Protein AF-0000000075145107 (afdb_homodimer)

Solvent-accessible surface area (backbone atoms only — not comparable to full-atom values): 29164 Å² total; per-residue (Å²): 134,77,74,66,51,60,57,72,48,36,68,49,48,52,46,49,52,52,50,50,53,50,48,52,53,51,37,50,52,46,50,51,38,60,75,66,62,55,55,64,67,60,39,40,51,52,45,49,50,52,51,50,52,50,53,50,50,53,53,53,45,51,52,45,32,74,74,39,36,49,53,56,55,53,46,63,87,52,35,53,58,56,54,73,44,42,42,77,57,33,72,54,59,68,42,60,54,42,43,51,50,31,51,35,46,50,37,44,50,50,32,48,52,35,54,72,60,56,88,73,70,82,58,75,80,59,73,45,72,67,42,50,50,51,48,50,54,49,47,54,54,50,49,53,52,50,49,52,51,52,49,53,49,52,50,53,45,47,46,67,39,30,45,67,45,39,55,30,23,44,54,52,68,64,53,62,67,83,56,64,66,64,55,37,49,47,50,40,51,49,55,49,47,51,50,50,49,50,49,33,52,49,37,50,51,47,50,50,51,36,53,51,51,52,53,55,50,46,68,60,38,53,42,69,53,32,41,53,48,53,41,48,52,50,33,34,53,50,46,50,48,53,52,18,47,48,51,52,48,50,44,46,47,52,32,52,48,47,50,46,46,48,50,50,47,50,48,51,50,52,54,47,54,55,55,58,68,72,104,134,78,75,62,51,60,57,72,46,36,69,50,48,53,47,48,53,52,49,50,52,49,48,52,51,51,38,50,50,46,49,52,39,59,74,65,62,55,53,63,68,59,38,39,51,52,45,48,50,53,51,50,52,51,51,49,49,54,52,53,46,50,52,44,30,72,74,40,37,49,51,54,54,54,47,60,85,50,34,53,56,55,56,73,44,41,42,76,57,34,73,52,58,70,41,59,54,42,43,50,49,31,51,36,47,50,35,45,50,48,34,49,51,34,54,73,61,57,89,73,69,83,57,74,78,58,72,46,72,69,43,49,50,52,48,52,54,50,46,55,55,50,49,52,52,49,49,51,51,51,50,52,50,51,51,54,44,48,47,67,41,30,44,66,45,39,54,28,23,43,53,52,68,63,53,62,66,83,57,68,66,65,54,36,49,48,49,39,50,49,55,50,48,51,50,50,50,51,48,34,53,49,38,50,52,46,50,50,49,36,53,50,50,52,52,54,51,46,68,62,37,51,43,69,54,33,41,51,48,51,40,48,52,50,36,33,55,50,46,50,47,53,52,19,46,49,52,51,47,50,43,46,47,53,30,52,47,48,50,44,47,49,50,49,49,49,49,51,50,52,54,49,53,55,56,58,68,71,104

Nearest PDB structures (foldseek):
  7tad-assembly1_C  TM=8.977E-01  e=3.933E-10  Arabidopsis thaliana
  7tae-assembly1_A-2  TM=8.938E-01  e=2.797E-10  Arabidopsis thaliana
  7tac-assembly1_D  TM=8.901E-01  e=4.274E-09  Arabidopsis thaliana
  8gyz-assembly1_A  TM=8.857E-01  e=3.517E-09  Arabidopsis thaliana
  3ja6-assembly1_I  TM=1.491E-01  e=7.543E-01  Escherichia coli

InterPro domains:
  IPR025422 Transcription factor TGA like domain [PF14144] (27-101)
  IPR025422 Transcription factor TGA like domain [PS51806] (9-250)
  IPR051886 Seed Development and Stress Response Regulator [PTHR46354] (14-253)

Organism: Marchantia polymorpha (NCBI:txid3197)

Radius of gyration: 28.01 Å; Cα contacts (8 Å, |Δi|>4): 494; chains: 2; bounding box: 74×88×88 Å

pLDDT: mean 76.82, std 18.45, range [18.2, 97.44]

Secondary structure (DSSP, 8-state):
----S-GGGHHHHHHHHHHHHHHHHHHHHHHHHHHTT--HHHHHHHHHHHHHHHHHHHHHHHHHHHH-HHHHHS-TTS-HHHHHT-BTTB--TTHHHHHHHHHHHHHHHHHHHHHHH-S-S-------HHHHHHHHHHHHHHHHHHHHHHHHHHHHHHHTTSHHHHHHHHHHHS---SS-HHHHHHHHHHHHHHHHHHHHHHHHHHHHHHHHHHHHHHHHS-HHHHHHHHHHHHHHHHHHHHHHHHHHHHHHHHHHHHHHHHHHHHHHHHHHHHHHTT-/----S-GGGHHHHHHHHHHHHHHHHHHHHHHHHHHTT--HHHHHHHHHHHHHHHHHHHHHHHHHHHH-HHHHHS-TTS-HHHHHT-BTTB--TTHHHHHHHHHHHHHHHHHHHHHHH-S-S--S----HHHHHHHHHHHHHHHHHHHHHHHHHHHHHHHTTSHHHHHHHHHHHS---SS-HHHHHHHHHHHHHHHHHHHHHHHHHHHHHHHHHHHHHHHHS-HHHHHHHHHHHHHHHHHHHHHHHHHHHHHHHHHHHHHHHHHHHHHHHHHHHHHHTT-

Foldseek 3Di:
DDPVQPPPCVVVVVVVVVLLVVLVVLLVVLVVCLVVVHDLVVLVVSLVVNLVSLVVNLVSLLVVLVVPVPCQLPPPSAFPLLNVCADLSHHQQLVLLVLLVVVLVVQVVVVVVVVVPPVDDPGDDRQDPVLVVLSVVLNVVLVVLSVVLVVLVVVLVVCCPDPLLVVLVVVLVVPPVVPDNVVSVVSNVVSVVVSSVSSSVSSSSRSVSNSVSLVSNLVSDRSSSSSVSSSSVSVVVVVSRVVSVVVVVVVVVVVVVVVVVVVVVVVVVVVVVVVVVVD/DDPVQPPPCVVVVVVVVVLLVVLVVLLVVLVVCLVVVHDLVVLVVSLVVNLVSLVVNLVSLLVVLVRPVPCQLPPPSAFPLLNVCADLSHHQQLVLLVLLVVVLVVQVVVVVVVVVPPVDDPGDDRQDPVLVVLSVVLNVVLVVLSVVLVVLVVVLVVQCPDPLLVVLVVVLVVPPVVPDNVVSVVSNVVSVVVSSVSSSVSSSSRSVSNSVSLVSNLVSDRSSSSSVSSSSVSVVVVVSRVVSVVVVVVVVVVVVVVVVVVVVVVVVVVVVVVVVVVD

Structure (mmCIF, N/CA/C/O backbone):
data_AF-0000000075145107-model_v1
#
loop_
_entity.id
_entity.type
_entity.pdbx_description
1 polymer 'DOG1 domain-containing protein'
#
loop_
_atom_site.group_PDB
_atom_site.id
_atom_site.type_symbol
_atom_site.label_atom_id
_atom_site.label_alt_id
_atom_site.label_comp_id
_atom_site.label_asym_id
_atom_site.label_entity_id
_atom_site.label_seq_id
_atom_site.pdbx_PDB_ins_code
_atom_site.Cartn_x
_atom_site.Cartn_y
_atom_site.Cartn_z
_atom_site.occupancy
_atom_site.B_iso_or_equiv
_atom_site.auth_seq_id
_atom_site.auth_comp_id
_atom_site.auth_asym_id
_atom_site.auth_atom_id
_atom_site.pdbx_PDB_model_num
ATOM 1 N N . MET A 1 1 ? -9.953 14.594 -23.062 1 18.2 1 MET A N 1
ATOM 2 C CA . MET A 1 1 ? -9.055 14.5 -21.906 1 18.2 1 MET A CA 1
ATOM 3 C C . MET A 1 1 ? -9.75 13.844 -20.719 1 18.2 1 MET A C 1
ATOM 5 O O . MET A 1 1 ? -10.547 14.477 -20.031 1 18.2 1 MET A O 1
ATOM 9 N N . GLY A 1 2 ? -10.25 12.672 -20.734 1 23.84 2 GLY A N 1
ATOM 10 C CA . GLY A 1 2 ? -11.367 12.094 -20.016 1 23.84 2 GLY A CA 1
ATOM 11 C C . GLY A 1 2 ? -11.086 11.914 -18.531 1 23.84 2 GLY A C 1
ATOM 12 O O . GLY A 1 2 ? -9.938 11.703 -18.141 1 23.84 2 GLY A O 1
ATOM 13 N N . SER A 1 3 ? -11.867 12.594 -17.703 1 29.69 3 SER A N 1
ATOM 14 C CA . SER A 1 3 ? -11.898 12.68 -16.25 1 29.69 3 SER A CA 1
ATOM 15 C C . SER A 1 3 ? -11.75 11.305 -15.617 1 29.69 3 SER A C 1
ATOM 17 O O . SER A 1 3 ? -12.594 10.43 -15.805 1 29.69 3 SER A O 1
ATOM 19 N N . LEU A 1 4 ? -10.633 10.82 -15.703 1 31.22 4 LEU A N 1
ATOM 20 C CA . LEU A 1 4 ? -10.281 9.5 -15.188 1 31.22 4 LEU A CA 1
ATOM 21 C C . LEU A 1 4 ? -10.898 9.273 -13.812 1 31.22 4 LEU A C 1
ATOM 23 O O . LEU A 1 4 ? -10.445 8.414 -13.062 1 31.22 4 LEU A O 1
ATOM 27 N N . SER A 1 5 ? -11.555 10.367 -13.281 1 36.19 5 SER A N 1
ATOM 28 C CA . SER A 1 5 ? -12.273 10.133 -12.031 1 36.19 5 SER A CA 1
ATOM 29 C C . SER A 1 5 ? -13.273 8.984 -12.172 1 36.19 5 SER A C 1
ATOM 31 O O . SER A 1 5 ? -14.141 9.016 -13.047 1 36.19 5 SER A O 1
ATOM 33 N N . GLY A 1 6 ? -12.859 7.879 -12.086 1 35.5 6 GLY A N 1
ATOM 34 C CA . GLY A 1 6 ? -13.93 6.891 -12.164 1 35.5 6 GLY A CA 1
ATOM 35 C C . GLY A 1 6 ? -15.188 7.316 -11.43 1 35.5 6 GLY A C 1
ATOM 36 O O . GLY A 1 6 ? -15.125 8.125 -10.5 1 35.5 6 GLY A O 1
ATOM 37 N N . PRO A 1 7 ? -16.391 7.176 -12.039 1 41.38 7 PRO A N 1
ATOM 38 C CA . PRO A 1 7 ? -17.703 7.75 -11.742 1 41.38 7 PRO A CA 1
ATOM 39 C C . PRO A 1 7 ? -18.109 7.578 -10.281 1 41.38 7 PRO A C 1
ATOM 41 O O . PRO A 1 7 ? -18.781 8.445 -9.719 1 41.38 7 PRO A O 1
ATOM 44 N N . ASN A 1 8 ? -17.922 6.434 -9.633 1 48.41 8 ASN A N 1
ATOM 45 C CA . ASN A 1 8 ? -18.719 6.137 -8.453 1 48.41 8 ASN A CA 1
ATOM 46 C C . ASN A 1 8 ? -18.312 7.016 -7.27 1 48.41 8 ASN A C 1
ATOM 48 O O . ASN A 1 8 ? -19.094 7.176 -6.32 1 48.41 8 ASN A O 1
ATOM 52 N N . ASN A 1 9 ? -17.156 7.363 -7.289 1 57.78 9 ASN A N 1
ATOM 53 C CA . ASN A 1 9 ? -16.781 8.227 -6.168 1 57.78 9 ASN A CA 1
ATOM 54 C C . ASN A 1 9 ? -16.828 9.703 -6.562 1 57.78 9 ASN A C 1
ATOM 56 O O . ASN A 1 9 ? -16.172 10.531 -5.926 1 57.78 9 ASN A O 1
ATOM 60 N N . GLU A 1 10 ? -17.781 9.875 -7.574 1 61.59 10 GLU A N 1
ATOM 61 C CA . GLU A 1 10 ? -17.844 11.242 -8.078 1 61.59 10 GLU A CA 1
ATOM 62 C C . GLU A 1 10 ? -18.297 12.211 -6.988 1 61.59 10 GLU A C 1
ATOM 64 O O . GLU A 1 10 ? -17.688 13.273 -6.805 1 61.59 10 GLU A O 1
ATOM 69 N N . PRO A 1 11 ? -19.406 11.602 -6.336 1 70.94 11 PRO A N 1
ATOM 70 C CA . PRO A 1 11 ? -19.766 12.555 -5.285 1 70.94 11 PRO A CA 1
ATOM 71 C C . PRO A 1 11 ? -18.641 12.797 -4.281 1 70.94 11 PRO A C 1
ATOM 73 O O . PRO A 1 11 ? -18.453 13.922 -3.824 1 70.94 11 PRO A O 1
ATOM 76 N N . TYR A 1 12 ? -17.969 11.742 -4.27 1 83.38 12 TYR A N 1
ATOM 77 C CA . TYR A 1 12 ? -16.891 11.906 -3.299 1 83.38 12 TYR A CA 1
ATOM 78 C C . TYR A 1 12 ? -15.75 12.734 -3.881 1 83.38 12 TYR A C 1
ATOM 80 O O . TYR A 1 12 ? -15.133 13.539 -3.178 1 83.38 12 TYR A O 1
ATOM 88 N N . VAL A 1 13 ? -15.648 12.539 -5.125 1 80.25 13 VAL A N 1
ATOM 89 C CA . VAL A 1 13 ? -14.586 13.297 -5.781 1 80.25 13 VAL A CA 1
ATOM 90 C C . VAL A 1 13 ? -14.922 14.781 -5.773 1 80.25 13 VAL A C 1
ATOM 92 O O . VAL A 1 13 ? -14.062 15.625 -5.52 1 80.25 13 VAL A O 1
ATOM 95 N N . ASP A 1 14 ? -16.109 15.016 -6.016 1 83.31 14 ASP A N 1
ATOM 96 C CA . ASP A 1 14 ? -16.562 16.391 -5.957 1 83.31 14 ASP A CA 1
ATOM 97 C C . ASP A 1 14 ? -16.453 16.953 -4.535 1 83.31 14 ASP A C 1
ATOM 99 O O . ASP A 1 14 ? -16.016 18.094 -4.34 1 83.31 14 ASP A O 1
ATOM 103 N N . PHE A 1 15 ? -16.859 16.125 -3.658 1 86.5 15 PHE A N 1
ATOM 104 C CA . PHE A 1 15 ? -16.734 16.531 -2.264 1 86.5 15 PHE A CA 1
ATOM 105 C C . PHE A 1 15 ? -15.273 16.812 -1.922 1 86.5 15 PHE A C 1
ATOM 107 O O . PHE A 1 15 ? -14.969 17.844 -1.297 1 86.5 15 PHE A O 1
ATOM 114 N N . HIS A 1 16 ? -14.484 15.93 -2.389 1 86.94 16 HIS A N 1
ATOM 115 C CA . HIS A 1 16 ? -13.07 16.062 -2.064 1 86.94 16 HIS A CA 1
ATOM 116 C C . HIS A 1 16 ? -12.484 17.344 -2.635 1 86.94 16 HIS A C 1
ATOM 118 O O . HIS A 1 16 ? -11.688 18.016 -1.977 1 86.94 16 HIS A O 1
ATOM 124 N N . SER A 1 17 ? -12.891 17.656 -3.783 1 87.38 17 SER A N 1
ATOM 125 C CA . SER A 1 17 ? -12.398 18.891 -4.406 1 87.38 17 SER A CA 1
ATOM 126 C C . SER A 1 17 ? -12.852 20.125 -3.629 1 87.38 17 SER A C 1
ATOM 128 O O . SER A 1 17 ? -12.055 21.031 -3.377 1 87.38 17 SER A O 1
ATOM 130 N N . LYS A 1 18 ? -14.055 20.141 -3.275 1 90 18 LYS A N 1
ATOM 131 C CA . LYS A 1 18 ? -14.594 21.25 -2.492 1 90 18 LYS A CA 1
ATOM 132 C C . LYS A 1 18 ? -13.938 21.312 -1.116 1 90 18 LYS A C 1
ATOM 134 O O . LYS A 1 18 ? -13.656 22.406 -0.611 1 90 18 LYS A O 1
ATOM 139 N N . TRP A 1 19 ? -13.805 20.203 -0.597 1 91.19 19 TRP A N 1
ATOM 140 C CA . TRP A 1 19 ? -13.164 20.125 0.709 1 91.19 19 TRP A CA 1
ATOM 141 C C . TRP A 1 19 ? -11.75 20.703 0.659 1 91.19 19 TRP A C 1
ATOM 143 O O . TRP A 1 19 ? -11.344 21.438 1.56 1 91.19 19 TRP A O 1
ATOM 153 N N . LYS A 1 20 ? -11.07 20.422 -0.377 1 88.62 20 LYS A N 1
ATOM 154 C CA . LYS A 1 20 ? -9.703 20.906 -0.539 1 88.62 20 LYS A CA 1
ATOM 155 C C . LYS A 1 20 ? -9.688 22.422 -0.684 1 88.62 20 LYS A C 1
ATOM 157 O O . LYS A 1 20 ? -8.797 23.094 -0.148 1 88.62 20 LYS A O 1
ATOM 162 N N . GLU A 1 21 ? -10.562 22.891 -1.405 1 89.62 21 GLU A N 1
ATOM 163 C CA . GLU A 1 21 ? -10.656 24.344 -1.562 1 89.62 21 GLU A CA 1
ATOM 164 C C . GLU A 1 21 ? -10.914 25.031 -0.222 1 89.62 21 GLU A C 1
ATOM 166 O O . GLU A 1 21 ? -10.289 26.031 0.094 1 89.62 21 GLU A O 1
ATOM 171 N N . GLU A 1 22 ? -11.82 24.469 0.452 1 92.44 22 GLU A N 1
ATOM 172 C CA . GLU A 1 22 ? -12.125 25.016 1.771 1 92.44 22 GLU A CA 1
ATOM 173 C C . GLU A 1 22 ? -10.93 24.875 2.713 1 92.44 22 GLU A C 1
ATOM 175 O O . GLU A 1 22 ? -10.695 25.75 3.559 1 92.44 22 GLU A O 1
ATOM 180 N N . GLN A 1 23 ? -10.258 23.844 2.588 1 90.44 23 GLN A N 1
ATOM 181 C CA . GLN A 1 23 ? -9.055 23.641 3.396 1 90.44 23 GLN A CA 1
ATOM 182 C C . GLN A 1 23 ? -8.023 24.719 3.123 1 90.44 23 GLN A C 1
ATOM 184 O O . GLN A 1 23 ? -7.359 25.203 4.043 1 90.44 23 GLN A O 1
ATOM 189 N N . GLU A 1 24 ? -7.914 25.031 1.913 1 88.06 24 GLU A N 1
ATOM 190 C CA . GLU A 1 24 ? -6.977 26.094 1.538 1 88.06 24 GLU A CA 1
ATOM 191 C C . GLU A 1 24 ? -7.406 27.438 2.111 1 88.06 24 GLU A C 1
ATOM 193 O O . GLU A 1 24 ? -6.57 28.203 2.588 1 88.06 24 GLU A O 1
ATOM 198 N N . GLN A 1 25 ? -8.648 27.656 2.057 1 93.5 25 GLN A N 1
ATOM 199 C CA . GLN A 1 25 ? -9.172 28.906 2.613 1 93.5 25 GLN A CA 1
ATOM 200 C C . GLN A 1 25 ? -8.938 28.969 4.121 1 93.5 25 GLN A C 1
ATOM 202 O O . GLN A 1 25 ? -8.523 30 4.645 1 93.5 25 GLN A O 1
ATOM 207 N N . LEU A 1 26 ? -9.219 27.875 4.789 1 93.81 26 LEU A N 1
ATOM 208 C CA . LEU A 1 26 ? -9.023 27.812 6.234 1 93.81 26 LEU A CA 1
ATOM 209 C C . LEU A 1 26 ? -7.551 27.984 6.59 1 93.81 26 LEU A C 1
ATOM 211 O O . LEU A 1 26 ? -7.219 28.641 7.582 1 93.81 26 LEU A O 1
ATOM 215 N N . THR A 1 27 ? -6.73 27.422 5.797 1 90.38 27 THR A N 1
ATOM 216 C CA . THR A 1 27 ? -5.293 27.547 6.008 1 90.38 27 THR A CA 1
ATOM 217 C C . THR A 1 27 ? -4.855 29 5.875 1 90.38 27 THR A C 1
ATOM 219 O O . THR A 1 27 ? -4.066 29.484 6.688 1 90.38 27 THR A O 1
ATOM 222 N N . ASP A 1 28 ? -5.391 29.641 4.926 1 90.06 28 ASP A N 1
ATOM 223 C CA . ASP A 1 28 ? -5.07 31.047 4.727 1 90.06 28 ASP A CA 1
ATOM 224 C C . ASP A 1 28 ? -5.574 31.891 5.895 1 90.06 28 ASP A C 1
ATOM 226 O O . ASP A 1 28 ? -4.902 32.844 6.316 1 90.06 28 ASP A O 1
ATOM 230 N N . GLU A 1 29 ? -6.711 31.562 6.316 1 93.25 29 GLU A N 1
ATOM 231 C CA . GLU A 1 29 ? -7.258 32.25 7.477 1 93.25 29 GLU A CA 1
ATOM 232 C C . GLU A 1 29 ? -6.379 32.062 8.711 1 93.25 29 GLU A C 1
ATOM 234 O O . GLU A 1 29 ? -6.145 33 9.469 1 93.25 29 GLU A O 1
ATOM 239 N N . LEU A 1 30 ? -5.906 30.906 8.891 1 92.38 30 LEU A N 1
ATOM 240 C CA . LEU A 1 30 ? -5.027 30.594 10.016 1 92.38 30 LEU A CA 1
ATOM 241 C C . LEU A 1 30 ? -3.711 31.359 9.898 1 92.38 30 LEU A C 1
ATOM 243 O O . LEU A 1 30 ? -3.221 31.906 10.883 1 92.38 30 LEU A O 1
ATOM 247 N N . ARG A 1 31 ? -3.219 31.406 8.758 1 87.56 31 ARG A N 1
ATOM 248 C CA . ARG A 1 31 ? -1.974 32.125 8.508 1 87.56 31 ARG A CA 1
ATOM 249 C C . ARG A 1 31 ? -2.133 33.625 8.797 1 87.56 31 ARG A C 1
ATOM 251 O O . ARG A 1 31 ? -1.27 34.219 9.438 1 87.56 31 ARG A O 1
ATOM 258 N N . SER A 1 32 ? -3.186 34.094 8.266 1 90.75 32 SER A N 1
ATOM 259 C CA . SER A 1 32 ? -3.469 35.5 8.484 1 90.75 32 SER A CA 1
ATOM 260 C C . SER A 1 32 ? -3.631 35.812 9.969 1 90.75 32 SER A C 1
ATOM 262 O O . SER A 1 32 ? -3.191 36.844 10.445 1 90.75 32 SER A O 1
ATOM 264 N N . ALA A 1 33 ? -4.27 34.906 10.656 1 91.62 33 ALA A N 1
ATOM 265 C CA . ALA A 1 33 ? -4.48 35.062 12.094 1 91.62 33 ALA A CA 1
ATOM 266 C C . ALA A 1 33 ? -3.156 35.031 12.844 1 91.62 33 ALA A C 1
ATOM 268 O O . ALA A 1 33 ? -2.959 35.781 13.805 1 91.62 33 ALA A O 1
ATOM 269 N N . LEU A 1 34 ? -2.279 34.219 12.469 1 86.56 34 LEU A N 1
ATOM 270 C CA . LEU A 1 34 ? -0.959 34.094 13.078 1 86.56 34 LEU A CA 1
ATOM 271 C C . LEU A 1 34 ? -0.132 35.344 12.812 1 86.56 34 LEU A C 1
ATOM 273 O O . LEU A 1 34 ? 0.513 35.875 13.719 1 86.56 34 LEU A O 1
ATOM 277 N N . ASP A 1 35 ? -0.232 35.844 11.625 1 85.5 35 ASP A N 1
ATOM 278 C CA . ASP A 1 35 ? 0.512 37.031 11.219 1 85.5 35 ASP A CA 1
ATOM 279 C C . ASP A 1 35 ? 0.002 38.281 11.945 1 85.5 35 ASP A C 1
ATOM 281 O O . ASP A 1 35 ? 0.778 39.188 12.258 1 85.5 35 ASP A O 1
ATOM 285 N N . ALA A 1 36 ? -1.247 38.25 12.172 1 90.38 36 ALA A N 1
ATOM 286 C CA . ALA A 1 36 ? -1.871 39.406 12.836 1 90.38 36 ALA A CA 1
ATOM 287 C C . ALA A 1 36 ? -1.756 39.281 14.352 1 90.38 36 ALA A C 1
ATOM 289 O O . ALA A 1 36 ? -2.219 40.156 15.078 1 90.38 36 ALA A O 1
ATOM 290 N N . ASP A 1 37 ? -1.109 38.188 14.781 1 85.5 37 ASP A N 1
ATOM 291 C CA . ASP A 1 37 ? -0.943 37.938 16.219 1 85.5 37 ASP A CA 1
ATOM 292 C C . ASP A 1 37 ? -2.283 38 16.938 1 85.5 37 ASP A C 1
ATOM 294 O O . ASP A 1 37 ? -2.428 38.719 17.938 1 85.5 37 ASP A O 1
ATOM 298 N N . LEU A 1 38 ? -3.225 37.375 16.344 1 85.06 38 LEU A N 1
ATOM 299 C CA . LEU A 1 38 ? -4.551 37.344 16.953 1 85.06 38 LEU A CA 1
ATOM 300 C C . LEU A 1 38 ? -4.508 36.688 18.312 1 85.06 38 LEU A C 1
ATOM 302 O O . LEU A 1 38 ? -3.611 35.875 18.594 1 85.06 38 LEU A O 1
ATOM 306 N N . GLY A 1 39 ? -5.441 37 19.156 1 86.12 39 GLY A N 1
ATOM 307 C CA . GLY A 1 39 ? -5.516 36.469 20.516 1 86.12 39 GLY A CA 1
ATOM 308 C C . GLY A 1 39 ? -5.738 34.969 20.547 1 86.12 39 GLY A C 1
ATOM 309 O O . GLY A 1 39 ? -6.113 34.375 19.547 1 86.12 39 GLY A O 1
ATOM 310 N N . GLU A 1 40 ? -5.477 34.406 21.641 1 89.31 40 GLU A N 1
ATOM 311 C CA . GLU A 1 40 ? -5.543 32.938 21.859 1 89.31 40 GLU A CA 1
ATOM 312 C C . GLU A 1 40 ? -6.957 32.438 21.609 1 89.31 40 GLU A C 1
ATOM 314 O O . GLU A 1 40 ? -7.129 31.328 21.078 1 89.31 40 GLU A O 1
ATOM 319 N N . MET A 1 41 ? -7.918 33.219 21.969 1 91.81 41 MET A N 1
ATOM 320 C CA . MET A 1 41 ? -9.297 32.75 21.828 1 91.81 41 MET A CA 1
ATOM 321 C C . MET A 1 41 ? -9.688 32.656 20.359 1 91.81 41 MET A C 1
ATOM 323 O O . MET A 1 41 ? -10.359 31.703 19.953 1 91.81 41 MET A O 1
ATOM 327 N N . GLN A 1 42 ? -9.273 33.625 19.656 1 92.69 42 GLN A N 1
ATOM 328 C CA . GLN A 1 42 ? -9.586 33.625 18.234 1 92.69 42 GLN A CA 1
ATOM 329 C C . GLN A 1 42 ? -8.875 32.469 17.516 1 92.69 42 GLN A C 1
ATOM 331 O O . GLN A 1 42 ? -9.453 31.812 16.641 1 92.69 42 GLN A O 1
ATOM 336 N N . LEU A 1 43 ? -7.688 32.25 17.906 1 94.31 43 LEU A N 1
ATOM 337 C CA . LEU A 1 43 ? -6.926 31.141 17.312 1 94.31 43 LEU A CA 1
ATOM 338 C C . LEU A 1 43 ? -7.555 29.797 17.656 1 94.31 43 LEU A C 1
ATOM 340 O O . LEU A 1 43 ? -7.598 28.891 16.828 1 94.31 43 LEU A O 1
ATOM 344 N N . ARG A 1 44 ? -8.023 29.703 18.844 1 94.88 44 ARG A N 1
ATOM 345 C CA . ARG A 1 44 ? -8.68 28.469 19.281 1 94.88 44 ARG A CA 1
ATOM 346 C C . ARG A 1 44 ? -9.914 28.188 18.438 1 94.88 44 ARG A C 1
ATOM 348 O O . ARG A 1 44 ? -10.195 27.031 18.109 1 94.88 44 ARG A O 1
ATOM 355 N N . GLU A 1 45 ? -10.57 29.203 18.156 1 95.19 45 GLU A N 1
ATOM 356 C CA . GLU A 1 45 ? -11.781 29.047 17.359 1 95.19 45 GLU A CA 1
ATOM 357 C C . GLU A 1 45 ? -11.453 28.594 15.938 1 95.19 45 GLU A C 1
ATOM 359 O O . GLU A 1 45 ? -12.141 27.75 15.375 1 95.19 45 GLU A O 1
ATOM 364 N N . LEU A 1 46 ? -10.43 29.188 15.406 1 95.81 46 LEU A N 1
ATOM 365 C CA . LEU A 1 46 ? -10.023 28.828 14.055 1 95.81 46 LEU A CA 1
ATOM 366 C C . LEU A 1 46 ? -9.508 27.391 14.008 1 95.81 46 LEU A C 1
ATOM 368 O O . LEU A 1 46 ? -9.805 26.656 13.07 1 95.81 46 LEU A O 1
ATOM 372 N N . VAL A 1 47 ? -8.789 27.016 15.016 1 96.38 47 VAL A N 1
ATOM 373 C CA . VAL A 1 47 ? -8.273 25.656 15.102 1 96.38 47 VAL A CA 1
ATOM 374 C C . VAL A 1 47 ? -9.438 24.672 15.188 1 96.38 47 VAL A C 1
ATOM 376 O O . VAL A 1 47 ? -9.43 23.641 14.531 1 96.38 47 VAL A O 1
ATOM 379 N N . ARG A 1 48 ? -10.422 25.047 15.953 1 95.88 48 ARG A N 1
ATOM 380 C CA . ARG A 1 48 ? -11.602 24.203 16.078 1 95.88 48 ARG A CA 1
ATOM 381 C C . ARG A 1 48 ? -12.328 24.078 14.75 1 95.88 48 ARG A C 1
ATOM 383 O O . ARG A 1 48 ? -12.859 23.016 14.422 1 95.88 48 ARG A O 1
ATOM 390 N N . LYS A 1 49 ? -12.344 25.125 14.07 1 95.94 49 LYS A N 1
ATOM 391 C CA . LYS A 1 49 ? -12.969 25.094 12.75 1 95.94 49 LYS A CA 1
ATOM 392 C C . LYS A 1 49 ? -12.258 24.125 11.812 1 95.94 49 LYS A C 1
ATOM 394 O O . LYS A 1 49 ? -12.898 23.375 11.078 1 95.94 49 LYS A O 1
ATOM 399 N N . VAL A 1 50 ? -10.969 24.156 11.812 1 95.31 50 VAL A N 1
ATOM 400 C CA . VAL A 1 50 ? -10.18 23.25 10.977 1 95.31 50 VAL A CA 1
ATOM 401 C C . VAL A 1 50 ? -10.375 21.812 11.445 1 95.31 50 VAL A C 1
ATOM 403 O O . VAL A 1 50 ? -10.492 20.906 10.625 1 95.31 50 VAL A O 1
ATOM 406 N N . GLU A 1 51 ? -10.375 21.672 12.75 1 95.94 51 GLU A N 1
ATOM 407 C CA . GLU A 1 51 ? -10.609 20.344 13.312 1 95.94 51 GLU A CA 1
ATOM 408 C C . GLU A 1 51 ? -11.945 19.766 12.844 1 95.94 51 GLU A C 1
ATOM 410 O O . GLU A 1 51 ? -12.023 18.609 12.422 1 95.94 51 GLU A O 1
ATOM 415 N N . THR A 1 52 ? -12.945 20.594 12.906 1 95.88 52 THR A N 1
ATOM 416 C CA .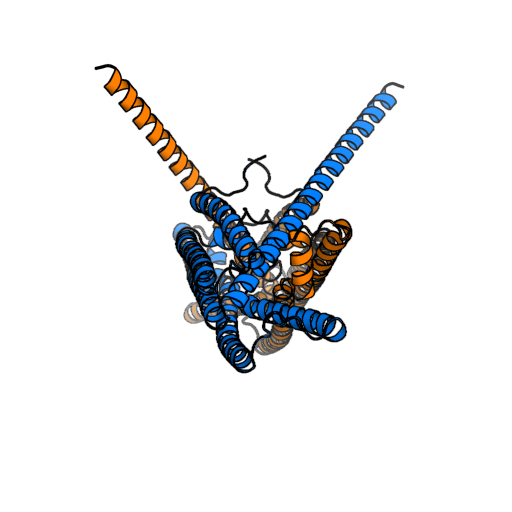 THR A 1 52 ? -14.281 20.188 12.469 1 95.88 52 THR A CA 1
ATOM 417 C C . THR A 1 52 ? -14.281 19.875 10.969 1 95.88 52 THR A C 1
ATOM 419 O O . THR A 1 52 ? -14.961 18.953 10.523 1 95.88 52 THR A O 1
ATOM 422 N N . HIS A 1 53 ? -13.562 20.625 10.227 1 95.06 53 HIS A N 1
ATOM 423 C CA . HIS A 1 53 ? -13.43 20.406 8.789 1 95.06 53 HIS A CA 1
ATOM 424 C C . HIS A 1 53 ? -12.828 19.031 8.5 1 95.06 53 HIS A C 1
ATOM 426 O O . HIS A 1 53 ? -13.258 18.344 7.578 1 95.06 53 HIS A O 1
ATOM 432 N N . TYR A 1 54 ? -11.852 18.625 9.289 1 93.94 54 TYR A N 1
ATOM 433 C CA . TYR A 1 54 ? -11.266 17.297 9.141 1 93.94 54 TYR A CA 1
ATOM 434 C C . TYR A 1 54 ? -12.258 16.203 9.539 1 93.94 54 TYR A C 1
ATOM 436 O O . TYR A 1 54 ? -12.312 15.148 8.906 1 93.94 54 TYR A O 1
ATOM 444 N N . GLU A 1 55 ? -13.016 16.5 10.578 1 94.75 55 GLU A N 1
ATOM 445 C CA . GLU A 1 55 ? -14.039 15.531 10.984 1 94.75 55 GLU A CA 1
ATOM 446 C C . GLU A 1 55 ? -15.047 15.289 9.859 1 94.75 55 GLU A C 1
ATOM 448 O O . GLU A 1 55 ? -15.461 14.156 9.625 1 94.75 55 GLU A O 1
ATOM 453 N N . GLU A 1 56 ? -15.344 16.328 9.219 1 94.31 56 GLU A N 1
ATOM 454 C CA . GLU A 1 56 ? -16.281 16.219 8.102 1 94.31 56 GLU A CA 1
ATOM 455 C C . GLU A 1 56 ? -15.672 15.414 6.953 1 94.31 56 GLU A C 1
ATOM 457 O O . GLU A 1 56 ? -16.375 14.648 6.297 1 94.31 56 GLU A O 1
ATOM 462 N N . TYR A 1 57 ? -14.461 15.648 6.723 1 94.25 57 TYR A N 1
ATOM 463 C CA . TYR A 1 57 ? -13.758 14.898 5.688 1 94.25 57 TYR A CA 1
ATOM 464 C C . TYR A 1 57 ? -13.836 13.398 5.949 1 94.25 57 TYR A C 1
ATOM 466 O O . TYR A 1 57 ? -14.172 12.617 5.051 1 94.25 57 TYR A O 1
ATOM 474 N N . TYR A 1 58 ? -13.539 12.977 7.168 1 95.06 58 TYR A N 1
ATOM 475 C CA . TYR A 1 58 ? -13.477 11.555 7.484 1 95.06 58 TYR A CA 1
ATOM 476 C C . TYR A 1 58 ? -14.875 10.945 7.531 1 95.06 58 TYR A C 1
ATOM 478 O O . TYR A 1 58 ? -15.055 9.766 7.223 1 95.06 58 TYR A O 1
ATOM 486 N N . ALA A 1 59 ? -15.812 11.797 7.871 1 94.25 59 ALA A N 1
ATOM 487 C CA . ALA A 1 59 ? -17.188 11.312 7.809 1 94.25 59 ALA A CA 1
ATOM 488 C C . ALA A 1 59 ? -17.609 11.023 6.367 1 94.25 59 ALA A C 1
ATOM 490 O O . ALA A 1 59 ? -18.203 9.984 6.082 1 94.25 59 ALA A O 1
ATOM 491 N N . ALA A 1 60 ? -17.297 11.961 5.508 1 92.88 60 ALA A N 1
ATOM 492 C CA . ALA A 1 60 ? -17.594 11.781 4.09 1 92.88 60 ALA A CA 1
ATOM 493 C C . ALA A 1 60 ? -16.812 10.602 3.514 1 92.88 60 ALA A C 1
ATOM 495 O O . ALA A 1 60 ? -17.344 9.836 2.703 1 92.88 60 ALA A O 1
ATOM 496 N N . LYS A 1 61 ? -15.609 10.508 3.912 1 93.31 61 LYS A N 1
ATOM 497 C CA . LYS A 1 61 ? -14.773 9.406 3.447 1 93.31 61 LYS A CA 1
ATOM 498 C C . LYS A 1 61 ? -15.328 8.062 3.92 1 93.31 61 LYS A C 1
ATOM 500 O O . LYS A 1 61 ? -15.281 7.074 3.186 1 93.31 61 LYS A O 1
ATOM 505 N N . ASP A 1 62 ? -15.797 8.055 5.148 1 93.69 62 ASP A N 1
ATOM 506 C CA . ASP A 1 62 ? -16.406 6.84 5.695 1 93.69 62 ASP A CA 1
ATOM 507 C C . ASP A 1 62 ? -17.547 6.355 4.812 1 93.69 62 ASP A C 1
ATOM 509 O O . ASP A 1 62 ? -17.672 5.156 4.547 1 93.69 62 ASP A O 1
ATOM 513 N N . ASP A 1 63 ? -18.266 7.254 4.375 1 92.69 63 ASP A N 1
ATOM 514 C CA . ASP A 1 63 ? -19.375 6.926 3.484 1 92.69 63 ASP A CA 1
ATOM 515 C C . ASP A 1 63 ? -18.859 6.426 2.133 1 92.69 63 ASP A C 1
ATOM 517 O O . ASP A 1 63 ? -19.422 5.48 1.567 1 92.69 63 ASP A O 1
ATOM 521 N N . ALA A 1 64 ? -17.938 7.086 1.636 1 90.81 64 ALA A N 1
ATOM 522 C CA . ALA A 1 64 ? -17.359 6.695 0.352 1 90.81 64 ALA A CA 1
ATOM 523 C C . ALA A 1 64 ? -16.766 5.289 0.42 1 90.81 64 ALA A C 1
ATOM 525 O O . ALA A 1 64 ? -16.891 4.512 -0.531 1 90.81 64 ALA A O 1
ATOM 526 N N . VAL A 1 65 ? -16.141 4.98 1.556 1 92.69 65 VAL A N 1
ATOM 527 C CA . VAL A 1 65 ? -15.539 3.668 1.776 1 92.69 65 VAL A CA 1
ATOM 528 C C . VAL A 1 65 ? -16.625 2.596 1.776 1 92.69 65 VAL A C 1
ATOM 530 O O . VAL A 1 65 ? -16.453 1.522 1.196 1 92.69 65 VAL A O 1
ATOM 533 N N . ARG A 1 66 ? -17.703 2.896 2.385 1 90.69 66 ARG A N 1
ATOM 534 C CA . ARG A 1 66 ? -18.812 1.944 2.436 1 90.69 66 ARG A CA 1
ATOM 535 C C . ARG A 1 66 ? -19.359 1.666 1.04 1 90.69 66 ARG A C 1
ATOM 537 O O . ARG A 1 66 ? -19.797 0.55 0.748 1 90.69 66 ARG A O 1
ATOM 544 N N . GLN A 1 67 ? -19.281 2.658 0.233 1 87.19 67 GLN A N 1
ATOM 545 C CA . GLN A 1 67 ? -19.797 2.514 -1.121 1 87.19 67 GLN A CA 1
ATOM 546 C C . GLN A 1 67 ? -18.812 1.756 -2.012 1 87.19 67 GLN A C 1
ATOM 548 O O . GLN A 1 67 ? -19.219 0.856 -2.756 1 87.19 67 GLN A O 1
ATOM 553 N N . ASN A 1 68 ? -17.594 2.15 -1.936 1 88.44 68 ASN A N 1
ATOM 554 C CA . ASN A 1 68 ? -16.547 1.524 -2.75 1 88.44 68 ASN A CA 1
ATOM 555 C C . ASN A 1 68 ? -15.164 1.747 -2.156 1 88.44 68 ASN A C 1
ATOM 557 O O . ASN A 1 68 ? -14.508 2.74 -2.465 1 88.44 68 ASN A O 1
ATOM 561 N N . VAL A 1 69 ? -14.727 0.798 -1.429 1 90.44 69 VAL A N 1
ATOM 562 C CA . VAL A 1 69 ? -13.461 0.933 -0.714 1 90.44 69 VAL A CA 1
ATOM 563 C C . VAL A 1 69 ? -12.297 0.906 -1.706 1 90.44 69 VAL A C 1
ATOM 565 O O . VAL A 1 69 ? -11.266 1.544 -1.482 1 90.44 69 VAL A O 1
ATOM 568 N N . LEU A 1 70 ? -12.477 0.256 -2.816 1 86.94 70 LEU A N 1
ATOM 569 C CA . LEU A 1 70 ? -11.391 0.085 -3.779 1 86.94 70 LEU A CA 1
ATOM 570 C C . LEU A 1 70 ? -11.008 1.419 -4.414 1 86.94 70 LEU A C 1
ATOM 572 O O . LEU A 1 70 ? -9.828 1.726 -4.562 1 86.94 70 LEU A O 1
ATOM 576 N N . THR A 1 71 ? -11.93 2.24 -4.645 1 82.94 71 THR A N 1
ATOM 577 C CA . THR A 1 71 ? -11.68 3.533 -5.277 1 82.94 71 THR A CA 1
ATOM 578 C C . THR A 1 71 ? -11.094 4.52 -4.273 1 82.94 71 THR A C 1
ATOM 580 O O . THR A 1 71 ? -10.32 5.402 -4.645 1 82.94 71 THR A O 1
ATOM 583 N N . VAL A 1 72 ? -11.469 4.332 -3.041 1 87.62 72 VAL A N 1
ATOM 584 C CA . VAL A 1 72 ? -10.984 5.242 -2.008 1 87.62 72 VAL A CA 1
ATOM 585 C C . VAL A 1 72 ? -9.531 4.914 -1.676 1 87.62 72 VAL A C 1
ATOM 587 O O . VAL A 1 72 ? -8.742 5.812 -1.376 1 87.62 72 VAL A O 1
ATOM 590 N N . MET A 1 73 ? -9.227 3.658 -1.802 1 87.88 73 MET A N 1
ATOM 591 C CA . MET A 1 73 ? -7.871 3.225 -1.473 1 87.88 73 MET A CA 1
ATOM 592 C C . MET A 1 73 ? -6.926 3.447 -2.65 1 87.88 73 MET A C 1
ATOM 594 O O . MET A 1 73 ? -5.707 3.473 -2.477 1 87.88 73 MET A O 1
ATOM 598 N N . GLN A 1 74 ? -7.512 3.594 -3.707 1 82.38 74 GLN A N 1
ATOM 599 C CA . GLN A 1 74 ? -6.762 3.898 -4.918 1 82.38 74 GLN A CA 1
ATOM 600 C C . GLN A 1 74 ? -7.402 5.051 -5.688 1 82.38 74 GLN A C 1
ATOM 602 O O . GLN A 1 74 ? -7.945 4.848 -6.777 1 82.38 74 GLN A O 1
ATOM 607 N N . PRO A 1 75 ? -7.215 6.164 -5.156 1 82.44 75 PRO A N 1
ATOM 608 C CA . PRO A 1 75 ? -7.938 7.293 -5.746 1 82.44 75 PRO A CA 1
ATOM 609 C C . PRO A 1 75 ? -7.336 7.746 -7.074 1 82.44 75 PRO A C 1
ATOM 611 O O . PRO A 1 75 ? -6.129 7.973 -7.168 1 82.44 75 PRO A O 1
ATOM 614 N N . ALA A 1 76 ? -8.188 7.957 -8.023 1 76.31 76 ALA A N 1
ATOM 615 C CA . ALA A 1 76 ? -7.762 8.43 -9.344 1 76.31 76 ALA A CA 1
ATOM 616 C C . ALA A 1 76 ? -7.562 9.938 -9.344 1 76.31 76 ALA A C 1
ATOM 618 O O . ALA A 1 76 ? -6.938 10.492 -10.25 1 76.31 76 ALA A O 1
ATOM 619 N N . TRP A 1 77 ? -8.07 10.648 -8.352 1 80.88 77 TRP A N 1
ATOM 620 C CA . TRP A 1 77 ? -8.008 12.109 -8.289 1 80.88 77 TRP A CA 1
ATOM 621 C C . TRP A 1 77 ? -6.707 12.57 -7.641 1 80.88 77 TRP A C 1
ATOM 623 O O . TRP A 1 77 ? -6.445 13.773 -7.559 1 80.88 77 TRP A O 1
ATOM 633 N N . LYS A 1 78 ? -5.957 11.648 -7.16 1 84.38 78 LYS A N 1
ATOM 634 C CA . LYS A 1 78 ? -4.629 11.953 -6.641 1 84.38 78 LYS A CA 1
ATOM 635 C C . LYS A 1 78 ? -3.543 11.547 -7.637 1 84.38 78 LYS A C 1
ATOM 637 O O . LYS A 1 78 ? -3.756 10.672 -8.477 1 84.38 78 LYS A O 1
ATOM 642 N N . SER A 1 79 ? -2.402 12.211 -7.512 1 83.5 79 SER A N 1
ATOM 643 C CA . SER A 1 79 ? -1.277 11.859 -8.375 1 83.5 79 SER A CA 1
ATOM 644 C C . SER A 1 79 ? -0.662 10.523 -7.953 1 83.5 79 SER A C 1
ATOM 646 O O . SER A 1 79 ? -0.806 10.102 -6.801 1 83.5 79 SER A O 1
ATOM 648 N N . PRO A 1 80 ? 0.011 9.938 -8.906 1 84.12 80 PRO A N 1
ATOM 649 C CA . PRO A 1 80 ? 0.691 8.695 -8.531 1 84.12 80 PRO A CA 1
ATOM 650 C C . PRO A 1 80 ? 1.661 8.883 -7.363 1 84.12 80 PRO A C 1
ATOM 652 O O . PRO A 1 80 ? 1.803 7.996 -6.523 1 84.12 80 PRO A O 1
ATOM 655 N N . LEU A 1 81 ? 2.283 10.008 -7.34 1 85.12 81 LEU A N 1
ATOM 656 C CA . LEU A 1 81 ? 3.201 10.297 -6.242 1 85.12 81 LEU A CA 1
ATOM 657 C C . LEU A 1 81 ? 2.465 10.305 -4.906 1 85.12 81 LEU A C 1
ATOM 659 O O . LEU A 1 81 ? 2.941 9.719 -3.932 1 85.12 81 LEU A O 1
ATOM 663 N N . GLU A 1 82 ? 1.382 10.898 -4.883 1 84.25 82 GLU A N 1
ATOM 664 C CA . GLU A 1 82 ? 0.588 10.945 -3.658 1 84.25 82 GLU A CA 1
ATOM 665 C C . GLU A 1 82 ? 0.12 9.555 -3.248 1 84.25 82 GLU A C 1
ATOM 667 O O . GLU A 1 82 ? 0.153 9.203 -2.066 1 84.25 82 GLU A O 1
ATOM 672 N N . ASN A 1 83 ? -0.212 8.828 -4.172 1 84.88 83 ASN A N 1
ATOM 673 C CA . ASN A 1 83 ? -0.79 7.512 -3.932 1 84.88 83 ASN A CA 1
ATOM 674 C C . ASN A 1 83 ? 0.239 6.547 -3.348 1 84.88 83 ASN A C 1
ATOM 676 O O . ASN A 1 83 ? -0.078 5.766 -2.451 1 84.88 83 ASN A O 1
ATOM 680 N N . VAL A 1 84 ? 1.403 6.605 -3.838 1 84.31 84 VAL A N 1
ATOM 681 C CA . VAL A 1 84 ? 2.402 5.617 -3.445 1 84.31 84 VAL A CA 1
ATOM 682 C C . VAL A 1 84 ? 2.846 5.875 -2.008 1 84.31 84 VAL A C 1
ATOM 684 O O . VAL A 1 84 ? 3.375 4.98 -1.345 1 84.31 84 VAL A O 1
ATOM 687 N N . PHE A 1 85 ? 2.553 7.027 -1.521 1 82.44 85 PHE A N 1
ATOM 688 C CA . PHE A 1 85 ? 2.975 7.336 -0.16 1 82.44 85 PHE A CA 1
ATOM 689 C C . PHE A 1 85 ? 1.808 7.207 0.812 1 82.44 85 PHE A C 1
ATOM 691 O O . PHE A 1 85 ? 1.965 7.434 2.014 1 82.44 85 PHE A O 1
ATOM 698 N N . MET A 1 86 ? 0.756 6.789 0.292 1 84.19 86 MET A N 1
ATOM 699 C CA . MET A 1 86 ? -0.389 6.574 1.173 1 84.19 86 MET A CA 1
ATOM 700 C C . MET A 1 86 ? -0.229 5.285 1.971 1 84.19 86 MET A C 1
ATOM 702 O O . MET A 1 86 ? 0.427 4.348 1.517 1 84.19 86 MET A O 1
ATOM 706 N N . TRP A 1 87 ? -0.747 5.309 3.092 1 87.94 87 TRP A N 1
ATOM 707 C CA . TRP A 1 87 ? -0.888 4.156 3.977 1 87.94 87 TRP A CA 1
ATOM 708 C C . TRP A 1 87 ? -2.357 3.852 4.242 1 87.94 87 TRP A C 1
ATOM 710 O O . TRP A 1 87 ? -3.059 4.645 4.875 1 87.94 87 TRP A O 1
ATOM 720 N N . ILE A 1 88 ? -2.891 2.732 3.879 1 90.44 88 ILE A N 1
ATOM 721 C CA . ILE A 1 88 ? -4.266 2.273 4.031 1 90.44 88 ILE A CA 1
ATOM 722 C C . ILE A 1 88 ? -5.23 3.402 3.678 1 90.44 88 ILE A C 1
ATOM 724 O O . ILE A 1 88 ? -6.062 3.799 4.496 1 90.44 88 ILE A O 1
ATOM 728 N N . GLY A 1 89 ? -5.121 3.961 2.52 1 88.06 89 GLY A N 1
ATOM 729 C CA . GLY A 1 89 ? -6.078 4.914 1.98 1 88.06 89 GLY A CA 1
ATOM 730 C C . GLY A 1 89 ? -5.812 6.34 2.422 1 88.06 89 GLY A C 1
ATOM 731 O O . GLY A 1 89 ? -6.562 7.254 2.072 1 88.06 89 GLY A O 1
ATOM 732 N N . GLY A 1 90 ? -4.781 6.629 3.199 1 89.06 90 GLY A N 1
ATOM 733 C CA . GLY A 1 90 ? -4.469 7.973 3.66 1 89.06 90 GLY A CA 1
ATOM 734 C C . GLY A 1 90 ? -3.059 8.102 4.207 1 89.06 90 GLY A C 1
ATOM 735 O O . GLY A 1 90 ? -2.195 7.273 3.91 1 89.06 90 GLY A O 1
ATOM 736 N N . TRP A 1 91 ? -2.822 9.242 4.895 1 86.94 91 TRP A N 1
ATOM 737 C CA . TRP A 1 91 ? -1.504 9.461 5.48 1 86.94 91 TRP A CA 1
ATOM 738 C C . TRP A 1 91 ? -1.293 8.562 6.695 1 86.94 91 TRP A C 1
ATOM 740 O O . TRP A 1 91 ? -2.258 8.117 7.32 1 86.94 91 TRP A O 1
ATOM 750 N N . ARG A 1 92 ? -0.097 8.266 6.969 1 87.31 92 ARG A N 1
ATOM 751 C CA . ARG A 1 92 ? 0.226 7.48 8.156 1 87.31 92 ARG A CA 1
ATOM 752 C C . ARG A 1 92 ? 0.055 8.312 9.422 1 87.31 92 ARG A C 1
ATOM 754 O O . ARG A 1 92 ? 0.573 9.43 9.516 1 87.31 92 ARG A O 1
ATOM 761 N N . PRO A 1 93 ? -0.644 7.793 10.414 1 90.06 93 PRO A N 1
ATOM 762 C CA . PRO A 1 93 ? -0.956 8.562 11.625 1 90.06 93 PRO A CA 1
ATOM 763 C C . PRO A 1 93 ? 0.294 9.062 12.344 1 90.06 93 PRO A C 1
ATOM 765 O O . PRO A 1 93 ? 0.303 10.18 12.875 1 90.06 93 PRO A O 1
ATOM 768 N N . THR A 1 94 ? 1.331 8.375 12.312 1 86.81 94 THR A N 1
ATOM 769 C CA . THR A 1 94 ? 2.545 8.75 13.031 1 86.81 94 THR A CA 1
ATOM 770 C C . THR A 1 94 ? 3.184 9.984 12.398 1 86.81 94 THR A C 1
ATOM 772 O O . THR A 1 94 ? 4.055 10.609 13.008 1 86.81 94 THR A O 1
ATOM 775 N N . MET A 1 95 ? 2.75 10.281 11.219 1 83.12 95 MET A N 1
ATOM 776 C CA . MET A 1 95 ? 3.252 11.484 10.555 1 83.12 95 MET A CA 1
ATOM 777 C C . MET A 1 95 ? 2.914 12.734 11.367 1 83.12 95 MET A C 1
ATOM 779 O O . MET A 1 95 ? 3.604 13.75 11.258 1 83.12 95 MET A O 1
ATOM 783 N N . VAL A 1 96 ? 1.896 12.625 12.125 1 86.12 96 VAL A N 1
ATOM 784 C CA . VAL A 1 96 ? 1.453 13.75 12.953 1 86.12 96 VAL A CA 1
ATOM 785 C C . VAL A 1 96 ? 2.564 14.148 13.914 1 86.12 96 VAL A C 1
ATOM 787 O O . VAL A 1 96 ? 2.783 15.336 14.164 1 86.12 96 VAL A O 1
ATOM 790 N N . PHE A 1 97 ? 3.266 13.242 14.383 1 85.31 97 PHE A N 1
ATOM 791 C CA . PHE A 1 97 ? 4.293 13.508 15.383 1 85.31 97 PHE A CA 1
ATOM 792 C C . PHE A 1 97 ? 5.562 14.031 14.727 1 85.31 97 PHE A C 1
ATOM 794 O O . PHE A 1 97 ? 6.242 14.898 15.289 1 85.31 97 PHE A O 1
ATOM 801 N N . GLN A 1 98 ? 5.82 13.508 13.57 1 79.06 98 GLN A N 1
ATOM 802 C CA . GLN A 1 98 ? 6.996 13.969 12.844 1 79.06 98 GLN A CA 1
ATOM 803 C C . GLN A 1 98 ? 6.879 15.453 12.492 1 79.06 98 GLN A C 1
ATOM 805 O O . GLN A 1 98 ? 7.859 16.188 12.578 1 79.06 98 GLN A O 1
ATOM 810 N N . LEU A 1 99 ? 5.715 15.758 12.156 1 79.88 99 LEU A N 1
ATOM 811 C CA . LEU A 1 99 ? 5.477 17.156 11.828 1 79.88 99 LEU A CA 1
ATOM 812 C C . LEU A 1 99 ? 5.629 18.047 13.062 1 79.88 99 LEU A C 1
ATOM 814 O O . LEU A 1 99 ? 6.195 19.141 12.984 1 79.88 99 LEU A O 1
ATOM 818 N N . ALA A 1 100 ? 5.145 17.578 14.141 1 82.69 100 ALA A N 1
ATOM 819 C CA . ALA A 1 100 ? 5.242 18.328 15.383 1 82.69 100 ALA A CA 1
ATOM 820 C C . ALA A 1 100 ? 6.699 18.5 15.812 1 82.69 100 ALA A C 1
ATOM 822 O O . ALA A 1 100 ? 7.113 19.578 16.234 1 82.69 100 ALA A O 1
ATOM 823 N N . TYR A 1 101 ? 7.445 17.469 15.664 1 76.06 101 TYR A N 1
ATOM 824 C CA . TYR A 1 101 ? 8.859 17.516 16.031 1 76.06 101 TYR A CA 1
ATOM 825 C C . TYR A 1 101 ? 9.633 18.422 15.078 1 76.06 101 TYR A C 1
ATOM 827 O O . TYR A 1 101 ? 10.531 19.156 15.508 1 76.06 101 TYR A O 1
ATOM 835 N N . ALA A 1 102 ? 9.289 18.328 13.883 1 72.38 102 ALA A N 1
ATOM 836 C CA . ALA A 1 102 ? 9.938 19.172 12.891 1 72.38 102 ALA A CA 1
ATOM 837 C C . ALA A 1 102 ? 9.648 20.641 13.148 1 72.38 102 ALA A C 1
ATOM 839 O O . ALA A 1 102 ? 10.547 21.484 13.062 1 72.38 102 ALA A O 1
ATOM 840 N N . GLN A 1 103 ? 8.523 20.875 13.469 1 71.06 103 GLN A N 1
ATOM 841 C CA . GLN A 1 103 ? 8.133 22.25 13.766 1 71.06 103 GLN A CA 1
ATOM 842 C C . GLN A 1 103 ? 8.82 22.766 15.023 1 71.06 103 GLN A C 1
ATOM 844 O O . GLN A 1 103 ? 9.258 23.922 15.086 1 71.06 103 GLN A O 1
ATOM 849 N N . ALA A 1 104 ? 8.883 21.891 15.961 1 71 104 ALA A N 1
ATOM 850 C CA . ALA A 1 104 ? 9.547 22.25 17.203 1 71 104 ALA A CA 1
ATOM 851 C C . ALA A 1 104 ? 11.039 22.484 16.984 1 71 104 ALA A C 1
ATOM 853 O O . ALA A 1 104 ? 11.633 23.391 17.578 1 71 104 ALA A O 1
ATOM 854 N N . GLY A 1 105 ? 11.609 21.609 16.172 1 65.81 105 GLY A N 1
ATOM 855 C CA . GLY A 1 105 ? 13.023 21.766 15.852 1 65.81 105 GLY A CA 1
ATOM 856 C C . GLY A 1 105 ? 13.312 23.047 15.086 1 65.81 105 GLY A C 1
ATOM 857 O O . GLY A 1 105 ? 14.297 23.734 15.367 1 65.81 105 GLY A O 1
ATOM 858 N N . GLN A 1 106 ? 12.531 23.297 14.172 1 62.38 106 GLN A N 1
ATOM 859 C CA . GLN A 1 106 ? 12.68 24.516 13.398 1 62.38 106 GLN A CA 1
ATOM 860 C C . GLN A 1 106 ? 12.57 25.75 14.289 1 62.38 106 GLN A C 1
ATOM 862 O O . GLN A 1 106 ? 13.32 26.703 14.125 1 62.38 106 GLN A O 1
ATOM 867 N N . GLN A 1 107 ? 11.656 25.547 15.117 1 60 107 GLN A N 1
ATOM 868 C CA . GLN A 1 107 ? 11.453 26.656 16.047 1 60 107 GLN A CA 1
ATOM 869 C C . GLN A 1 107 ? 12.656 26.828 16.969 1 60 107 GLN A C 1
ATOM 871 O O . GLN A 1 107 ? 13.062 27.953 17.281 1 60 107 GLN A O 1
ATOM 876 N N . MET A 1 108 ? 13.117 25.656 17.328 1 55.19 108 MET A N 1
ATOM 877 C CA . MET A 1 108 ? 14.305 25.703 18.188 1 55.19 108 MET A CA 1
ATOM 878 C C . MET A 1 108 ? 15.492 26.297 17.438 1 55.19 108 MET A C 1
ATOM 880 O O . MET A 1 108 ? 16.234 27.109 18 1 55.19 108 MET A O 1
ATOM 884 N N . GLU A 1 109 ? 15.641 25.859 16.25 1 55.53 109 GLU A N 1
ATOM 885 C CA . GLU A 1 109 ? 16.719 26.406 15.445 1 55.53 109 GLU A CA 1
ATOM 886 C C . GLU A 1 109 ? 16.547 27.906 15.211 1 55.53 109 GLU A C 1
ATOM 888 O O . GLU A 1 109 ? 17.516 28.672 15.289 1 55.53 109 GLU A O 1
ATOM 893 N N . ALA A 1 110 ? 15.375 28.219 14.898 1 53 110 ALA A N 1
ATOM 894 C CA . ALA A 1 110 ? 15.078 29.641 14.695 1 53 110 ALA A CA 1
ATOM 895 C C . ALA A 1 110 ? 15.328 30.438 15.969 1 53 110 ALA A C 1
ATOM 897 O O . ALA A 1 110 ? 15.867 31.547 15.914 1 53 110 ALA A O 1
ATOM 898 N N . GLU A 1 111 ? 14.922 29.812 17.016 1 51.25 111 GLU A N 1
ATOM 899 C CA . GLU A 1 111 ? 15.133 30.469 18.312 1 51.25 111 GLU A CA 1
ATOM 900 C C . GLU A 1 111 ? 16.609 30.578 18.641 1 51.25 111 GLU A C 1
ATOM 902 O O . GLU A 1 111 ? 17.062 31.609 19.172 1 51.25 111 GLU A O 1
ATOM 907 N N . LEU A 1 112 ? 17.234 29.453 18.422 1 49.59 112 LEU A N 1
ATOM 908 C CA . LEU A 1 112 ? 18.672 29.469 18.641 1 49.59 112 LEU A CA 1
ATOM 909 C C . LEU A 1 112 ? 19.344 30.531 17.766 1 49.59 112 LEU A C 1
ATOM 911 O O . LEU A 1 112 ? 20.234 31.25 18.234 1 49.59 112 LEU A O 1
ATOM 915 N N . ALA A 1 113 ? 18.906 30.5 16.562 1 49.44 113 ALA A N 1
ATOM 916 C CA . ALA A 1 113 ? 19.453 31.516 15.664 1 49.44 113 ALA A CA 1
ATOM 917 C C . ALA A 1 113 ? 19.141 32.938 16.172 1 49.44 113 ALA A C 1
ATOM 919 O O . ALA A 1 113 ? 20 33.812 16.125 1 49.44 113 ALA A O 1
ATOM 920 N N . GLU A 1 114 ? 17.891 33.062 16.484 1 50.72 114 GLU A N 1
ATOM 921 C CA . GLU A 1 114 ? 17.5 34.375 17.062 1 50.72 114 GLU A CA 1
ATOM 922 C C . GLU A 1 114 ? 18.25 34.625 18.359 1 50.72 114 GLU A C 1
ATOM 924 O O . GLU A 1 114 ? 18.641 35.781 18.625 1 50.72 114 GLU A O 1
ATOM 929 N N . PHE A 1 115 ? 18.172 33.594 19.266 1 47.53 115 PHE A N 1
ATOM 930 C CA . PHE A 1 115 ? 18.938 33.75 20.484 1 47.53 115 PHE A CA 1
ATOM 931 C C . PHE A 1 115 ? 20.375 34.156 20.188 1 47.53 115 PHE A C 1
ATOM 933 O O . PHE A 1 115 ? 20.938 35.031 20.859 1 47.53 115 PHE A O 1
ATOM 940 N N . LEU A 1 116 ? 20.938 33.469 19.312 1 46.16 116 LEU A N 1
ATOM 941 C CA . LEU A 1 116 ? 22.297 33.875 18.953 1 46.16 116 LEU A CA 1
ATOM 942 C C . LEU A 1 116 ? 22.312 35.25 18.359 1 46.16 116 LEU A C 1
ATOM 944 O O . LEU A 1 116 ? 23.328 35.969 18.422 1 46.16 116 LEU A O 1
ATOM 948 N N . GLN A 1 117 ? 21.203 35.531 17.594 1 46.44 117 GLN A N 1
ATOM 949 C CA . GLN A 1 117 ? 21.188 36.938 17.188 1 46.44 117 GLN A CA 1
ATOM 950 C C . GLN A 1 117 ? 20.641 37.812 18.297 1 46.44 117 GLN A C 1
ATOM 952 O O . GLN A 1 117 ? 21.219 38.844 18.609 1 46.44 117 GLN A O 1
ATOM 957 N N . ASP A 1 118 ? 19.312 38.312 18.359 1 42.91 118 ASP A N 1
ATOM 958 C CA . ASP A 1 118 ? 18.75 39.25 19.328 1 42.91 118 ASP A CA 1
ATOM 959 C C . ASP A 1 118 ? 18.234 38.5 20.562 1 42.91 118 ASP A C 1
ATOM 961 O O . ASP A 1 118 ? 17.641 37.438 20.453 1 42.91 118 ASP A O 1
ATOM 965 N N . LEU A 1 119 ? 18.656 38.906 22 1 36.22 119 LEU A N 1
ATOM 966 C CA . LEU A 1 119 ? 18.266 38.594 23.375 1 36.22 119 LEU A CA 1
ATOM 967 C C . LEU A 1 119 ? 16.75 38.531 23.5 1 36.22 119 LEU A C 1
ATOM 969 O O . LEU A 1 119 ? 16.234 37.938 24.453 1 36.22 119 LEU A O 1
ATOM 973 N N . ASP A 1 120 ? 15.875 39.531 23 1 34.69 120 ASP A N 1
ATOM 974 C CA . ASP A 1 120 ? 14.594 39.938 23.562 1 34.69 120 ASP A CA 1
ATOM 975 C C . ASP A 1 120 ? 13.453 39.125 22.953 1 34.69 120 ASP A C 1
ATOM 977 O O . ASP A 1 120 ? 12.281 39.375 23.234 1 34.69 120 ASP A O 1
ATOM 981 N N . THR A 1 121 ? 13.547 38.812 21.734 1 35.72 121 THR A N 1
ATOM 982 C CA . THR A 1 121 ? 12.242 38.469 21.188 1 35.72 121 THR A CA 1
ATOM 983 C C . THR A 1 121 ? 11.758 37.125 21.75 1 35.72 1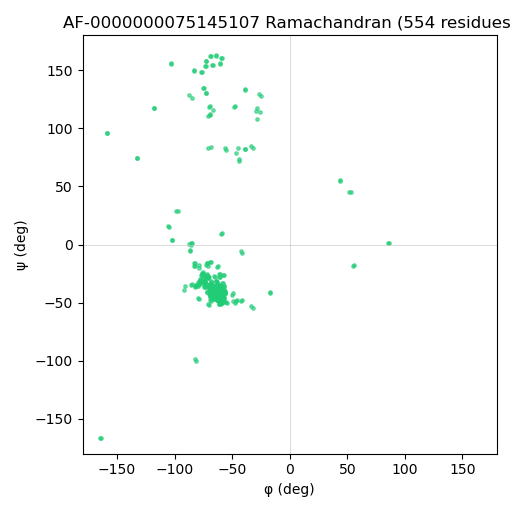21 THR A C 1
ATOM 985 O O . THR A 1 121 ? 12.492 36.125 21.703 1 35.72 121 THR A O 1
ATOM 988 N N . PRO A 1 122 ? 10.75 37.188 22.562 1 35.19 122 PRO A N 1
ATOM 989 C CA . PRO A 1 122 ? 10.109 36 23.172 1 35.19 122 PRO A CA 1
ATOM 990 C C . PRO A 1 122 ? 9.875 34.875 22.172 1 35.19 122 PRO A C 1
ATOM 992 O O . PRO A 1 122 ? 9.336 35.125 21.078 1 35.19 122 PRO A O 1
ATOM 995 N N . SER A 1 123 ? 10.727 34.062 21.859 1 40.59 123 SER A N 1
ATOM 996 C CA . SER A 1 123 ? 10.883 32.875 21.047 1 40.59 123 SER A CA 1
ATOM 997 C C . SER A 1 123 ? 9.578 32.094 20.922 1 40.59 123 SER A C 1
ATOM 999 O O . SER A 1 123 ? 8.82 31.984 21.906 1 40.59 123 SER A O 1
ATOM 1001 N N . MET A 1 124 ? 8.867 32.062 19.766 1 41.69 124 MET A N 1
ATOM 1002 C CA . MET A 1 124 ? 7.836 31.125 19.312 1 41.69 124 MET A CA 1
ATOM 1003 C C . MET A 1 124 ? 8 29.766 19.984 1 41.69 124 MET A C 1
ATOM 1005 O O . MET A 1 124 ? 9.102 29.203 20.016 1 41.69 124 MET A O 1
ATOM 1009 N N . ALA A 1 125 ? 7.031 29.328 20.859 1 48.31 125 ALA A N 1
ATOM 1010 C CA . ALA A 1 125 ? 6.914 28.562 22.109 1 48.31 125 ALA A CA 1
ATOM 1011 C C . ALA A 1 125 ? 7.258 27.094 21.875 1 48.31 125 ALA A C 1
ATOM 1013 O O . ALA A 1 125 ? 6.711 26.453 20.984 1 48.31 125 ALA A O 1
ATOM 1014 N N . SER A 1 126 ? 8.523 26.625 21.875 1 65.38 126 SER A N 1
ATOM 1015 C CA . SER A 1 126 ? 9.07 25.281 22.047 1 65.38 126 SER A CA 1
ATOM 1016 C C . SER A 1 126 ? 8.141 24.406 22.875 1 65.38 126 SER A C 1
ATOM 1018 O O . SER A 1 126 ? 7.297 24.906 23.625 1 65.38 126 SER A O 1
ATOM 1020 N N . LEU A 1 127 ? 7.914 23.297 22.297 1 78.81 127 LEU A N 1
ATOM 1021 C CA . LEU A 1 127 ? 7.145 22.312 23.047 1 78.81 127 LEU A CA 1
ATOM 1022 C C . LEU A 1 127 ? 7.691 22.156 24.469 1 78.81 127 LEU A C 1
ATOM 1024 O O . LEU A 1 127 ? 8.906 22.031 24.656 1 78.81 127 LEU A O 1
ATOM 1028 N N . SER A 1 128 ? 6.852 22.453 25.406 1 84.19 128 SER A N 1
ATOM 1029 C CA . SER A 1 128 ? 7.246 22.234 26.797 1 84.19 128 SER A CA 1
ATOM 1030 C C . SER A 1 128 ? 7.57 20.766 27.062 1 84.19 128 SER A C 1
ATOM 1032 O O . SER A 1 128 ? 7.227 19.906 26.25 1 84.19 128 SER A O 1
ATOM 1034 N N . ALA A 1 129 ? 8.289 20.516 28.125 1 83.19 129 ALA A N 1
ATOM 1035 C CA . ALA A 1 129 ? 8.609 19.141 28.516 1 83.19 129 ALA A CA 1
ATOM 1036 C C . ALA A 1 129 ? 7.34 18.328 28.719 1 83.19 129 ALA A C 1
ATOM 1038 O O . ALA A 1 129 ? 7.301 17.141 28.359 1 83.19 129 ALA A O 1
ATOM 1039 N N . LYS A 1 130 ? 6.328 19 29.297 1 90.5 130 LYS A N 1
ATOM 1040 C CA . LYS A 1 130 ? 5.051 18.312 29.516 1 90.5 130 LYS A CA 1
ATOM 1041 C C . LYS A 1 130 ? 4.391 17.969 28.188 1 90.5 130 LYS A C 1
ATOM 1043 O O . LYS A 1 130 ? 3.84 16.875 28.031 1 90.5 130 LYS A O 1
ATOM 1048 N N . GLN A 1 131 ? 4.406 18.891 27.281 1 91.5 131 GLN A N 1
ATOM 1049 C CA . GLN A 1 131 ? 3.865 18.625 25.953 1 91.5 131 GLN A CA 1
ATOM 1050 C C . GLN A 1 131 ? 4.617 17.5 25.266 1 91.5 131 GLN A C 1
ATOM 1052 O O . GLN A 1 131 ? 4.004 16.609 24.656 1 91.5 131 GLN A O 1
ATOM 1057 N N . LEU A 1 132 ? 5.941 17.453 25.406 1 87.25 132 LEU A N 1
ATOM 1058 C CA . LEU A 1 132 ? 6.766 16.422 24.781 1 87.25 132 LEU A CA 1
ATOM 1059 C C . LEU A 1 132 ? 6.441 15.047 25.359 1 87.25 132 LEU A C 1
ATOM 1061 O O . LEU A 1 132 ? 6.422 14.062 24.625 1 87.25 132 LEU A O 1
ATOM 1065 N N . GLN A 1 133 ? 6.227 15.016 26.625 1 90.5 133 GLN A N 1
ATOM 1066 C CA . GLN A 1 133 ? 5.855 13.758 27.25 1 90.5 133 GLN A CA 1
ATOM 1067 C C . GLN A 1 133 ? 4.5 13.266 26.75 1 90.5 133 GLN A C 1
ATOM 1069 O O . GLN A 1 133 ? 4.328 12.078 26.469 1 90.5 133 GLN A O 1
ATOM 1074 N N . ARG A 1 134 ? 3.553 14.172 26.672 1 94.12 134 ARG A N 1
ATOM 1075 C CA . ARG A 1 134 ? 2.219 13.82 26.188 1 94.12 134 ARG A CA 1
ATOM 1076 C C . ARG A 1 134 ? 2.256 13.367 24.734 1 94.12 134 ARG A C 1
ATOM 1078 O O . ARG A 1 134 ? 1.536 12.445 24.359 1 94.12 134 ARG A O 1
ATOM 1085 N N . ILE A 1 135 ? 3.057 14.016 23.969 1 91.94 135 ILE A N 1
ATOM 1086 C CA . ILE A 1 135 ? 3.215 13.633 22.578 1 91.94 135 ILE A CA 1
ATOM 1087 C C . ILE A 1 135 ? 3.836 12.242 22.484 1 91.94 135 ILE A C 1
ATOM 1089 O O . ILE A 1 135 ? 3.396 11.406 21.688 1 91.94 135 ILE A O 1
ATOM 1093 N N . SER A 1 136 ? 4.828 12.023 23.328 1 89.88 136 SER A N 1
ATOM 1094 C CA . SER A 1 136 ? 5.488 10.719 23.344 1 89.88 136 SER A CA 1
ATOM 1095 C C . SER A 1 136 ? 4.512 9.609 23.734 1 89.88 136 SER A C 1
ATOM 1097 O O . SER A 1 136 ? 4.52 8.531 23.141 1 89.88 136 SER A O 1
ATOM 1099 N N . ASP A 1 137 ? 3.699 9.906 24.703 1 94.44 137 ASP A N 1
ATOM 1100 C CA . ASP A 1 137 ? 2.689 8.938 25.125 1 94.44 137 ASP A CA 1
ATOM 1101 C C . ASP A 1 137 ? 1.704 8.648 23.984 1 94.44 137 ASP A C 1
ATOM 1103 O O . ASP A 1 137 ? 1.354 7.496 23.75 1 94.44 137 ASP A O 1
ATOM 1107 N N . LEU A 1 138 ? 1.242 9.672 23.375 1 95.75 138 LEU A N 1
ATOM 1108 C CA . LEU A 1 138 ? 0.317 9.531 22.266 1 95.75 138 LEU A CA 1
ATOM 1109 C C . LEU A 1 138 ? 0.968 8.766 21.109 1 95.75 138 LEU A C 1
ATOM 1111 O O . LEU A 1 138 ? 0.311 7.973 20.438 1 95.75 138 LEU A O 1
ATOM 1115 N N . GLN A 1 139 ? 2.205 9 20.891 1 92.88 139 GLN A N 1
ATOM 1116 C CA . GLN A 1 139 ? 2.951 8.352 19.812 1 92.88 139 GLN A CA 1
ATOM 1117 C C . GLN A 1 139 ? 3.029 6.84 20.047 1 92.88 139 GLN A C 1
ATOM 1119 O O . GLN A 1 139 ? 2.871 6.059 19.094 1 92.88 139 GLN A O 1
ATOM 1124 N N . VAL A 1 140 ? 3.275 6.469 21.266 1 93.25 140 VAL A N 1
ATOM 1125 C CA . VAL A 1 140 ? 3.385 5.051 21.594 1 93.25 140 VAL A CA 1
ATOM 1126 C C . VAL A 1 140 ? 2.057 4.352 21.312 1 93.25 140 VAL A C 1
ATOM 1128 O O . VAL A 1 140 ? 2.029 3.281 20.703 1 93.25 140 VAL A O 1
ATOM 1131 N N . VAL A 1 141 ? 1.002 4.957 21.719 1 95.56 141 VAL A N 1
ATOM 1132 C CA . VAL A 1 141 ? -0.326 4.383 21.531 1 95.56 141 VAL A CA 1
ATOM 1133 C C . VAL A 1 141 ? -0.657 4.324 20.031 1 95.56 141 VAL A C 1
ATOM 1135 O O . VAL A 1 141 ? -1.173 3.316 19.547 1 95.56 141 VAL A O 1
ATOM 1138 N N . THR A 1 142 ? -0.36 5.352 19.359 1 94.75 142 THR A N 1
ATOM 1139 C CA . THR A 1 142 ? -0.661 5.438 17.938 1 94.75 142 THR A CA 1
ATOM 1140 C C . THR A 1 142 ? 0.174 4.434 17.141 1 94.75 142 THR A C 1
ATOM 1142 O O . THR A 1 142 ? -0.329 3.793 16.219 1 94.75 142 THR A O 1
ATOM 1145 N N . GLN A 1 143 ? 1.42 4.332 17.531 1 91.25 143 GLN A N 1
ATOM 1146 C CA . GLN A 1 143 ? 2.307 3.393 16.844 1 91.25 143 GLN A CA 1
ATOM 1147 C C . GLN A 1 143 ? 1.821 1.956 17.016 1 91.25 143 GLN A C 1
ATOM 1149 O O . GLN A 1 143 ? 1.862 1.164 16.078 1 91.25 143 GLN A O 1
ATOM 1154 N N . LYS A 1 144 ? 1.416 1.643 18.141 1 94.44 144 LYS A N 1
ATOM 1155 C CA . LYS A 1 144 ? 0.889 0.306 18.406 1 94.44 144 LYS A CA 1
ATOM 1156 C C . LYS A 1 144 ? -0.355 0.033 17.562 1 94.44 144 LYS A C 1
ATOM 1158 O O . LYS A 1 144 ? -0.499 -1.049 17 1 94.44 144 LYS A O 1
ATOM 1163 N N . ALA A 1 145 ? -1.227 0.996 17.562 1 96.25 145 ALA A N 1
ATOM 1164 C CA . ALA A 1 145 ? -2.438 0.851 16.75 1 96.25 145 ALA A CA 1
ATOM 1165 C C . ALA A 1 145 ? -2.1 0.726 15.273 1 96.25 145 ALA A C 1
ATOM 1167 O O . ALA A 1 145 ? -2.723 -0.058 14.555 1 96.25 145 ALA A O 1
ATOM 1168 N N . GLU A 1 146 ? -1.165 1.491 14.797 1 92.94 146 GLU A N 1
ATOM 1169 C CA . GLU A 1 146 ? -0.699 1.427 13.414 1 92.94 146 GLU A CA 1
ATOM 1170 C C . GLU A 1 146 ? -0.142 0.045 13.078 1 92.94 146 GLU A C 1
ATOM 1172 O O . GLU A 1 146 ? -0.408 -0.497 12.008 1 92.94 146 GLU A O 1
ATOM 1177 N N . ASP A 1 147 ? 0.614 -0.454 13.984 1 89.56 147 ASP A N 1
ATOM 1178 C CA . ASP A 1 147 ? 1.19 -1.78 13.789 1 89.56 147 ASP A CA 1
ATOM 1179 C C . ASP A 1 147 ? 0.098 -2.844 13.688 1 89.56 147 ASP A C 1
ATOM 1181 O O . ASP A 1 147 ? 0.193 -3.76 12.867 1 89.56 147 ASP A O 1
ATOM 1185 N N . GLU A 1 148 ? -0.804 -2.715 14.5 1 94.25 148 GLU A N 1
ATOM 1186 C CA . GLU A 1 148 ? -1.913 -3.664 14.469 1 94.25 148 GLU A CA 1
ATOM 1187 C C . GLU A 1 148 ? -2.656 -3.6 13.141 1 94.25 148 GLU A C 1
ATOM 1189 O O . GLU A 1 148 ? -2.99 -4.633 12.555 1 94.25 148 GLU A O 1
ATOM 1194 N N . LEU A 1 149 ? -2.912 -2.438 12.703 1 93.75 149 LEU A N 1
ATOM 1195 C CA . LEU A 1 149 ? -3.596 -2.268 11.43 1 93.75 149 LEU A CA 1
ATOM 1196 C C . LEU A 1 149 ? -2.73 -2.764 10.273 1 93.75 149 LEU A C 1
ATOM 1198 O O . LEU A 1 149 ? -3.236 -3.379 9.328 1 93.75 149 LEU A O 1
ATOM 1202 N N . GLY A 1 150 ? -1.44 -2.48 10.367 1 87 150 GLY A N 1
ATOM 1203 C CA . GLY A 1 150 ? -0.517 -3 9.367 1 87 150 GLY A CA 1
ATOM 1204 C C . GLY A 1 150 ? -0.508 -4.516 9.297 1 87 150 GLY A C 1
ATOM 1205 O O . GLY A 1 150 ? -0.462 -5.09 8.203 1 87 150 GLY A O 1
ATOM 1206 N N . HIS A 1 151 ? -0.615 -5.121 10.406 1 85.94 151 HIS A N 1
ATOM 1207 C CA . HIS A 1 151 ? -0.668 -6.574 10.469 1 85.94 151 HIS A CA 1
ATOM 1208 C C . HIS A 1 151 ? -1.953 -7.109 9.844 1 85.94 151 HIS A C 1
ATOM 1210 O O . HIS A 1 151 ? -1.924 -8.086 9.094 1 85.94 151 HIS A O 1
ATOM 1216 N N . ARG A 1 152 ? -2.996 -6.5 10.156 1 88.62 152 ARG A N 1
ATOM 1217 C CA . ARG A 1 152 ? -4.277 -6.906 9.586 1 88.62 152 ARG A CA 1
ATOM 1218 C C . ARG A 1 152 ? -4.27 -6.762 8.062 1 88.62 152 ARG A C 1
ATOM 1220 O O . ARG A 1 152 ? -4.82 -7.605 7.352 1 88.62 152 ARG A O 1
ATOM 1227 N N . GLN A 1 153 ? -3.707 -5.719 7.598 1 86.69 153 GLN A N 1
ATOM 1228 C CA . GLN A 1 153 ? -3.588 -5.523 6.156 1 86.69 153 GLN A CA 1
ATOM 1229 C C . GLN A 1 153 ? -2.787 -6.656 5.516 1 86.69 153 GLN A C 1
ATOM 1231 O O . GLN A 1 153 ? -3.16 -7.164 4.453 1 86.69 153 GLN A O 1
ATOM 1236 N N . ALA A 1 154 ? -1.681 -7.023 6.137 1 80.31 154 ALA A N 1
ATOM 1237 C CA . ALA A 1 154 ? -0.841 -8.109 5.637 1 80.31 154 ALA A CA 1
ATOM 1238 C C . ALA A 1 154 ? -1.627 -9.414 5.547 1 80.31 154 ALA A C 1
ATOM 1240 O O . ALA A 1 154 ? -1.514 -10.148 4.562 1 80.31 154 ALA A O 1
ATOM 1241 N N . ILE A 1 155 ? -2.416 -9.617 6.543 1 82.06 155 ILE A N 1
ATOM 1242 C CA . ILE A 1 155 ? -3.227 -10.828 6.578 1 82.06 155 ILE A CA 1
ATOM 1243 C C . ILE A 1 155 ? -4.219 -10.82 5.418 1 82.06 155 ILE A C 1
ATOM 1245 O O . ILE A 1 155 ? -4.418 -11.836 4.75 1 82.06 155 ILE A O 1
ATOM 1249 N N . LEU A 1 156 ? -4.848 -9.719 5.191 1 80.75 156 LEU A N 1
ATOM 1250 C CA . LEU A 1 156 ? -5.805 -9.594 4.098 1 80.75 156 LEU A CA 1
ATOM 1251 C C . LEU A 1 156 ? -5.121 -9.797 2.75 1 80.75 156 LEU A C 1
ATOM 1253 O O . LEU A 1 156 ? -5.664 -10.469 1.868 1 80.75 156 LEU A O 1
ATOM 1257 N N . GLN A 1 157 ? -3.98 -9.25 2.629 1 74.81 157 GLN A N 1
ATOM 1258 C CA . GLN A 1 157 ? -3.234 -9.367 1.379 1 74.81 157 GLN A CA 1
ATOM 1259 C C . GLN A 1 157 ? -2.803 -10.805 1.126 1 74.81 157 GLN A C 1
ATOM 1261 O O . GLN A 1 157 ? -2.814 -11.273 -0.016 1 74.81 157 GLN A O 1
ATOM 1266 N N . GLN A 1 158 ? -2.488 -11.469 2.168 1 70.69 158 GLN A N 1
ATOM 1267 C CA . GLN A 1 158 ? -2.092 -12.867 2.062 1 70.69 158 GLN A CA 1
ATOM 1268 C C . GLN A 1 158 ? -3.301 -13.766 1.814 1 70.69 158 GLN A C 1
ATOM 1270 O O . GLN A 1 158 ? -3.166 -14.859 1.268 1 70.69 158 GLN A O 1
ATOM 1275 N N . GLY A 1 159 ? -4.391 -13.281 2.203 1 68.31 159 GLY A N 1
ATOM 1276 C CA . GLY A 1 159 ? -5.602 -14.086 2.17 1 68.31 159 GLY A CA 1
ATOM 1277 C C . GLY A 1 159 ? -6.129 -14.312 0.767 1 68.31 159 GLY A C 1
ATOM 1278 O O . GLY A 1 159 ? -6.965 -15.195 0.547 1 68.31 159 GLY A O 1
ATOM 1279 N N . LEU A 1 160 ? -5.738 -13.562 -0.147 1 66.25 160 LEU A N 1
ATOM 1280 C CA . LEU A 1 160 ? -6.207 -13.812 -1.506 1 66.25 160 LEU A CA 1
ATOM 1281 C C . LEU A 1 160 ? -5.734 -15.18 -2.002 1 66.25 160 LEU A C 1
ATOM 1283 O O . LEU A 1 160 ? -6.344 -15.766 -2.898 1 66.25 160 LEU A O 1
ATOM 1287 N N . VAL A 1 161 ? -4.746 -15.688 -1.373 1 60.19 161 VAL A N 1
ATOM 1288 C CA . VAL A 1 161 ? -4.234 -16.984 -1.799 1 60.19 161 VAL A CA 1
ATOM 1289 C C . VAL A 1 161 ? -4.676 -18.062 -0.814 1 60.19 161 VAL A C 1
ATOM 1291 O O . VAL A 1 161 ? -4.262 -19.219 -0.923 1 60.19 161 VAL A O 1
ATOM 1294 N N . ASP A 1 162 ? -5.559 -17.703 -0.095 1 59.97 162 ASP A N 1
ATOM 1295 C CA . ASP A 1 162 ? -5.984 -18.734 0.847 1 59.97 162 ASP A CA 1
ATOM 1296 C C . ASP A 1 162 ? -6.645 -19.906 0.12 1 59.97 162 ASP A C 1
ATOM 1298 O O . ASP A 1 162 ? -7.133 -19.75 -1.001 1 59.97 162 ASP A O 1
ATOM 1302 N N . GLN A 1 163 ? -6.562 -20.891 0.737 1 58 163 GLN A N 1
ATOM 1303 C CA . GLN A 1 163 ? -6.965 -22.203 0.219 1 58 163 GLN A CA 1
ATOM 1304 C C . GLN A 1 163 ? -8.328 -22.125 -0.455 1 58 163 GLN A C 1
ATOM 1306 O O . GLN A 1 163 ? -8.5 -22.609 -1.58 1 58 163 GLN A O 1
ATOM 1311 N N . PRO A 1 164 ? -9.141 -21.578 0.191 1 58.03 164 PRO A N 1
ATOM 1312 C CA . PRO A 1 164 ? -10.445 -21.578 -0.475 1 58.03 164 PRO A CA 1
ATOM 1313 C C . PRO A 1 164 ? -10.43 -20.844 -1.808 1 58.03 164 PRO A C 1
ATOM 1315 O O . PRO A 1 164 ? -11.062 -21.281 -2.773 1 58.03 164 PRO A O 1
ATOM 1318 N N . LEU A 1 165 ? -9.672 -19.828 -1.824 1 63.84 165 LEU A N 1
ATOM 1319 C CA . LEU A 1 165 ? -9.688 -19.047 -3.057 1 63.84 165 LEU A CA 1
ATOM 1320 C C . LEU A 1 165 ? -8.938 -19.766 -4.168 1 63.84 165 LEU A C 1
ATOM 1322 O O . LEU A 1 165 ? -9.359 -19.734 -5.328 1 63.84 165 LEU A O 1
ATOM 1326 N N . LEU A 1 166 ? -8.008 -20.422 -3.695 1 64.31 166 LEU A N 1
ATOM 1327 C CA . LEU A 1 166 ? -7.223 -21.188 -4.664 1 64.31 166 LEU A CA 1
ATOM 1328 C C . LEU A 1 166 ? -8.039 -22.328 -5.246 1 64.31 166 LEU A C 1
ATOM 1330 O O . LEU A 1 166 ? -8.031 -22.562 -6.457 1 64.31 166 LEU A O 1
ATOM 1334 N N . THR A 1 167 ? -8.656 -23.047 -4.363 1 62.84 167 THR A N 1
ATOM 1335 C CA . THR A 1 167 ? -9.477 -24.172 -4.789 1 62.84 167 THR A CA 1
ATOM 1336 C C . THR A 1 167 ? -10.602 -23.719 -5.711 1 62.84 167 THR A C 1
ATOM 1338 O O . THR A 1 167 ? -10.867 -24.344 -6.738 1 62.84 167 THR A O 1
ATOM 1341 N N . LEU A 1 168 ? -11.078 -22.688 -5.309 1 64.31 168 LEU A N 1
ATOM 1342 C CA . LEU A 1 168 ? -12.203 -22.156 -6.078 1 64.31 168 LEU A CA 1
ATOM 1343 C C . LEU A 1 168 ? -11.742 -21.688 -7.453 1 64.31 168 LEU A C 1
ATOM 1345 O O . LEU A 1 168 ? -12.422 -21.922 -8.453 1 64.31 168 LEU A O 1
ATOM 1349 N N . ALA A 1 169 ? -10.602 -21.062 -7.41 1 64.06 169 ALA A N 1
ATOM 1350 C CA . ALA A 1 169 ? -10.07 -20.594 -8.68 1 64.06 169 ALA A CA 1
ATOM 1351 C C . ALA A 1 169 ? -9.758 -21.75 -9.617 1 64.06 169 ALA A C 1
ATOM 1353 O O . ALA A 1 169 ? -10.008 -21.656 -10.828 1 64.06 169 ALA A O 1
ATOM 1354 N N . ALA A 1 170 ? -9.281 -22.766 -9.078 1 62.81 170 ALA A N 1
ATOM 1355 C CA . ALA A 1 170 ? -8.945 -23.953 -9.867 1 62.81 170 ALA A CA 1
ATOM 1356 C C . ALA A 1 170 ? -10.195 -24.594 -10.469 1 62.81 170 ALA A C 1
ATOM 1358 O O . ALA A 1 170 ? -10.188 -25.016 -11.625 1 62.81 170 ALA A O 1
ATOM 1359 N N . VAL A 1 171 ? -11.18 -24.688 -9.703 1 61.25 171 VAL A N 1
ATOM 1360 C CA . VAL A 1 171 ? -12.43 -25.281 -10.156 1 61.25 171 VAL A CA 1
ATOM 1361 C C . VAL A 1 171 ? -13.031 -24.438 -11.273 1 61.25 171 VAL A C 1
ATOM 1363 O O . VAL A 1 171 ? -13.523 -24.969 -12.273 1 61.25 171 VAL A O 1
ATOM 1366 N N . GLU A 1 172 ? -13.031 -23.141 -11.133 1 61.69 172 GLU A N 1
ATOM 1367 C CA . GLU A 1 172 ? -13.625 -22.219 -12.086 1 61.69 172 GLU A CA 1
ATOM 1368 C C . GLU A 1 172 ? -12.914 -22.297 -13.438 1 61.69 172 GLU A C 1
ATOM 1370 O O . GLU A 1 172 ? -13.562 -22.266 -14.492 1 61.69 172 GLU A O 1
ATOM 1375 N N . LEU A 1 173 ? -11.695 -22.391 -13.367 1 56.91 173 LEU A N 1
ATOM 1376 C CA . LEU A 1 173 ? -10.914 -22.312 -14.602 1 56.91 173 LEU A CA 1
ATOM 1377 C C . LEU A 1 173 ? -10.82 -23.672 -15.281 1 56.91 173 LEU A C 1
ATOM 1379 O O . LEU A 1 173 ? -10.508 -23.75 -16.469 1 56.91 173 LEU A O 1
ATOM 1383 N N . SER A 1 174 ? -10.766 -24.828 -14.508 1 55.06 174 SER A N 1
ATOM 1384 C CA . SER A 1 174 ? -10.75 -26.156 -15.117 1 55.06 174 SER A CA 1
ATOM 1385 C C . SER A 1 174 ? -11.992 -26.406 -15.961 1 55.06 174 SER A C 1
ATOM 1387 O O . SER A 1 174 ? -12.07 -27.375 -16.703 1 55.06 174 SER A O 1
ATOM 1389 N N . GLY A 1 175 ? -12.719 -25.578 -16.188 1 50.38 175 GLY A N 1
ATOM 1390 C CA . GLY A 1 175 ? -13.875 -25.797 -17.047 1 50.38 175 GLY A CA 1
ATOM 1391 C C . GLY A 1 175 ? -14.766 -26.922 -16.578 1 50.38 175 GLY A C 1
ATOM 1392 O O . GLY A 1 175 ? -15.57 -27.453 -17.344 1 50.38 175 GLY A O 1
ATOM 1393 N N . ASP A 1 176 ? -14.352 -27.859 -15.688 1 48.56 176 ASP A N 1
ATOM 1394 C CA . ASP A 1 176 ? -15.266 -28.969 -15.453 1 48.56 176 ASP A CA 1
ATOM 1395 C C . ASP A 1 176 ? -16.719 -28.5 -15.422 1 48.56 176 ASP A C 1
ATOM 1397 O O . ASP A 1 176 ? -17.109 -27.766 -14.516 1 48.56 176 ASP A O 1
ATOM 1401 N N . ALA A 1 177 ? -17.156 -28.391 -16.531 1 42.16 177 ALA A N 1
ATOM 1402 C CA . ALA A 1 177 ? -18.5 -28.172 -17.062 1 42.16 177 ALA A CA 1
ATOM 1403 C C . ALA A 1 177 ? -19.547 -28.844 -16.188 1 42.16 177 ALA A C 1
ATOM 1405 O O . ALA A 1 177 ? -20.734 -28.531 -16.297 1 42.16 177 ALA A O 1
ATOM 1406 N N . SER A 1 178 ? -19.406 -30.078 -15.914 1 43.72 178 SER A N 1
ATOM 1407 C CA . SER A 1 178 ? -20.562 -30.688 -15.266 1 43.72 178 SER A CA 1
ATOM 1408 C C . SER A 1 178 ? -20.953 -29.922 -14.008 1 43.72 178 SER A C 1
ATOM 1410 O O . SER A 1 178 ? -22.016 -30.172 -13.422 1 43.72 178 SER A O 1
ATOM 1412 N N . ALA A 1 179 ? -19.984 -29.672 -13.195 1 43.53 179 ALA A N 1
ATOM 1413 C CA . ALA A 1 179 ? -20.375 -29.016 -11.953 1 43.53 179 ALA A CA 1
ATOM 1414 C C . ALA A 1 179 ? -20.828 -27.578 -12.211 1 43.53 179 ALA A C 1
ATOM 1416 O O . ALA A 1 179 ? -20.172 -26.844 -12.945 1 43.53 179 ALA A O 1
ATOM 1417 N N . GLU A 1 180 ? -21.844 -27.141 -12.102 1 45.28 180 GLU A N 1
ATOM 1418 C CA . GLU A 1 180 ? -22.641 -25.938 -12.281 1 45.28 180 GLU A CA 1
ATOM 1419 C C . GLU A 1 180 ? -21.797 -24.688 -12.023 1 45.28 180 GLU A C 1
ATOM 1421 O O . GLU A 1 180 ? -21.266 -24.5 -10.922 1 45.28 180 GLU A O 1
ATOM 1426 N N . GLN A 1 181 ? -20.922 -24.031 -13.078 1 51.25 181 GLN A N 1
ATOM 1427 C CA . GLN A 1 181 ? -20.109 -22.844 -13.328 1 51.25 181 GLN A CA 1
ATOM 1428 C C . GLN A 1 181 ? -20.438 -21.734 -12.344 1 51.25 181 GLN A C 1
ATOM 1430 O O . GLN A 1 181 ? -19.531 -21.031 -11.859 1 51.25 181 GLN A O 1
ATOM 1435 N N . HIS A 1 182 ? -21.734 -21.625 -12.125 1 56.72 182 HIS A N 1
ATOM 1436 C CA . HIS A 1 182 ? -22.328 -20.5 -11.414 1 56.72 182 HIS A CA 1
ATOM 1437 C C . HIS A 1 182 ? -22 -20.547 -9.93 1 56.72 182 HIS A C 1
ATOM 1439 O O . HIS A 1 182 ? -21.625 -19.531 -9.336 1 56.72 182 HIS A O 1
ATOM 1445 N N . PRO A 1 183 ? -21.828 -21.797 -9.531 1 58.12 183 PRO A N 1
ATOM 1446 C CA . PRO A 1 183 ? -21.609 -21.797 -8.078 1 58.12 183 PRO A CA 1
ATOM 1447 C C . PRO A 1 183 ? -20.156 -21.469 -7.703 1 58.12 183 PRO A C 1
ATOM 1449 O O . PRO A 1 183 ? -19.922 -20.734 -6.734 1 58.12 183 PRO A O 1
ATOM 1452 N N . ALA A 1 184 ? -19.219 -21.953 -8.594 1 64 184 ALA A N 1
ATOM 1453 C CA . ALA A 1 184 ? -17.828 -21.703 -8.25 1 64 184 ALA A CA 1
ATOM 1454 C C . ALA A 1 184 ? -17.453 -20.234 -8.461 1 64 184 ALA A C 1
ATOM 1456 O O . ALA A 1 184 ? -16.703 -19.656 -7.672 1 64 184 ALA A O 1
ATOM 1457 N N . GLU A 1 185 ? -18.094 -19.75 -9.508 1 67.5 185 GLU A N 1
ATOM 1458 C CA . GLU A 1 185 ? -17.828 -18.344 -9.758 1 67.5 185 GLU A CA 1
ATOM 1459 C C . GLU A 1 185 ? -18.406 -17.469 -8.641 1 67.5 185 GLU A C 1
ATOM 1461 O O . GLU A 1 185 ? -17.781 -16.5 -8.227 1 67.5 185 GLU A O 1
ATOM 1466 N N . HIS A 1 186 ? -19.531 -17.922 -8.211 1 73.94 186 HIS A N 1
ATOM 1467 C CA . HIS A 1 186 ? -20.156 -17.156 -7.133 1 73.94 186 HIS A CA 1
ATOM 1468 C C . HIS A 1 186 ? -19.375 -17.312 -5.832 1 73.94 186 HIS A C 1
ATOM 1470 O O . HIS A 1 186 ? -19.219 -16.344 -5.082 1 73.94 186 HIS A O 1
ATOM 1476 N N . ALA A 1 187 ? -18.891 -18.469 -5.672 1 75.75 187 ALA A N 1
ATOM 1477 C CA . ALA A 1 187 ? -18.125 -18.703 -4.453 1 75.75 187 ALA A CA 1
ATOM 1478 C C . ALA A 1 187 ? -16.828 -17.906 -4.457 1 75.75 187 ALA A C 1
ATOM 1480 O O . ALA A 1 187 ? -16.406 -17.391 -3.418 1 75.75 187 ALA A O 1
ATOM 1481 N N . LEU A 1 188 ? -16.344 -17.828 -5.59 1 78.19 188 LEU A N 1
ATOM 1482 C CA . LEU A 1 188 ? -15.102 -17.078 -5.719 1 78.19 188 LEU A CA 1
ATOM 1483 C C . LEU A 1 188 ? -15.352 -15.586 -5.492 1 78.19 188 LEU A C 1
ATOM 1485 O O . LEU A 1 188 ? -14.594 -14.93 -4.777 1 78.19 188 LEU A O 1
ATOM 1489 N N . THR A 1 189 ? -16.391 -15.141 -6.055 1 79.75 189 THR A N 1
ATOM 1490 C CA . THR A 1 189 ? -16.75 -13.734 -5.895 1 79.75 189 THR A CA 1
ATOM 1491 C C . THR A 1 189 ? -17.078 -13.422 -4.434 1 79.75 189 THR A C 1
ATOM 1493 O O . THR A 1 189 ? -16.688 -12.375 -3.918 1 79.75 189 THR A O 1
ATOM 1496 N N . ASP A 1 190 ? -17.688 -14.359 -3.812 1 82.31 190 ASP A N 1
ATOM 1497 C CA . ASP A 1 190 ? -18.016 -14.172 -2.404 1 82.31 190 ASP A CA 1
ATOM 1498 C C . ASP A 1 190 ? -16.75 -14.109 -1.545 1 82.31 190 ASP A C 1
ATOM 1500 O O . ASP A 1 190 ? -16.672 -13.305 -0.617 1 82.31 190 ASP A O 1
ATOM 1504 N N . ALA A 1 191 ? -15.82 -14.961 -1.856 1 80.88 191 ALA A N 1
ATOM 1505 C CA . ALA A 1 191 ? -14.57 -14.992 -1.099 1 80.88 191 ALA A CA 1
ATOM 1506 C C . ALA A 1 191 ? -13.789 -13.688 -1.271 1 80.88 191 ALA A C 1
ATOM 1508 O O . ALA A 1 191 ? -13.211 -13.172 -0.314 1 80.88 191 ALA A O 1
ATOM 1509 N N . VAL A 1 192 ? -13.844 -13.266 -2.428 1 83.12 192 VAL A N 1
ATOM 1510 C CA . VAL A 1 192 ? -13.172 -12 -2.707 1 83.12 192 VAL A CA 1
ATOM 1511 C C . VAL A 1 192 ? -13.914 -10.859 -2.006 1 83.12 192 VAL A C 1
ATOM 1513 O O . VAL A 1 192 ? -13.281 -9.961 -1.438 1 83.12 192 VAL A O 1
ATOM 1516 N N . ASP A 1 193 ? -15.227 -10.906 -2.023 1 84.44 193 ASP A N 1
ATOM 1517 C CA . ASP A 1 193 ? -16.031 -9.883 -1.374 1 84.44 193 ASP A CA 1
ATOM 1518 C C . ASP A 1 193 ? -15.758 -9.836 0.127 1 84.44 193 ASP A C 1
ATOM 1520 O O . ASP A 1 193 ? -15.797 -8.766 0.739 1 84.44 193 ASP A O 1
ATOM 1524 N N . GLU A 1 194 ? -15.516 -10.953 0.655 1 85.75 194 GLU A N 1
ATOM 1525 C CA . GLU A 1 194 ? -15.172 -10.992 2.072 1 85.75 194 GLU A CA 1
ATOM 1526 C C . GLU A 1 194 ? -13.867 -10.25 2.348 1 85.75 194 GLU A C 1
ATOM 1528 O O . GLU A 1 194 ? -13.742 -9.547 3.352 1 85.75 194 GLU A O 1
ATOM 1533 N N . LYS A 1 195 ? -12.945 -10.477 1.522 1 86.81 195 LYS A N 1
ATOM 1534 C CA . LYS A 1 195 ? -11.672 -9.781 1.672 1 86.81 195 LYS A CA 1
ATOM 1535 C C . LYS A 1 195 ? -11.844 -8.273 1.467 1 86.81 195 LYS A C 1
ATOM 1537 O O . LYS A 1 195 ? -11.203 -7.473 2.146 1 86.81 195 LYS A O 1
ATOM 1542 N N . VAL A 1 196 ? -12.688 -7.891 0.562 1 87.75 196 VAL A N 1
ATOM 1543 C CA . VAL A 1 196 ? -12.961 -6.484 0.305 1 87.75 196 VAL A CA 1
ATOM 1544 C C . VAL A 1 196 ? -13.633 -5.859 1.525 1 87.75 196 VAL A C 1
ATOM 1546 O O . VAL A 1 196 ? -13.328 -4.723 1.896 1 87.75 196 VAL A O 1
ATOM 1549 N N . LYS A 1 197 ? -14.484 -6.598 2.086 1 91.56 197 LYS A N 1
ATOM 1550 C CA . LYS A 1 197 ? -15.117 -6.125 3.314 1 91.56 197 LYS A CA 1
ATOM 1551 C C . LYS A 1 197 ? -14.086 -5.93 4.422 1 91.56 197 LYS A C 1
ATOM 1553 O O . LYS A 1 197 ? -14.188 -4.988 5.211 1 91.56 197 LYS A O 1
ATOM 1558 N N . GLY A 1 198 ? -13.211 -6.824 4.469 1 92 198 GLY A N 1
ATOM 1559 C CA . GLY A 1 198 ? -12.109 -6.664 5.406 1 92 198 GLY A CA 1
ATOM 1560 C C . GLY A 1 198 ? -11.312 -5.395 5.184 1 92 198 GLY A C 1
ATOM 1561 O O . GLY A 1 198 ? -10.914 -4.73 6.141 1 92 198 GLY A O 1
ATOM 1562 N N . LEU A 1 199 ? -11.117 -5.066 3.967 1 91.12 199 LEU A N 1
ATOM 1563 C CA . LEU A 1 199 ? -10.422 -3.832 3.625 1 91.12 199 LEU A CA 1
ATOM 1564 C C . LEU A 1 199 ? -11.234 -2.611 4.035 1 91.12 199 LEU A C 1
ATOM 1566 O O . LEU A 1 199 ? -10.68 -1.604 4.473 1 91.12 199 LEU A O 1
ATOM 1570 N N . GLU A 1 200 ? -12.5 -2.732 3.855 1 94.56 200 GLU A N 1
ATOM 1571 C CA . GLU A 1 200 ? -13.391 -1.655 4.277 1 94.56 200 GLU A CA 1
ATOM 1572 C C . GLU A 1 200 ? -13.25 -1.376 5.773 1 94.56 200 GLU A C 1
ATOM 1574 O O . GLU A 1 200 ? -13.078 -0.226 6.18 1 94.56 200 GLU A O 1
ATOM 1579 N N . ASP A 1 201 ? -13.312 -2.416 6.488 1 96.06 201 ASP A N 1
ATOM 1580 C CA . ASP A 1 201 ? -13.164 -2.279 7.938 1 96.06 201 ASP A CA 1
ATOM 1581 C C . ASP A 1 201 ? -11.805 -1.684 8.297 1 96.06 201 ASP A C 1
ATOM 1583 O O . ASP A 1 201 ? -11.711 -0.837 9.188 1 96.06 201 ASP A O 1
ATOM 1587 N N . LEU A 1 202 ? -10.859 -2.174 7.648 1 95.44 202 LEU A N 1
ATOM 1588 C CA . LEU A 1 202 ? -9.5 -1.689 7.875 1 95.44 202 LEU A CA 1
ATOM 1589 C C . LEU A 1 202 ? -9.398 -0.196 7.586 1 95.44 202 LEU A C 1
ATOM 1591 O O . LEU A 1 202 ? -8.789 0.55 8.352 1 95.44 202 LEU A O 1
ATOM 1595 N N . CYS A 1 203 ? -9.953 0.231 6.504 1 95.25 203 CYS A N 1
ATOM 1596 C CA . CYS A 1 203 ? -9.922 1.637 6.117 1 95.25 203 CYS A CA 1
ATOM 1597 C C . CYS A 1 203 ? -10.648 2.5 7.148 1 95.25 203 CYS A C 1
ATOM 1599 O O . CYS A 1 203 ? -10.164 3.576 7.504 1 95.25 203 CYS A O 1
ATOM 1601 N N . HIS A 1 204 ? -11.758 2.023 7.645 1 96.88 204 HIS A N 1
ATOM 1602 C CA . HIS A 1 204 ? -12.5 2.746 8.672 1 96.88 204 HIS A CA 1
ATOM 1603 C C . HIS A 1 204 ? -11.664 2.912 9.938 1 96.88 204 HIS A C 1
ATOM 1605 O O . HIS A 1 204 ? -11.602 4.008 10.5 1 96.88 204 HIS A O 1
ATOM 1611 N N . ASP A 1 205 ? -11.102 1.869 10.312 1 97.38 205 ASP A N 1
ATOM 1612 C CA . ASP A 1 205 ? -10.297 1.905 11.523 1 97.38 205 ASP A CA 1
ATOM 1613 C C . ASP A 1 205 ? -9.094 2.83 11.359 1 97.38 205 ASP A C 1
ATOM 1615 O O . ASP A 1 205 ? -8.734 3.555 12.289 1 97.38 205 ASP A O 1
ATOM 1619 N N . ALA A 1 206 ? -8.492 2.746 10.234 1 97 206 ALA A N 1
ATOM 1620 C CA . ALA A 1 206 ? -7.344 3.605 9.969 1 97 206 ALA A CA 1
ATOM 1621 C C . ALA A 1 206 ? -7.742 5.078 9.992 1 97 206 ALA A C 1
ATOM 1623 O O . ALA A 1 206 ? -7.02 5.914 10.539 1 97 206 ALA A O 1
ATOM 1624 N N . ASP A 1 207 ? -8.867 5.391 9.406 1 97 207 ASP A N 1
ATOM 1625 C CA . ASP A 1 207 ? -9.336 6.773 9.375 1 97 207 ASP A CA 1
ATOM 1626 C C . ASP A 1 207 ? -9.727 7.254 10.773 1 97 207 ASP A C 1
ATOM 1628 O O . ASP A 1 207 ? -9.508 8.414 11.117 1 97 207 ASP A O 1
ATOM 1632 N N . ARG A 1 208 ? -10.32 6.371 11.516 1 97.06 208 ARG A N 1
ATOM 1633 C CA . ARG A 1 208 ? -10.617 6.711 12.906 1 97.06 208 ARG A CA 1
ATOM 1634 C C . ARG A 1 208 ? -9.344 7.016 13.68 1 97.06 208 ARG A C 1
ATOM 1636 O O . ARG A 1 208 ? -9.289 7.98 14.445 1 97.06 208 ARG A O 1
ATOM 1643 N N . LEU A 1 209 ? -8.375 6.211 13.508 1 97.44 209 LEU A N 1
ATOM 1644 C CA . LEU A 1 209 ? -7.086 6.422 14.164 1 97.44 209 LEU A CA 1
ATOM 1645 C C . LEU A 1 209 ? -6.477 7.754 13.75 1 97.44 209 LEU A C 1
ATOM 1647 O O . LEU A 1 209 ? -5.949 8.492 14.586 1 97.44 209 LEU A O 1
ATOM 1651 N N . ARG A 1 210 ? -6.512 8.094 12.484 1 96.12 210 ARG A N 1
ATOM 1652 C CA . ARG A 1 210 ? -5.996 9.359 11.969 1 96.12 210 ARG A CA 1
ATOM 1653 C C . ARG A 1 210 ? -6.707 10.547 12.609 1 96.12 210 ARG A C 1
ATOM 1655 O O . ARG A 1 210 ? -6.062 11.461 13.117 1 96.12 210 ARG A O 1
ATOM 1662 N N . CYS A 1 211 ? -8.016 10.453 12.562 1 96.44 211 CYS A N 1
ATOM 1663 C CA . CYS A 1 211 ? -8.828 11.539 13.109 1 96.44 211 CYS A CA 1
ATOM 1664 C C . CYS A 1 211 ? -8.578 11.703 14.609 1 96.44 211 CYS A C 1
ATOM 1666 O O . CYS A 1 211 ? -8.375 12.82 15.086 1 96.44 211 CYS A O 1
ATOM 1668 N N . ASP A 1 212 ? -8.57 10.609 15.281 1 96.81 212 ASP A N 1
ATOM 1669 C CA . ASP A 1 212 ? -8.359 10.633 16.734 1 96.81 212 ASP A CA 1
ATOM 1670 C C . ASP A 1 212 ? -6.969 11.164 17.062 1 96.81 212 ASP A C 1
ATOM 1672 O O . ASP A 1 212 ? -6.816 11.961 18 1 96.81 212 ASP A O 1
ATOM 1676 N N . THR A 1 213 ? -5.977 10.711 16.359 1 96.25 213 THR A N 1
ATOM 1677 C CA . THR A 1 213 ? -4.602 11.133 16.625 1 96.25 213 THR A CA 1
ATOM 1678 C C . THR A 1 213 ? -4.441 12.633 16.375 1 96.25 213 THR A C 1
ATOM 1680 O O . THR A 1 213 ? -3.805 13.328 17.156 1 96.25 213 THR A O 1
ATOM 1683 N N . LEU A 1 214 ? -5.004 13.086 15.281 1 95.5 214 LEU A N 1
ATOM 1684 C CA . LEU A 1 214 ? -4.934 14.508 14.969 1 95.5 214 LEU A CA 1
ATOM 1685 C C . LEU A 1 214 ? -5.605 15.336 16.047 1 95.5 214 LEU A C 1
ATOM 1687 O O . LEU A 1 214 ? -5.035 16.328 16.531 1 95.5 214 LEU A O 1
ATOM 1691 N N . LYS A 1 215 ? -6.754 14.93 16.469 1 96.25 215 LYS A N 1
ATOM 1692 C CA . LYS A 1 215 ? -7.504 15.648 17.5 1 96.25 215 LYS A CA 1
ATOM 1693 C C . LYS A 1 215 ? -6.73 15.688 18.812 1 96.25 215 LYS A C 1
ATOM 1695 O O . LYS A 1 215 ? -6.652 16.734 19.469 1 96.25 215 LYS A O 1
ATOM 1700 N N . LYS A 1 216 ? -6.195 14.602 19.219 1 97 216 LYS A N 1
ATOM 1701 C CA . LYS A 1 216 ? -5.438 14.523 20.453 1 97 216 LYS A CA 1
ATOM 1702 C C . LYS A 1 216 ? -4.168 15.367 20.391 1 97 216 LYS A C 1
ATOM 1704 O O . LYS A 1 216 ? -3.77 1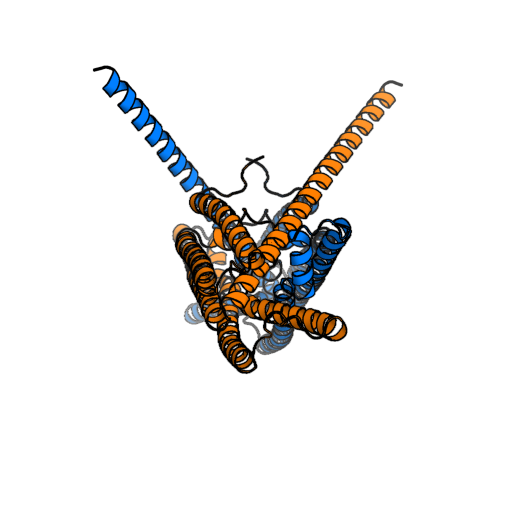5.984 21.375 1 97 216 LYS A O 1
ATOM 1709 N N . MET A 1 217 ? -3.568 15.352 19.219 1 95 217 MET A N 1
ATOM 1710 C CA . MET A 1 217 ? -2.391 16.188 19.016 1 95 217 MET A CA 1
ATOM 1711 C C . MET A 1 217 ? -2.732 17.672 19.203 1 95 217 MET A C 1
ATOM 1713 O O . MET A 1 217 ? -2.006 18.391 19.891 1 95 217 MET A O 1
ATOM 1717 N N . LEU A 1 218 ? -3.824 18.094 18.641 1 95.19 218 LEU A N 1
ATOM 1718 C CA . LEU A 1 218 ? -4.23 19.484 18.703 1 95.19 218 LEU A CA 1
ATOM 1719 C C . LEU A 1 218 ? -4.57 19.891 20.141 1 95.19 218 LEU A C 1
ATOM 1721 O O . LEU A 1 218 ? -4.402 21.047 20.531 1 95.19 218 LEU A O 1
ATOM 1725 N N . LYS A 1 219 ? -4.992 18.906 20.953 1 95.25 219 LYS A N 1
ATOM 1726 C CA . LYS A 1 219 ? -5.336 19.172 22.344 1 95.25 219 LYS A CA 1
ATOM 1727 C C . LYS A 1 219 ? -4.078 19.344 23.203 1 95.25 219 LYS A C 1
ATOM 1729 O O . LYS A 1 219 ? -4.113 19.984 24.25 1 95.25 219 LYS A O 1
ATOM 1734 N N . ILE A 1 220 ? -3.016 18.766 22.75 1 95.44 220 ILE A N 1
ATOM 1735 C CA . ILE A 1 220 ? -1.755 18.859 23.484 1 95.44 220 ILE A CA 1
ATOM 1736 C C . ILE A 1 220 ? -1.107 20.219 23.219 1 95.44 220 ILE A C 1
ATOM 1738 O O . ILE A 1 220 ? -0.445 20.766 24.094 1 95.44 220 ILE A O 1
ATOM 1742 N N . LEU A 1 221 ? -1.266 20.766 22.047 1 92.5 221 LEU A N 1
ATOM 1743 C CA . LEU A 1 221 ? -0.613 22 21.609 1 92.5 221 LEU A CA 1
ATOM 1744 C C . LEU A 1 221 ? -1.376 23.219 22.094 1 92.5 221 LEU A C 1
ATOM 1746 O O . LEU A 1 221 ? -2.584 23.156 22.328 1 92.5 221 LEU A O 1
ATOM 1750 N N . THR A 1 222 ? -0.636 24.266 22.297 1 91.94 222 THR A N 1
ATOM 1751 C CA . THR A 1 222 ? -1.306 25.531 22.531 1 91.94 222 THR A CA 1
ATOM 1752 C C . THR A 1 222 ? -1.993 26.031 21.266 1 91.94 222 THR A C 1
ATOM 1754 O O . THR A 1 222 ? -1.685 25.562 20.172 1 91.94 222 THR A O 1
ATOM 1757 N N . PRO A 1 223 ? -2.881 26.922 21.375 1 92.12 223 PRO A N 1
ATOM 1758 C CA . PRO A 1 223 ? -3.592 27.391 20.188 1 92.12 223 PRO A CA 1
ATOM 1759 C C . PRO A 1 223 ? -2.65 27.922 19.109 1 92.12 223 PRO A C 1
ATOM 1761 O O . PRO A 1 223 ? -2.855 27.672 17.922 1 92.12 223 PRO A O 1
ATOM 1764 N N . VAL A 1 224 ? -1.659 28.641 19.516 1 89.62 224 VAL A N 1
ATOM 1765 C CA . VAL A 1 224 ? -0.709 29.188 18.547 1 89.62 224 VAL A CA 1
ATOM 1766 C C . VAL A 1 224 ? 0.064 28.031 17.891 1 89.62 224 VAL A C 1
ATOM 1768 O O . VAL A 1 224 ? 0.228 28.016 16.672 1 89.62 224 VAL A O 1
ATOM 1771 N N . GLN A 1 225 ? 0.492 27.062 18.703 1 86.5 225 GLN A N 1
ATOM 1772 C CA . GLN A 1 225 ? 1.22 25.906 18.188 1 86.5 225 GLN A CA 1
ATOM 1773 C C . GLN A 1 225 ? 0.347 25.078 17.25 1 86.5 225 GLN A C 1
ATOM 1775 O O . GLN A 1 225 ? 0.819 24.594 16.219 1 86.5 225 GLN A O 1
ATOM 1780 N N . ALA A 1 226 ? -0.868 24.922 17.641 1 92.5 226 ALA A N 1
ATOM 1781 C CA . ALA A 1 226 ? -1.812 24.141 16.828 1 92.5 226 ALA A CA 1
ATOM 1782 C C . ALA A 1 226 ? -2.057 24.797 15.477 1 92.5 226 ALA A C 1
ATOM 1784 O O . ALA A 1 226 ? -2.107 24.125 14.453 1 92.5 226 ALA A O 1
ATOM 1785 N N . ALA A 1 227 ? -2.221 26.078 15.516 1 91 227 ALA A N 1
ATOM 1786 C CA . ALA A 1 227 ? -2.424 26.812 14.273 1 91 227 ALA A CA 1
ATOM 1787 C C . ALA A 1 227 ? -1.219 26.672 13.344 1 91 227 ALA A C 1
ATOM 1789 O O . ALA A 1 227 ? -1.376 26.406 12.148 1 91 227 ALA A O 1
ATOM 1790 N N . GLN A 1 228 ? -0.061 26.812 13.914 1 85.5 228 GLN A N 1
ATOM 1791 C CA . GLN A 1 228 ? 1.16 26.672 13.125 1 85.5 228 GLN A CA 1
ATOM 1792 C C . GLN A 1 228 ? 1.289 25.25 12.562 1 85.5 228 GLN A C 1
ATOM 1794 O O . GLN A 1 228 ? 1.695 25.078 11.414 1 85.5 228 GLN A O 1
ATOM 1799 N N . TYR A 1 229 ? 0.971 24.359 13.359 1 87.75 229 TYR A N 1
ATOM 1800 C CA . TYR A 1 229 ? 1.022 22.953 12.977 1 87.75 229 TYR A CA 1
ATOM 1801 C C . TYR A 1 229 ? 0.109 22.688 11.789 1 87.75 229 TYR A C 1
ATOM 1803 O O . TYR A 1 229 ? 0.516 22.031 10.82 1 87.75 229 TYR A O 1
ATOM 1811 N N . LEU A 1 230 ? -1.079 23.109 11.898 1 89.62 230 LEU A N 1
ATOM 1812 C CA . LEU A 1 230 ? -2.068 22.875 10.852 1 89.62 230 LEU A CA 1
ATOM 1813 C C . LEU A 1 230 ? -1.667 23.562 9.547 1 89.62 230 LEU A C 1
ATOM 1815 O O . LEU A 1 230 ? -1.876 23.016 8.461 1 89.62 230 LEU A O 1
ATOM 1819 N N . VAL A 1 231 ? -1.15 24.734 9.656 1 86 231 VAL A N 1
ATOM 1820 C CA . VAL A 1 231 ? -0.68 25.453 8.469 1 86 231 VAL A CA 1
ATOM 1821 C C . VAL A 1 231 ? 0.451 24.656 7.809 1 86 231 VAL A C 1
ATOM 1823 O O . VAL A 1 231 ? 0.457 24.469 6.59 1 86 231 VAL A O 1
ATOM 1826 N N . ALA A 1 232 ? 1.374 24.188 8.617 1 81.81 232 ALA A N 1
ATOM 1827 C CA . ALA A 1 232 ? 2.5 23.406 8.094 1 81.81 232 ALA A CA 1
ATOM 1828 C C . ALA A 1 232 ? 2.021 22.125 7.418 1 81.81 232 ALA A C 1
ATOM 1830 O O . ALA A 1 232 ? 2.531 21.75 6.359 1 81.81 232 ALA A O 1
ATOM 1831 N N . ALA A 1 233 ? 1.087 21.469 8.039 1 84.12 233 ALA A N 1
ATOM 1832 C CA . ALA A 1 233 ? 0.537 20.234 7.488 1 84.12 233 ALA A CA 1
ATOM 1833 C C . ALA A 1 233 ? -0.111 20.469 6.129 1 84.12 233 ALA A C 1
ATOM 1835 O O . ALA A 1 233 ? 0.096 19.703 5.188 1 84.12 233 ALA A O 1
ATOM 1836 N N . ALA A 1 234 ? -0.86 21.516 6.07 1 84.44 234 ALA A N 1
ATOM 1837 C CA . ALA A 1 234 ? -1.548 21.859 4.828 1 84.44 234 ALA A CA 1
ATOM 1838 C C . ALA A 1 234 ? -0.551 22.219 3.73 1 84.44 234 ALA A C 1
ATOM 1840 O O . ALA A 1 234 ? -0.724 21.828 2.572 1 84.44 234 ALA A O 1
ATOM 1841 N N . GLN A 1 235 ? 0.415 22.953 4.09 1 80.81 235 GLN A N 1
ATOM 1842 C CA . GLN A 1 235 ? 1.42 23.375 3.119 1 80.81 235 GLN A CA 1
ATOM 1843 C C . GLN A 1 235 ? 2.188 22.172 2.568 1 80.81 235 GLN A C 1
ATOM 1845 O O . GLN A 1 235 ? 2.479 22.109 1.373 1 80.81 235 GLN A O 1
ATOM 1850 N N . LEU A 1 236 ? 2.494 21.344 3.422 1 80.19 236 LEU A N 1
ATOM 1851 C CA . LEU A 1 236 ? 3.193 20.125 2.99 1 80.19 236 LEU A CA 1
ATOM 1852 C C . LEU A 1 236 ? 2.34 19.328 2.016 1 80.19 236 LEU A C 1
ATOM 1854 O O . LEU A 1 236 ? 2.838 18.859 0.986 1 80.19 236 LEU A O 1
ATOM 1858 N N . GLN A 1 237 ? 1.151 19.125 2.373 1 83.31 237 GLN A N 1
ATOM 1859 C CA . GLN A 1 237 ? 0.234 18.375 1.517 1 83.31 237 GLN A CA 1
ATOM 1860 C C . GLN A 1 237 ? 0.106 19.031 0.145 1 83.31 237 GLN A C 1
ATOM 1862 O O . GLN A 1 237 ? 0.086 18.344 -0.878 1 83.31 237 GLN A O 1
ATOM 1867 N N . MET A 1 238 ? 0.012 20.297 0.136 1 81.06 238 MET A N 1
ATOM 1868 C CA . MET A 1 238 ? -0.126 21.031 -1.118 1 81.06 238 MET A CA 1
ATOM 1869 C C . MET A 1 238 ? 1.143 20.922 -1.957 1 81.06 238 MET A C 1
ATOM 1871 O O . MET A 1 238 ? 1.074 20.797 -3.182 1 81.06 238 MET A O 1
ATOM 1875 N N . ALA A 1 239 ? 2.207 21.016 -1.293 1 81.12 239 ALA A N 1
ATOM 1876 C CA . ALA A 1 239 ? 3.484 20.922 -1.995 1 81.12 239 ALA A CA 1
ATOM 1877 C C . ALA A 1 239 ? 3.646 19.547 -2.65 1 81.12 239 ALA A C 1
ATOM 1879 O O . ALA A 1 239 ? 4.066 19.453 -3.807 1 81.12 239 ALA A O 1
ATOM 1880 N N . ILE A 1 240 ? 3.307 18.609 -1.948 1 81.31 240 ILE A N 1
ATOM 1881 C CA . ILE A 1 240 ? 3.418 17.25 -2.471 1 81.31 240 ILE A CA 1
ATOM 1882 C C . ILE A 1 240 ? 2.488 17.078 -3.67 1 81.31 240 ILE A C 1
ATOM 1884 O O . ILE A 1 240 ? 2.859 16.453 -4.668 1 81.31 240 ILE A O 1
ATOM 1888 N N . ARG A 1 241 ? 1.378 17.594 -3.549 1 84.12 241 ARG A N 1
ATOM 1889 C CA . ARG A 1 241 ? 0.425 17.516 -4.652 1 84.12 241 ARG A CA 1
ATOM 1890 C C . ARG A 1 241 ? 0.964 18.234 -5.887 1 84.12 241 ARG A C 1
ATOM 1892 O O . ARG A 1 241 ? 0.866 17.719 -7.004 1 84.12 241 ARG A O 1
ATOM 1899 N N . ARG A 1 242 ? 1.441 19.359 -5.715 1 83.06 242 ARG A N 1
ATOM 1900 C CA . ARG A 1 242 ? 1.986 20.125 -6.828 1 83.06 242 ARG A CA 1
ATOM 1901 C C . ARG A 1 242 ? 3.107 19.375 -7.523 1 83.06 242 ARG A C 1
ATOM 1903 O O . ARG A 1 242 ? 3.154 19.312 -8.758 1 83.06 242 ARG A O 1
ATOM 1910 N N . ILE A 1 243 ? 3.965 18.859 -6.715 1 82.81 243 ILE A N 1
ATOM 1911 C CA . ILE A 1 243 ? 5.086 18.109 -7.266 1 82.81 243 ILE A CA 1
ATOM 1912 C C . ILE A 1 243 ? 4.57 16.875 -8 1 82.81 243 ILE A C 1
ATOM 1914 O O . ILE A 1 243 ? 5.051 16.547 -9.086 1 82.81 243 ILE A O 1
ATOM 1918 N N . GLY A 1 244 ? 3.609 16.234 -7.383 1 85.25 244 GLY A N 1
ATOM 1919 C CA . GLY A 1 244 ? 3.029 15.047 -8 1 85.25 244 GLY A CA 1
ATOM 1920 C C . GLY A 1 244 ? 2.365 15.336 -9.336 1 85.25 244 GLY A C 1
ATOM 1921 O O . GLY A 1 244 ? 2.545 14.586 -10.297 1 85.25 244 GLY A O 1
ATOM 1922 N N . VAL A 1 245 ? 1.651 16.328 -9.352 1 84.56 245 VAL A N 1
ATOM 1923 C CA . VAL A 1 245 ? 0.958 16.719 -10.578 1 84.56 245 VAL A CA 1
ATOM 1924 C C . VAL A 1 245 ? 1.976 17.094 -11.648 1 84.56 245 VAL A C 1
ATOM 1926 O O . VAL A 1 245 ? 1.812 16.75 -12.82 1 84.56 245 VAL A O 1
ATOM 1929 N N . ALA A 1 246 ? 2.973 17.766 -11.242 1 83.38 246 ALA A N 1
ATOM 1930 C CA . ALA A 1 246 ? 4.023 18.156 -12.172 1 83.38 246 ALA A CA 1
ATOM 1931 C C . ALA A 1 246 ? 4.723 16.938 -12.758 1 83.38 246 ALA A C 1
ATOM 1933 O O . ALA A 1 246 ? 5 16.891 -13.961 1 83.38 246 ALA A O 1
ATOM 1934 N N . LYS A 1 247 ? 4.98 16.062 -11.977 1 82.31 247 LYS A N 1
ATOM 1935 C CA . LYS A 1 247 ? 5.645 14.844 -12.43 1 82.31 247 LYS A CA 1
ATOM 1936 C C . LYS A 1 247 ? 4.75 14.039 -13.367 1 82.31 247 LYS A C 1
ATOM 1938 O O . LYS A 1 247 ? 5.23 13.43 -14.32 1 82.31 247 LYS A O 1
ATOM 1943 N N . GLN A 1 248 ? 3.564 14.047 -13.008 1 80.19 248 GLN A N 1
ATOM 1944 C CA . GLN A 1 248 ? 2.602 13.359 -13.859 1 80.19 248 GLN A CA 1
ATOM 1945 C C . GLN A 1 248 ? 2.506 14.023 -15.227 1 80.19 248 GLN A C 1
ATOM 1947 O O . GLN A 1 248 ? 2.424 13.344 -16.25 1 80.19 248 GLN A O 1
ATOM 1952 N N . GLY A 1 249 ? 2.467 15.305 -15.211 1 75.12 249 GLY A N 1
ATOM 1953 C CA . GLY A 1 249 ? 2.422 16.047 -16.453 1 75.12 249 GLY A CA 1
ATOM 1954 C C . GLY A 1 249 ? 3.666 15.867 -17.312 1 75.12 249 GLY A C 1
ATOM 1955 O O . GLY A 1 249 ? 3.574 15.742 -18.531 1 75.12 249 GLY A O 1
ATOM 1956 N N . ALA A 1 250 ? 4.773 15.852 -16.672 1 72.81 250 ALA A N 1
ATOM 1957 C CA . ALA A 1 250 ? 6.039 15.672 -17.375 1 72.81 250 ALA A CA 1
ATOM 1958 C C . ALA A 1 250 ? 6.105 14.289 -18.016 1 72.81 250 ALA A C 1
ATOM 1960 O O . ALA A 1 250 ? 6.613 14.148 -19.141 1 72.81 250 ALA A O 1
ATOM 1961 N N . ALA A 1 251 ? 5.59 13.461 -17.359 1 69.75 251 ALA A N 1
ATOM 1962 C CA . ALA A 1 251 ? 5.57 12.094 -17.891 1 69.75 251 ALA A CA 1
ATOM 1963 C C . ALA A 1 251 ? 4.648 11.984 -19.094 1 69.75 251 ALA A C 1
ATOM 1965 O O . ALA A 1 251 ? 4.961 11.289 -20.062 1 69.75 251 ALA A O 1
ATOM 1966 N N . GLU A 1 252 ? 3.619 12.734 -19.031 1 68.31 252 GLU A N 1
ATOM 1967 C CA . GLU A 1 252 ? 2.656 12.734 -20.125 1 68.31 252 GLU A CA 1
ATOM 1968 C C . GLU A 1 252 ? 3.205 13.484 -21.344 1 68.31 252 GLU A C 1
ATOM 1970 O O . GLU A 1 252 ? 2.941 13.102 -22.484 1 68.31 252 GLU A O 1
ATOM 1975 N N . GLN A 1 253 ? 3.953 14.57 -21.062 1 61.91 253 GLN A N 1
ATOM 1976 C CA . GLN A 1 253 ? 4.547 15.352 -22.141 1 61.91 253 GLN A CA 1
ATOM 1977 C C . GLN A 1 253 ? 5.645 14.562 -22.859 1 61.91 253 GLN A C 1
ATOM 1979 O O . GLN A 1 253 ? 5.77 14.625 -24.078 1 61.91 253 GLN A O 1
ATOM 1984 N N . HIS A 1 254 ? 6.395 13.977 -22.031 1 57.88 254 HIS A N 1
ATOM 1985 C CA . HIS A 1 254 ? 7.434 13.148 -22.641 1 57.88 254 HIS A CA 1
ATOM 1986 C C . HIS A 1 254 ? 6.828 12.078 -23.547 1 57.88 254 HIS A C 1
ATOM 1988 O O . HIS A 1 254 ? 7.387 11.766 -24.594 1 57.88 254 HIS A O 1
ATOM 1994 N N . LYS A 1 255 ? 5.668 11.766 -23.219 1 57.94 255 LYS A N 1
ATOM 1995 C CA . LYS A 1 255 ? 4.918 10.789 -24.016 1 57.94 255 LYS A CA 1
ATOM 1996 C C . LYS A 1 255 ? 4.52 11.375 -25.359 1 57.94 255 LYS A C 1
ATOM 1998 O O . LYS A 1 255 ? 4.648 10.703 -26.391 1 57.94 255 LYS A O 1
ATOM 2003 N N . ASN A 1 256 ? 3.947 12.492 -25.141 1 54.88 256 ASN A N 1
ATOM 2004 C CA . ASN A 1 256 ? 3.475 13.164 -26.344 1 54.88 256 ASN A CA 1
ATOM 2005 C C . ASN A 1 256 ? 4.633 13.547 -27.25 1 54.88 256 ASN A C 1
ATOM 2007 O O . ASN A 1 256 ? 4.488 13.531 -28.484 1 54.88 256 ASN A O 1
ATOM 2011 N N . GLY A 1 257 ? 5.652 13.797 -26.578 1 48.44 257 GLY A N 1
ATOM 2012 C CA . GLY A 1 257 ? 6.816 14.133 -27.391 1 48.44 257 GLY A CA 1
ATOM 2013 C C . GLY A 1 257 ? 7.398 12.938 -28.125 1 48.44 257 GLY A C 1
ATOM 2014 O O . GLY A 1 257 ? 7.75 13.039 -29.297 1 48.44 257 GLY A O 1
ATOM 2015 N N . ASP A 1 258 ? 7.445 11.898 -27.5 1 50.28 258 ASP A N 1
ATOM 2016 C CA . ASP A 1 258 ? 7.984 10.688 -28.109 1 50.28 258 ASP A CA 1
ATOM 2017 C C . ASP A 1 258 ? 7.043 10.156 -29.188 1 50.28 258 ASP A C 1
ATOM 2019 O O . ASP A 1 258 ? 7.496 9.664 -30.234 1 50.28 258 ASP A O 1
ATOM 2023 N N . GLU A 1 259 ? 5.766 10.242 -28.859 1 50.84 259 GLU A N 1
ATOM 2024 C CA . GLU A 1 259 ? 4.785 9.867 -29.875 1 50.84 259 GLU A CA 1
ATOM 2025 C C . GLU A 1 259 ? 4.879 10.766 -31.094 1 50.84 259 GLU A C 1
ATOM 2027 O O . GLU A 1 259 ? 4.754 10.297 -32.219 1 50.84 259 GLU A O 1
ATOM 2032 N N . LEU A 1 260 ? 5.117 11.953 -30.797 1 52.59 260 LEU A N 1
ATOM 2033 C CA . LEU A 1 260 ? 5.301 12.898 -31.891 1 52.59 260 LEU A CA 1
ATOM 2034 C C . LEU A 1 260 ? 6.594 12.609 -32.656 1 52.59 260 LEU A C 1
ATOM 2036 O O . LEU A 1 260 ? 6.629 12.68 -33.875 1 52.59 260 LEU A O 1
ATOM 2040 N N . GLU A 1 261 ? 7.492 12.305 -31.859 1 52.19 261 GLU A N 1
ATOM 2041 C CA . GLU A 1 261 ? 8.766 11.984 -32.5 1 52.19 261 GLU A CA 1
ATOM 2042 C C . GLU A 1 261 ? 8.672 10.672 -33.281 1 52.19 261 GLU A C 1
ATOM 2044 O O . GLU A 1 261 ? 9.234 10.547 -34.375 1 52.19 261 GLU A O 1
ATOM 2049 N N . HIS A 1 262 ? 7.973 9.781 -32.656 1 52.56 262 HIS A N 1
ATOM 2050 C CA . HIS A 1 262 ? 7.762 8.523 -33.344 1 52.56 262 HIS A CA 1
ATOM 2051 C C . HIS A 1 262 ? 6.895 8.727 -34.594 1 52.56 262 HIS A C 1
ATOM 2053 O O . HIS A 1 262 ? 7.152 8.133 -35.625 1 52.56 262 HIS A O 1
ATOM 2059 N N . LYS A 1 263 ? 5.891 9.5 -34.469 1 54.41 263 LYS A N 1
ATOM 2060 C CA . LYS A 1 263 ? 5.051 9.844 -35.625 1 54.41 263 LYS A CA 1
ATOM 2061 C C . LYS A 1 263 ? 5.836 10.625 -36.656 1 54.41 263 LYS A C 1
ATOM 2063 O O . LYS A 1 263 ? 5.672 10.406 -37.875 1 54.41 263 LYS A O 1
ATOM 2068 N N . ASN A 1 264 ? 6.586 11.469 -36.156 1 54.16 264 ASN A N 1
ATOM 2069 C CA . ASN A 1 264 ? 7.418 12.242 -37.062 1 54.16 264 ASN A CA 1
ATOM 2070 C C . ASN A 1 264 ? 8.5 11.375 -37.719 1 54.16 264 ASN A C 1
ATOM 2072 O O . ASN A 1 264 ? 8.867 11.586 -38.875 1 54.16 264 ASN A O 1
ATOM 2076 N N . GLY A 1 265 ? 8.914 10.5 -36.938 1 52.22 265 GLY A N 1
ATOM 2077 C CA . GLY A 1 265 ? 9.891 9.57 -37.469 1 52.22 265 GLY A CA 1
ATOM 2078 C C . GLY A 1 265 ? 9.297 8.633 -38.531 1 52.22 265 GLY A C 1
ATOM 2079 O O . GLY A 1 265 ? 9.953 8.305 -39.5 1 52.22 265 GLY A O 1
ATOM 2080 N N . GLU A 1 266 ? 8.141 8.242 -38.219 1 55.44 266 GLU A N 1
ATOM 2081 C CA . GLU A 1 266 ? 7.441 7.414 -39.188 1 55.44 266 GLU A CA 1
ATOM 2082 C C . GLU A 1 266 ? 7.109 8.203 -40.469 1 55.44 266 GLU A C 1
ATOM 2084 O O . GLU A 1 266 ? 7.172 7.664 -41.562 1 55.44 266 GLU A O 1
ATOM 2089 N N . THR A 1 267 ? 6.773 9.43 -40.281 1 57.69 267 THR A N 1
ATOM 2090 C CA . THR A 1 267 ? 6.484 10.281 -41.438 1 57.69 267 THR A CA 1
ATOM 2091 C C . THR A 1 267 ? 7.742 10.531 -42.25 1 57.69 267 THR A C 1
ATOM 2093 O O . THR A 1 267 ? 7.691 10.547 -43.469 1 57.69 267 THR A O 1
ATOM 2096 N N . GLU A 1 268 ? 8.789 10.594 -41.594 1 56.06 268 GLU A N 1
ATOM 2097 C CA . GLU A 1 268 ? 10.031 10.812 -42.312 1 56.06 268 GLU A CA 1
ATOM 2098 C C . GLU A 1 268 ? 10.461 9.555 -43.062 1 56.06 268 GLU A C 1
ATOM 2100 O O . GLU A 1 268 ? 10.992 9.633 -44.188 1 56.06 268 GLU A O 1
ATOM 2105 N N . THR A 1 269 ? 10.117 8.438 -42.469 1 59.03 269 THR A N 1
ATOM 2106 C CA . THR A 1 269 ? 10.453 7.188 -43.125 1 59.03 269 THR A CA 1
ATOM 2107 C C . THR A 1 269 ? 9.523 6.945 -44.312 1 59.03 269 THR A C 1
ATOM 2109 O O . THR A 1 269 ? 9.961 6.453 -45.375 1 59.03 269 THR A O 1
ATOM 2112 N N . HIS A 1 270 ? 8.344 7.352 -44.156 1 56.75 270 HIS A N 1
ATOM 2113 C CA . HIS A 1 270 ? 7.414 7.211 -45.281 1 56.75 270 HIS A CA 1
ATOM 2114 C C . HIS A 1 270 ? 7.742 8.188 -46.406 1 56.75 270 HIS A C 1
ATOM 2116 O O . HIS A 1 270 ? 7.566 7.867 -47.562 1 56.75 270 HIS A O 1
ATOM 2122 N N . THR A 1 271 ? 8.195 9.312 -46 1 53.72 271 THR A N 1
ATOM 2123 C CA . THR A 1 271 ? 8.547 10.312 -47 1 53.72 271 THR A CA 1
ATOM 2124 C C . THR A 1 271 ? 9.82 9.906 -47.75 1 53.72 271 THR A C 1
ATOM 2126 O O . THR A 1 271 ? 9.953 10.172 -48.938 1 53.72 271 THR A O 1
ATOM 2129 N N . LYS A 1 272 ? 10.602 9.125 -47.094 1 53.09 272 LYS A N 1
ATOM 2130 C CA . LYS A 1 272 ? 11.836 8.68 -47.75 1 53.09 272 LYS A CA 1
ATOM 2131 C C . LYS A 1 272 ? 11.562 7.496 -48.656 1 53.09 272 LYS A C 1
ATOM 2133 O O . LYS A 1 272 ? 12.227 7.344 -49.688 1 53.09 272 LYS A O 1
ATOM 2138 N N . GLU A 1 273 ? 10.672 6.617 -48.25 1 53.16 273 GLU A N 1
ATOM 2139 C CA . GLU A 1 273 ? 10.359 5.457 -49.094 1 53.16 273 GLU A CA 1
ATOM 2140 C C . GLU A 1 273 ? 9.633 5.875 -50.375 1 53.16 273 GLU A C 1
ATOM 2142 O O . GLU A 1 273 ? 9.844 5.281 -51.438 1 53.16 273 GLU A O 1
ATOM 2147 N N . THR A 1 274 ? 8.922 6.867 -50.25 1 51.09 274 THR A N 1
ATOM 2148 C CA . THR A 1 274 ? 8.234 7.344 -51.469 1 51.09 274 THR A CA 1
ATOM 2149 C C . THR A 1 274 ? 9.211 8.039 -52.406 1 51.09 274 THR A C 1
ATOM 2151 O O . THR A 1 274 ? 9.016 8.016 -53.625 1 51.09 274 THR A O 1
ATOM 2154 N N . LYS A 1 275 ? 10.227 8.602 -51.875 1 53.78 275 LYS A N 1
ATOM 2155 C CA . LYS A 1 275 ? 11.18 9.289 -52.75 1 53.78 275 LYS A CA 1
ATOM 2156 C C . LYS A 1 275 ? 12.086 8.297 -53.469 1 53.78 275 LYS A C 1
ATOM 2158 O O . LYS A 1 275 ? 12.656 8.609 -54.531 1 53.78 275 LYS A O 1
ATOM 2163 N N . GLN A 1 276 ? 12.336 7.172 -52.75 1 50.94 276 GLN A N 1
ATOM 2164 C CA . GLN A 1 276 ? 13.227 6.199 -53.375 1 50.94 276 GLN A CA 1
ATOM 2165 C C . GLN A 1 276 ? 12.516 5.414 -54.469 1 50.94 276 GLN A C 1
ATOM 2167 O O . GLN A 1 276 ? 13.148 4.91 -55.406 1 50.94 276 GLN A O 1
ATOM 2172 N N . SER A 1 277 ? 11.234 5.301 -54.312 1 52.69 277 SER A N 1
ATOM 2173 C CA . SER A 1 277 ? 10.555 4.539 -55.375 1 52.69 277 SER A CA 1
ATOM 2174 C C . SER A 1 277 ? 10.352 5.375 -56.625 1 52.69 277 SER A C 1
ATOM 2176 O O . SER A 1 277 ? 9.883 4.863 -57.656 1 52.69 277 SER A O 1
ATOM 2178 N N . SER A 1 278 ? 10.453 6.711 -56.469 1 49.69 278 SER A N 1
ATOM 2179 C CA . SER A 1 278 ? 10.242 7.516 -57.656 1 49.69 278 SER A CA 1
ATOM 2180 C C . SER A 1 278 ? 11.547 7.691 -58.438 1 49.69 278 SER A C 1
ATOM 2182 O O . SER A 1 278 ? 11.57 8.375 -59.469 1 49.69 278 SER A O 1
ATOM 2184 N N . LEU A 1 279 ? 12.719 7.133 -58.031 1 36.78 279 LEU A N 1
ATOM 2185 C CA . LEU A 1 279 ? 13.812 7.121 -59 1 36.78 279 LEU A CA 1
ATOM 2186 C C . LEU A 1 279 ? 13.859 5.801 -59.781 1 36.78 279 LEU A C 1
ATOM 2188 O O . LEU A 1 279 ? 13.625 4.738 -59.188 1 36.78 279 LEU A O 1
ATOM 2192 N N . MET B 1 1 ? -13.047 6.098 -25.125 1 18.3 1 MET B N 1
ATOM 2193 C CA . MET B 1 1 ? -12.828 5.258 -23.953 1 18.3 1 MET B CA 1
ATOM 2194 C C . MET B 1 1 ? -11.359 5.246 -23.562 1 18.3 1 MET B C 1
ATOM 2196 O O . MET B 1 1 ? -10.547 4.582 -24.203 1 18.3 1 MET B O 1
ATOM 2200 N N . GLY B 1 2 ? -10.695 6.277 -23.203 1 24.14 2 GLY B N 1
ATOM 2201 C CA . GLY B 1 2 ? -9.273 6.578 -23.328 1 24.14 2 GLY B CA 1
ATOM 2202 C C . GLY B 1 2 ? -8.398 5.719 -22.438 1 24.14 2 GLY B C 1
ATOM 2203 O O . GLY B 1 2 ? -8.836 5.273 -21.375 1 24.14 2 GLY B O 1
ATOM 2204 N N . SER B 1 3 ? -7.496 4.945 -23.062 1 29.95 3 SER B N 1
ATOM 2205 C CA . SER B 1 3 ? -6.512 4.004 -22.547 1 29.95 3 SER B CA 1
ATOM 2206 C C . SER B 1 3 ? -5.781 4.578 -21.344 1 29.95 3 SER B C 1
ATOM 2208 O O . SER B 1 3 ? -5.094 5.594 -21.453 1 29.95 3 SER B O 1
ATOM 2210 N N . LEU B 1 4 ? -6.453 4.613 -20.297 1 31.56 4 LEU B N 1
ATOM 2211 C CA . LEU B 1 4 ? -5.965 5.141 -19.031 1 31.56 4 LEU B CA 1
ATOM 2212 C C . LEU B 1 4 ? -4.527 4.699 -18.781 1 31.56 4 LEU B C 1
ATOM 2214 O O . LEU B 1 4 ? -4.062 4.727 -17.641 1 31.56 4 LEU B O 1
ATOM 2218 N N . SER B 1 5 ? -4.035 3.787 -19.672 1 36.38 5 SER B N 1
ATOM 2219 C CA . SER B 1 5 ? -2.625 3.451 -19.516 1 36.38 5 SER B CA 1
ATOM 2220 C C . SER B 1 5 ? -1.749 4.699 -19.578 1 36.38 5 SER B C 1
ATOM 2222 O O . SER B 1 5 ? -1.806 5.457 -20.547 1 36.38 5 SER B O 1
ATOM 2224 N N . GLY B 1 6 ? -1.624 5.336 -18.578 1 35.28 6 GLY B N 1
ATOM 2225 C CA . GLY B 1 6 ? -0.692 6.438 -18.766 1 35.28 6 GLY B CA 1
ATOM 2226 C C . GLY B 1 6 ? 0.502 6.074 -19.625 1 35.28 6 GLY B C 1
ATOM 2227 O O . GLY B 1 6 ? 0.875 4.902 -19.719 1 35.28 6 GLY B O 1
ATOM 2228 N N . PRO B 1 7 ? 0.886 6.902 -20.625 1 41.34 7 PRO B N 1
ATOM 2229 C CA . PRO B 1 7 ? 1.776 6.703 -21.766 1 41.34 7 PRO B CA 1
ATOM 2230 C C . PRO B 1 7 ? 3.119 6.09 -21.375 1 41.34 7 PRO B C 1
ATOM 2232 O O . PRO B 1 7 ? 3.701 5.32 -22.141 1 41.34 7 PRO B O 1
ATOM 2235 N N . ASN B 1 8 ? 3.762 6.496 -20.281 1 48.69 8 ASN B N 1
ATOM 2236 C CA . ASN B 1 8 ? 5.195 6.238 -20.188 1 48.69 8 ASN B CA 1
ATOM 2237 C C . ASN B 1 8 ? 5.484 4.754 -19.984 1 48.69 8 ASN B C 1
ATOM 2239 O O . ASN B 1 8 ? 6.602 4.293 -20.219 1 48.69 8 ASN B O 1
ATOM 2243 N N . ASN B 1 9 ? 4.57 4.156 -19.422 1 57.81 9 ASN B N 1
ATOM 2244 C CA . ASN B 1 9 ? 4.832 2.729 -19.266 1 57.81 9 ASN B CA 1
ATOM 2245 C C . ASN B 1 9 ? 4.133 1.906 -20.344 1 57.81 9 ASN B C 1
ATOM 2247 O O . ASN B 1 9 ? 3.891 0.712 -20.156 1 57.81 9 ASN B O 1
ATOM 2251 N N . GLU B 1 10 ? 4 2.688 -21.516 1 61.47 10 GLU B N 1
ATOM 2252 C CA . GLU B 1 10 ? 3.273 2.018 -22.594 1 61.47 10 GLU B CA 1
ATOM 2253 C C . GLU B 1 10 ? 4.02 0.774 -23.062 1 61.47 10 GLU B C 1
ATOM 2255 O O . GLU B 1 10 ? 3.422 -0.293 -23.219 1 61.47 10 GLU B O 1
ATOM 2260 N N . PRO B 1 11 ? 5.391 1.15 -23.188 1 70.69 11 PRO B N 1
ATOM 2261 C CA . PRO B 1 11 ? 6.066 -0.074 -23.625 1 70.69 11 PRO B CA 1
ATOM 2262 C C . PRO B 1 11 ? 5.941 -1.207 -22.609 1 70.69 11 PRO B C 1
ATOM 2264 O O . PRO B 1 11 ? 5.781 -2.369 -22.984 1 70.69 11 PRO B O 1
ATOM 2267 N N . TYR B 1 12 ? 5.816 -0.648 -21.484 1 83.38 12 TYR B N 1
ATOM 2268 C CA . TYR B 1 12 ? 5.727 -1.694 -20.469 1 83.38 12 TYR B CA 1
ATOM 2269 C C . TYR B 1 12 ? 4.324 -2.283 -20.422 1 83.38 12 TYR B C 1
ATOM 2271 O O . TYR B 1 12 ? 4.156 -3.488 -20.219 1 83.38 12 TYR B O 1
ATOM 2279 N N . VAL B 1 13 ? 3.457 -1.403 -20.70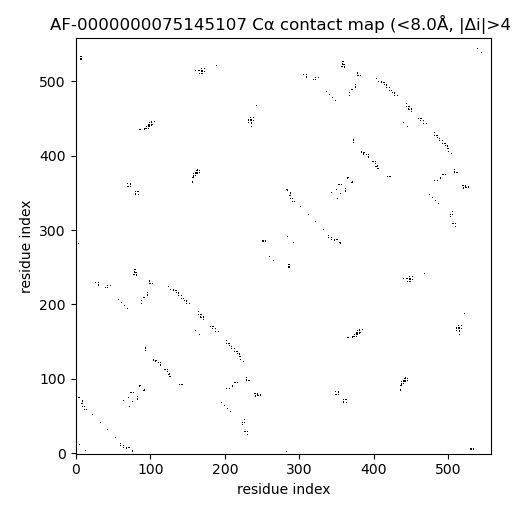3 1 80.38 13 VAL B N 1
ATOM 2280 C CA . VAL B 1 13 ? 2.076 -1.87 -20.688 1 80.38 13 VAL B CA 1
ATOM 2281 C C . VAL B 1 13 ? 1.849 -2.855 -21.844 1 80.38 13 VAL B C 1
ATOM 2283 O O . VAL B 1 13 ? 1.196 -3.887 -21.656 1 80.38 13 VAL B O 1
ATOM 2286 N N . ASP B 1 14 ? 2.391 -2.521 -22.891 1 83.19 14 ASP B N 1
ATOM 2287 C CA . ASP B 1 14 ? 2.309 -3.43 -24.031 1 83.19 14 ASP B CA 1
ATOM 2288 C C . ASP B 1 14 ? 3.039 -4.738 -23.75 1 83.19 14 ASP B C 1
ATOM 2290 O O . ASP B 1 14 ? 2.539 -5.816 -24.062 1 83.19 14 ASP B O 1
ATOM 2294 N N . PHE B 1 15 ? 4.168 -4.547 -23.188 1 86.56 15 PHE B N 1
ATOM 2295 C CA . PHE B 1 15 ? 4.914 -5.742 -22.797 1 86.56 15 PHE B CA 1
ATOM 2296 C C . PHE B 1 15 ? 4.098 -6.602 -21.844 1 86.56 15 PHE B C 1
ATOM 2298 O O . PHE B 1 15 ? 4.012 -7.816 -22.016 1 86.56 15 PHE B O 1
ATOM 2305 N N . HIS B 1 16 ? 3.533 -5.906 -20.938 1 87 16 HIS B N 1
ATOM 2306 C CA . HIS B 1 16 ? 2.785 -6.625 -19.906 1 87 16 HIS B CA 1
ATOM 2307 C C . HIS B 1 16 ? 1.612 -7.387 -20.516 1 87 16 HIS B C 1
ATOM 2309 O O . HIS B 1 16 ? 1.333 -8.523 -20.125 1 87 16 HIS B O 1
ATOM 2315 N N . SER B 1 17 ? 0.985 -6.793 -21.422 1 87.44 17 SER B N 1
ATOM 2316 C CA . SER B 1 17 ? -0.139 -7.453 -22.078 1 87.44 17 SER B CA 1
ATOM 2317 C C . SER B 1 17 ? 0.317 -8.695 -22.844 1 87.44 17 SER B C 1
ATOM 2319 O O . SER B 1 17 ? -0.308 -9.75 -22.75 1 87.44 17 SER B O 1
ATOM 2321 N N . LYS B 1 18 ? 1.356 -8.555 -23.562 1 89.88 18 LYS B N 1
ATOM 2322 C CA . LYS B 1 18 ? 1.91 -9.688 -24.297 1 89.88 18 LYS B CA 1
ATOM 2323 C C . LYS B 1 18 ? 2.4 -10.773 -23.344 1 89.88 18 LYS B C 1
ATOM 2325 O O . LYS B 1 18 ? 2.229 -11.969 -23.625 1 89.88 18 LYS B O 1
ATOM 2330 N N . TRP B 1 19 ? 3.004 -10.336 -22.391 1 91.12 19 TRP B N 1
ATOM 2331 C CA . TRP B 1 19 ? 3.504 -11.266 -21.391 1 91.12 19 TRP B CA 1
ATOM 2332 C C . TRP B 1 19 ? 2.363 -12.086 -20.797 1 91.12 19 TRP B C 1
ATOM 2334 O O . TRP B 1 19 ? 2.49 -13.297 -20.609 1 91.12 19 TRP B O 1
ATOM 2344 N N . LYS B 1 20 ? 1.284 -11.445 -20.547 1 88.5 20 LYS B N 1
ATOM 2345 C CA . LYS B 1 20 ? 0.123 -12.117 -19.969 1 88.5 20 LYS B CA 1
ATOM 2346 C C . LYS B 1 20 ? -0.45 -13.148 -20.938 1 88.5 20 LYS B C 1
ATOM 2348 O O . LYS B 1 20 ? -0.869 -14.234 -20.531 1 88.5 20 LYS B O 1
ATOM 2353 N N . GLU B 1 21 ? -0.507 -12.789 -22.109 1 89.62 21 GLU B N 1
ATOM 2354 C CA . GLU B 1 21 ? -0.992 -13.719 -23.109 1 89.62 21 GLU B CA 1
ATOM 2355 C C . GLU B 1 21 ? -0.107 -14.961 -23.188 1 89.62 21 GLU B C 1
ATOM 2357 O O . GLU B 1 21 ? -0.608 -16.078 -23.266 1 89.62 21 GLU B O 1
ATOM 2362 N N . GLU B 1 22 ? 1.122 -14.688 -23.219 1 92.38 22 GLU B N 1
ATOM 2363 C CA . GLU B 1 22 ? 2.062 -15.805 -23.25 1 92.38 22 GLU B CA 1
ATOM 2364 C C . GLU B 1 22 ? 1.966 -16.641 -21.984 1 92.38 22 GLU B C 1
ATOM 2366 O O . GLU B 1 22 ? 2.131 -17.859 -22.031 1 92.38 22 GLU B O 1
ATOM 2371 N N . GLN B 1 23 ? 1.769 -16.016 -20.922 1 90.44 23 GLN B N 1
ATOM 2372 C CA . GLN B 1 23 ? 1.595 -16.719 -19.656 1 90.44 23 GLN B CA 1
ATOM 2373 C C . GLN B 1 23 ? 0.392 -17.656 -19.719 1 90.44 23 GLN B C 1
ATOM 2375 O O . GLN B 1 23 ? 0.444 -18.781 -19.203 1 90.44 23 GLN B O 1
ATOM 2380 N N . GLU B 1 24 ? -0.619 -17.188 -20.297 1 87.94 24 GLU B N 1
ATOM 2381 C CA . GLU B 1 24 ? -1.815 -18.016 -20.453 1 87.94 24 GLU B CA 1
ATOM 2382 C C . GLU B 1 24 ? -1.55 -19.219 -21.344 1 87.94 24 GLU B C 1
ATOM 2384 O O . GLU B 1 24 ? -2.006 -20.328 -21.062 1 87.94 24 GLU B O 1
ATOM 2389 N N . GLN B 1 25 ? -0.826 -18.953 -22.359 1 93.44 25 GLN B N 1
ATOM 2390 C CA . GLN B 1 25 ? -0.476 -20.047 -23.266 1 93.44 25 GLN B CA 1
ATOM 2391 C C . GLN B 1 25 ? 0.385 -21.094 -22.562 1 93.44 25 GLN B C 1
ATOM 2393 O O . GLN B 1 25 ? 0.153 -22.297 -22.703 1 93.44 25 GLN B O 1
ATOM 2398 N N . LEU B 1 26 ? 1.357 -20.625 -21.828 1 93.75 26 LEU B N 1
ATOM 2399 C CA . LEU B 1 26 ? 2.24 -21.531 -21.094 1 93.75 26 LEU B CA 1
ATOM 2400 C C . LEU B 1 26 ? 1.463 -22.312 -20.047 1 93.75 26 LEU B C 1
ATOM 2402 O O . LEU B 1 26 ? 1.729 -23.5 -19.844 1 93.75 26 LEU B O 1
ATOM 2406 N N . THR B 1 27 ? 0.556 -21.656 -19.453 1 90.25 27 THR B N 1
ATOM 2407 C CA . THR B 1 27 ? -0.286 -22.328 -18.453 1 90.25 27 THR B CA 1
ATOM 2408 C C . THR B 1 27 ? -1.104 -23.438 -19.094 1 90.25 27 THR B C 1
ATOM 2410 O O . THR B 1 27 ? -1.211 -24.531 -18.547 1 90.25 27 THR B O 1
ATOM 2413 N N . ASP B 1 28 ? -1.604 -23.156 -20.234 1 90 28 ASP B N 1
ATOM 2414 C CA . ASP B 1 28 ? -2.377 -24.156 -20.953 1 90 28 ASP B CA 1
ATOM 2415 C C . ASP B 1 28 ? -1.498 -25.344 -21.359 1 90 28 ASP B C 1
ATOM 2417 O O . ASP B 1 28 ? -1.935 -26.5 -21.312 1 90 28 ASP B O 1
ATOM 2421 N N . GLU B 1 29 ? -0.345 -25.016 -21.766 1 93.19 29 GLU B N 1
ATOM 2422 C CA . GLU B 1 29 ? 0.602 -26.062 -22.125 1 93.19 29 GLU B CA 1
ATOM 2423 C C . GLU B 1 29 ? 0.93 -26.938 -20.922 1 93.19 29 GLU B C 1
ATOM 2425 O O . GLU B 1 29 ? 1.015 -28.172 -21.031 1 93.19 29 GLU B O 1
ATOM 2430 N N . LEU B 1 30 ? 1.097 -26.344 -19.812 1 92.44 30 LEU B N 1
ATOM 2431 C CA . LEU B 1 30 ? 1.381 -27.078 -18.578 1 92.44 30 LEU B CA 1
ATOM 2432 C C . LEU B 1 30 ? 0.203 -27.969 -18.188 1 92.44 30 LEU B C 1
ATOM 2434 O O . LEU B 1 30 ? 0.391 -29.125 -17.812 1 92.44 30 LEU B O 1
ATOM 2438 N N . ARG B 1 31 ? -0.93 -27.453 -18.328 1 87.56 31 ARG B N 1
ATOM 2439 C CA . ARG B 1 31 ? -2.139 -28.203 -18 1 87.56 31 ARG B CA 1
ATOM 2440 C C . ARG B 1 31 ? -2.281 -29.422 -18.906 1 87.56 31 ARG B C 1
ATOM 2442 O O . ARG B 1 31 ? -2.596 -30.516 -18.453 1 87.56 31 ARG B O 1
ATOM 2449 N N . SER B 1 32 ? -2.1 -29.125 -20.141 1 90.62 32 SER B N 1
ATOM 2450 C CA . SER B 1 32 ? -2.189 -30.203 -21.109 1 90.62 32 SER B CA 1
ATOM 2451 C C . SER B 1 32 ? -1.154 -31.297 -20.828 1 90.62 32 SER B C 1
ATOM 2453 O O . SER B 1 32 ? -1.438 -32.469 -20.984 1 90.62 32 SER B O 1
ATOM 2455 N N . ALA B 1 33 ? 0.01 -30.859 -20.453 1 91.56 33 ALA B N 1
ATOM 2456 C CA . ALA B 1 33 ? 1.084 -31.797 -20.141 1 91.56 33 ALA B CA 1
ATOM 2457 C C . ALA B 1 33 ? 0.744 -32.625 -18.906 1 91.56 33 ALA B C 1
ATOM 2459 O O . ALA B 1 33 ? 1.045 -33.844 -18.859 1 91.56 33 ALA B O 1
ATOM 2460 N N . LEU B 1 34 ? 0.16 -32.062 -17.938 1 86.5 34 LEU B N 1
ATOM 2461 C CA . LEU B 1 34 ? -0.259 -32.75 -16.719 1 86.5 34 LEU B CA 1
ATOM 2462 C C . LEU B 1 34 ? -1.37 -33.75 -17.031 1 86.5 34 LEU B C 1
ATOM 2464 O O . LEU B 1 34 ? -1.334 -34.906 -16.547 1 86.5 34 LEU B O 1
ATOM 2468 N N . ASP B 1 35 ? -2.271 -33.344 -17.859 1 85.44 35 ASP B N 1
ATOM 2469 C CA . ASP B 1 35 ? -3.402 -34.188 -18.234 1 85.44 35 ASP B CA 1
ATOM 2470 C C . ASP B 1 35 ? -2.943 -35.406 -19.062 1 85.44 35 ASP B C 1
ATOM 2472 O O . ASP B 1 35 ? -3.512 -36.469 -18.953 1 85.44 35 ASP B O 1
ATOM 2476 N N . ALA B 1 36 ? -1.947 -35.125 -19.828 1 90.12 36 ALA B N 1
ATOM 2477 C CA . ALA B 1 36 ? -1.43 -36.188 -20.703 1 90.12 36 ALA B CA 1
ATOM 2478 C C . ALA B 1 36 ? -0.429 -37.062 -19.953 1 90.12 36 ALA B C 1
ATOM 2480 O O . ALA B 1 36 ? 0.109 -38 -20.531 1 90.12 36 ALA B O 1
ATOM 2481 N N . ASP B 1 37 ? -0.226 -36.75 -18.672 1 85.19 37 ASP B N 1
ATOM 2482 C CA . ASP B 1 37 ? 0.724 -37.469 -17.844 1 85.19 37 ASP B CA 1
ATOM 2483 C C . ASP B 1 37 ? 2.092 -37.562 -18.516 1 85.19 37 ASP B C 1
ATOM 2485 O O . ASP B 1 37 ? 2.65 -38.656 -18.672 1 85.19 37 ASP B O 1
ATOM 2489 N N . LEU B 1 38 ? 2.492 -36.469 -19.031 1 84.62 38 LEU B N 1
ATOM 2490 C CA . LEU B 1 38 ? 3.791 -36.438 -19.688 1 84.62 38 LEU B CA 1
ATOM 2491 C C . LEU B 1 38 ? 4.91 -36.781 -18.719 1 84.62 38 LEU B C 1
ATOM 2493 O O . LEU B 1 38 ? 4.75 -36.625 -17.5 1 84.62 38 LEU B O 1
ATOM 2497 N N . GLY B 1 39 ? 6.008 -37.25 -19.234 1 85.88 39 GLY B N 1
ATOM 2498 C CA . GLY B 1 39 ? 7.145 -37.656 -18.422 1 85.88 39 GLY B CA 1
ATOM 2499 C C . GLY B 1 39 ? 7.773 -36.531 -17.656 1 85.88 39 GLY B C 1
ATOM 2500 O O . GLY B 1 39 ? 7.5 -35.344 -17.922 1 85.88 39 GLY B O 1
ATOM 2501 N N . GLU B 1 40 ? 8.523 -36.844 -16.688 1 89.38 40 GLU B N 1
ATOM 2502 C CA . GLU B 1 40 ? 9.164 -35.906 -15.773 1 89.38 40 GLU B CA 1
ATOM 2503 C C . GLU B 1 40 ? 10.086 -34.938 -16.516 1 89.38 40 GLU B C 1
ATOM 2505 O O . GLU B 1 40 ? 10.164 -33.781 -16.172 1 89.38 40 GLU B O 1
ATOM 2510 N N . MET B 1 41 ? 10.727 -35.469 -17.516 1 91.69 41 MET B N 1
ATOM 2511 C CA . MET B 1 41 ? 11.672 -34.625 -18.25 1 91.69 41 MET B CA 1
ATOM 2512 C C . MET B 1 41 ? 10.945 -33.531 -19.016 1 91.69 41 MET B C 1
ATOM 2514 O O . MET B 1 41 ? 11.398 -32.375 -19.062 1 91.69 41 MET B O 1
ATOM 2518 N N . GLN B 1 42 ? 9.891 -33.906 -19.594 1 92.62 42 GLN B N 1
ATOM 2519 C CA . GLN B 1 42 ? 9.117 -32.938 -20.359 1 92.62 42 GLN B CA 1
ATOM 2520 C C . GLN B 1 42 ? 8.5 -31.891 -19.453 1 92.62 42 GLN B C 1
ATOM 2522 O O . GLN B 1 42 ? 8.477 -30.703 -19.781 1 92.62 42 GLN B O 1
ATOM 2527 N N . LEU B 1 43 ? 8.062 -32.312 -18.344 1 94.25 43 LEU B N 1
ATOM 2528 C CA . LEU B 1 43 ? 7.488 -31.406 -17.375 1 94.25 43 LEU B CA 1
ATOM 2529 C C . LEU B 1 43 ? 8.547 -30.438 -16.844 1 94.25 43 LEU B C 1
ATOM 2531 O O . LEU B 1 43 ? 8.273 -29.25 -16.641 1 94.25 43 LEU B O 1
ATOM 2535 N N . ARG B 1 44 ? 9.711 -30.953 -16.656 1 94.75 44 ARG B N 1
ATOM 2536 C CA . ARG B 1 44 ? 10.812 -30.109 -16.188 1 94.75 44 ARG B CA 1
ATOM 2537 C C . ARG B 1 44 ? 11.141 -29.016 -17.188 1 94.75 44 ARG B C 1
ATOM 2539 O O . ARG B 1 44 ? 11.445 -27.891 -16.797 1 94.75 44 ARG B O 1
ATOM 2546 N N . GLU B 1 45 ? 11.055 -29.375 -18.375 1 95.12 45 GLU B N 1
ATOM 2547 C CA . GLU B 1 45 ? 11.352 -28.406 -19.422 1 95.12 45 GLU B CA 1
ATOM 2548 C C . GLU B 1 45 ? 10.289 -27.312 -19.469 1 95.12 45 GLU B C 1
ATOM 2550 O O . GLU B 1 45 ? 10.617 -26.141 -19.656 1 95.12 45 GLU B O 1
ATOM 2555 N N . LEU B 1 46 ? 9.07 -27.734 -19.328 1 95.75 46 LEU B N 1
ATOM 2556 C CA . LEU B 1 46 ? 7.98 -26.766 -19.359 1 95.75 46 LEU B CA 1
ATOM 2557 C C . LEU B 1 46 ? 8.039 -25.844 -18.141 1 95.75 46 LEU B C 1
ATOM 2559 O O . LEU B 1 46 ? 7.809 -24.641 -18.25 1 95.75 46 LEU B O 1
ATOM 2563 N N . VAL B 1 47 ? 8.375 -26.406 -17.031 1 96.38 47 VAL B N 1
ATOM 2564 C CA . VAL B 1 47 ? 8.516 -25.625 -15.805 1 96.38 47 VAL B CA 1
ATOM 2565 C C . VAL B 1 47 ? 9.641 -24.609 -15.969 1 96.38 47 VAL B C 1
ATOM 2567 O O . VAL B 1 47 ? 9.5 -23.438 -15.578 1 96.38 47 VAL B O 1
ATOM 2570 N N . ARG B 1 48 ? 10.703 -25.047 -16.578 1 95.81 48 ARG B N 1
ATOM 2571 C CA . ARG B 1 48 ? 11.828 -24.141 -16.812 1 95.81 48 ARG B CA 1
ATOM 2572 C C . ARG B 1 48 ? 11.43 -23.016 -17.766 1 95.81 48 ARG B C 1
ATOM 2574 O O . ARG B 1 48 ? 11.867 -21.875 -17.609 1 95.81 48 ARG B O 1
ATOM 2581 N N . LYS B 1 49 ? 10.633 -23.359 -18.672 1 95.94 49 LYS B N 1
ATOM 2582 C CA . LYS B 1 49 ? 10.148 -22.344 -19.609 1 95.94 49 LYS B CA 1
ATOM 2583 C C . LYS B 1 49 ? 9.328 -21.281 -18.891 1 95.94 49 LYS B C 1
ATOM 2585 O O . LYS B 1 49 ? 9.469 -20.078 -19.156 1 95.94 49 LYS B O 1
ATOM 2590 N N . VAL B 1 50 ? 8.477 -21.688 -18.016 1 95.25 50 VAL B N 1
ATOM 2591 C CA . VAL B 1 50 ? 7.656 -20.766 -17.25 1 95.25 50 VAL B CA 1
ATOM 2592 C C . VAL B 1 50 ? 8.539 -19.938 -16.312 1 95.25 50 VAL B C 1
ATOM 2594 O O . VAL B 1 50 ? 8.328 -18.734 -16.156 1 95.25 50 VAL B O 1
ATOM 2597 N N . GLU B 1 51 ? 9.492 -20.625 -15.719 1 95.88 51 GLU B N 1
ATOM 2598 C CA . GLU B 1 51 ? 10.438 -19.938 -14.859 1 95.88 51 GLU B CA 1
ATOM 2599 C C . GLU B 1 51 ? 11.164 -18.828 -15.609 1 95.88 51 GLU B C 1
ATOM 2601 O O . GLU B 1 51 ? 11.281 -17.703 -15.117 1 95.88 51 GLU B O 1
ATOM 2606 N N . THR B 1 52 ? 11.617 -19.156 -16.781 1 95.81 52 THR B N 1
ATOM 2607 C CA . THR B 1 52 ? 12.305 -18.188 -17.625 1 95.81 52 THR B CA 1
ATOM 2608 C C . THR B 1 52 ? 11.375 -17.047 -18.016 1 95.81 52 THR B C 1
ATOM 2610 O O . THR B 1 52 ? 11.797 -15.891 -18.094 1 95.81 52 THR B O 1
ATOM 2613 N N . HIS B 1 53 ? 10.156 -17.359 -18.266 1 94.94 53 HIS B N 1
ATOM 2614 C CA . HIS B 1 53 ? 9.141 -16.359 -18.594 1 94.94 53 HIS B CA 1
ATOM 2615 C C . HIS B 1 53 ? 8.961 -15.359 -17.453 1 94.94 53 HIS B C 1
ATOM 2617 O O . HIS B 1 53 ? 8.82 -14.156 -17.688 1 94.94 53 HIS B O 1
ATOM 2623 N N . TYR B 1 54 ? 9 -15.836 -16.234 1 93.94 54 TYR B N 1
ATOM 2624 C CA . TYR B 1 54 ? 8.906 -14.953 -15.07 1 93.94 54 TYR B CA 1
ATOM 2625 C C . TYR B 1 54 ? 10.164 -14.102 -14.93 1 93.94 54 TYR B C 1
ATOM 2627 O O . TYR B 1 54 ? 10.086 -12.93 -14.562 1 93.94 54 TYR B O 1
ATOM 2635 N N . GLU B 1 55 ? 11.305 -14.727 -15.227 1 94.62 55 GLU B N 1
ATOM 2636 C CA . GLU B 1 55 ? 12.547 -13.961 -15.18 1 94.62 55 GLU B CA 1
ATOM 2637 C C . GLU B 1 55 ? 12.508 -12.797 -16.172 1 94.62 55 GLU B C 1
ATOM 2639 O O . GLU B 1 55 ? 12.969 -11.695 -15.844 1 94.62 55 GLU B O 1
ATOM 2644 N N . GLU B 1 56 ? 11.945 -13.055 -17.266 1 94.25 56 GLU B N 1
ATOM 2645 C CA . GLU B 1 56 ? 11.82 -12.008 -18.266 1 94.25 56 GLU B CA 1
ATOM 2646 C C . GLU B 1 56 ? 10.883 -10.898 -17.812 1 94.25 56 GLU B C 1
ATOM 2648 O O . GLU B 1 56 ? 11.125 -9.727 -18.078 1 94.25 56 GLU B O 1
ATOM 2653 N N . TYR B 1 57 ? 9.852 -11.297 -17.188 1 94.19 57 TYR B N 1
ATOM 2654 C CA . TYR B 1 57 ? 8.906 -10.328 -16.641 1 94.19 57 TYR B CA 1
ATOM 2655 C C . TYR B 1 57 ? 9.602 -9.375 -15.68 1 94.19 57 TYR B C 1
ATOM 2657 O O . TYR B 1 57 ? 9.438 -8.156 -15.789 1 94.19 57 TYR B O 1
ATOM 2665 N N . TYR B 1 58 ? 10.367 -9.906 -14.75 1 95 58 TYR B N 1
ATOM 2666 C CA . TYR B 1 58 ? 10.977 -9.078 -13.719 1 95 58 TYR B CA 1
ATOM 2667 C C . TYR B 1 58 ? 12.117 -8.242 -14.289 1 95 58 TYR B C 1
ATOM 2669 O O . TYR B 1 58 ? 12.383 -7.141 -13.805 1 95 58 TYR B O 1
ATOM 2677 N N . ALA B 1 59 ? 12.703 -8.781 -15.32 1 94.19 59 ALA B N 1
ATOM 2678 C CA . ALA B 1 59 ? 13.711 -7.98 -16 1 94.19 59 ALA B CA 1
ATOM 2679 C C . ALA B 1 59 ? 13.086 -6.762 -16.672 1 94.19 59 ALA B C 1
ATOM 2681 O O . ALA B 1 59 ? 13.602 -5.648 -16.547 1 94.19 59 ALA B O 1
ATOM 2682 N N . ALA B 1 60 ? 12.008 -7.012 -17.359 1 92.81 60 ALA B N 1
ATOM 2683 C CA . ALA B 1 60 ? 11.289 -5.914 -18 1 92.81 60 ALA B CA 1
ATOM 2684 C C . ALA B 1 60 ? 10.742 -4.938 -16.969 1 92.81 60 ALA B C 1
ATOM 2686 O O . ALA B 1 60 ? 10.766 -3.721 -17.172 1 92.81 60 ALA B O 1
ATOM 2687 N N . LYS B 1 61 ? 10.242 -5.488 -15.922 1 93.38 61 LYS B N 1
ATOM 2688 C CA . LYS B 1 61 ? 9.711 -4.652 -14.852 1 93.38 61 LYS B CA 1
ATOM 2689 C C . LYS B 1 61 ? 10.805 -3.797 -14.227 1 93.38 61 LYS B C 1
ATOM 2691 O O . LYS B 1 61 ? 10.57 -2.641 -13.867 1 93.38 61 LYS B O 1
ATOM 2696 N N . ASP B 1 62 ? 11.969 -4.387 -14.078 1 93.75 62 ASP B N 1
ATOM 2697 C CA . ASP B 1 62 ? 13.117 -3.656 -13.539 1 93.75 62 ASP B CA 1
ATOM 2698 C C . ASP B 1 62 ? 13.406 -2.41 -14.367 1 93.75 62 ASP B C 1
ATOM 2700 O O . ASP B 1 62 ? 13.672 -1.339 -13.82 1 93.75 62 ASP B O 1
ATOM 2704 N N . ASP B 1 63 ? 13.289 -2.576 -15.578 1 92.62 63 ASP B N 1
ATOM 2705 C CA . ASP B 1 63 ? 13.508 -1.452 -16.484 1 92.62 63 ASP B CA 1
ATOM 2706 C C . ASP B 1 63 ? 12.398 -0.414 -16.344 1 92.62 63 ASP B C 1
ATOM 2708 O O . ASP B 1 63 ? 12.656 0.79 -16.375 1 92.62 63 ASP B O 1
ATOM 2712 N N . ALA B 1 64 ? 11.242 -0.884 -16.297 1 90.94 64 ALA B N 1
ATOM 2713 C CA . ALA B 1 64 ? 10.102 0.013 -16.156 1 90.94 64 ALA B CA 1
ATOM 2714 C C . ALA B 1 64 ? 10.18 0.816 -14.867 1 90.94 64 ALA B C 1
ATOM 2716 O O . ALA B 1 64 ? 9.844 2.002 -14.844 1 90.94 64 ALA B O 1
ATOM 2717 N N . VAL B 1 65 ? 10.648 0.148 -13.812 1 92.81 65 VAL B N 1
ATOM 2718 C CA . VAL B 1 65 ? 10.805 0.788 -12.508 1 92.81 65 VAL B CA 1
ATOM 2719 C C . VAL B 1 65 ? 11.844 1.901 -12.594 1 92.81 65 VAL B C 1
ATOM 2721 O O . VAL B 1 65 ? 11.648 2.986 -12.047 1 92.81 65 VAL B O 1
ATOM 2724 N N . ARG B 1 66 ? 12.883 1.646 -13.297 1 90.75 66 ARG B N 1
ATOM 2725 C CA . ARG B 1 66 ? 13.93 2.645 -13.453 1 90.75 66 ARG B CA 1
ATOM 2726 C C . ARG B 1 66 ? 13.414 3.869 -14.195 1 90.75 66 ARG B C 1
ATOM 2728 O O . ARG B 1 66 ? 13.836 4.996 -13.922 1 90.75 66 ARG B O 1
ATOM 2735 N N . GLN B 1 67 ? 12.508 3.611 -15.055 1 87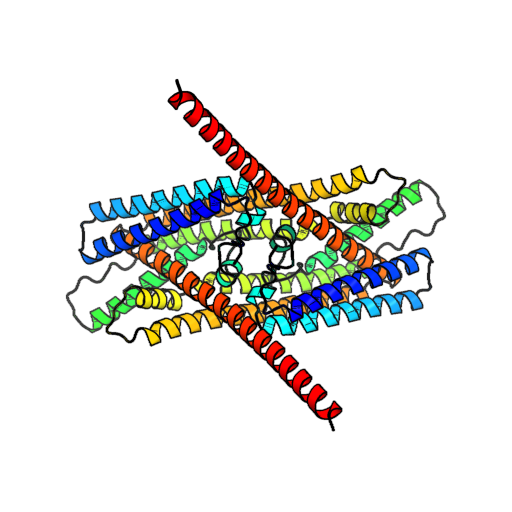.25 67 GLN B N 1
ATOM 2736 C CA . GLN B 1 67 ? 11.961 4.703 -15.859 1 87.25 67 GLN B CA 1
ATOM 2737 C C . GLN B 1 67 ? 10.93 5.504 -15.07 1 87.25 67 GLN B C 1
ATOM 2739 O O . GLN B 1 67 ? 10.945 6.734 -15.078 1 87.25 67 GLN B O 1
ATOM 2744 N N . ASN B 1 68 ? 10.062 4.793 -14.43 1 88.5 68 ASN B N 1
ATOM 2745 C CA . ASN B 1 68 ? 9 5.43 -13.656 1 88.5 68 ASN B CA 1
ATOM 2746 C C . ASN B 1 68 ? 8.43 4.484 -12.602 1 88.5 68 ASN B C 1
ATOM 2748 O O . ASN B 1 68 ? 7.477 3.75 -12.875 1 88.5 68 ASN B O 1
ATOM 2752 N N . VAL B 1 69 ? 8.93 4.602 -11.438 1 90.56 69 VAL B N 1
ATOM 2753 C CA . VAL B 1 69 ? 8.547 3.684 -10.367 1 90.56 69 VAL B CA 1
ATOM 2754 C C . VAL B 1 69 ? 7.113 3.959 -9.938 1 90.56 69 VAL B C 1
ATOM 2756 O O . VAL B 1 69 ? 6.391 3.043 -9.531 1 90.56 69 VAL B O 1
ATOM 2759 N N . LEU B 1 70 ? 6.656 5.168 -10.094 1 87.06 70 LEU B N 1
ATOM 2760 C CA . LEU B 1 70 ? 5.332 5.555 -9.609 1 87.06 70 LEU B CA 1
ATOM 2761 C C . LEU B 1 70 ? 4.242 4.855 -10.414 1 87.06 70 LEU B C 1
ATOM 2763 O O . LEU B 1 70 ? 3.264 4.363 -9.844 1 87.06 70 LEU B O 1
ATOM 2767 N N . THR B 1 71 ? 4.438 4.672 -11.641 1 83.06 71 THR B N 1
ATOM 2768 C CA . THR B 1 71 ? 3.447 4.043 -12.5 1 83.06 71 THR B CA 1
ATOM 2769 C C . THR B 1 71 ? 3.447 2.529 -12.312 1 83.06 71 THR B C 1
ATOM 2771 O O . THR B 1 71 ? 2.41 1.879 -12.469 1 83.06 71 THR B O 1
ATOM 2774 N N . VAL B 1 72 ? 4.598 2.031 -11.984 1 87.81 72 VAL B N 1
ATOM 2775 C CA . VAL B 1 72 ? 4.707 0.587 -11.797 1 87.81 72 VAL B CA 1
ATOM 2776 C C . VAL B 1 72 ? 4.074 0.185 -10.469 1 87.81 72 VAL B C 1
ATOM 2778 O O . VAL B 1 72 ? 3.488 -0.894 -10.352 1 87.81 72 VAL B O 1
ATOM 2781 N N . MET B 1 73 ? 4.176 1.082 -9.531 1 88 73 MET B N 1
ATOM 2782 C CA . MET B 1 73 ? 3.643 0.789 -8.211 1 88 73 MET B CA 1
ATOM 2783 C C . MET B 1 73 ? 2.143 1.059 -8.156 1 88 73 MET B C 1
ATOM 2785 O O . MET B 1 73 ? 1.45 0.56 -7.262 1 88 73 MET B O 1
ATOM 2789 N N . GLN B 1 74 ? 1.761 1.779 -9.047 1 82.81 74 GLN B N 1
ATOM 2790 C CA . GLN B 1 74 ? 0.338 2.068 -9.188 1 82.81 74 GLN B CA 1
ATOM 2791 C C . GLN B 1 74 ? -0.116 1.907 -10.641 1 82.81 74 GLN B C 1
ATOM 2793 O O . GLN B 1 74 ? -0.449 2.891 -11.305 1 82.81 74 GLN B O 1
ATOM 2798 N N . PRO B 1 75 ? -0.213 0.72 -10.992 1 82.69 75 PRO B N 1
ATOM 2799 C CA . PRO B 1 75 ? -0.479 0.484 -12.406 1 82.69 75 PRO B CA 1
ATOM 2800 C C . PRO B 1 75 ? -1.927 0.782 -12.797 1 82.69 75 PRO B C 1
ATOM 2802 O O . PRO B 1 75 ? -2.855 0.304 -12.141 1 82.69 75 PRO B O 1
ATOM 2805 N N . ALA B 1 76 ? -2.07 1.458 -13.883 1 76.25 76 ALA B N 1
ATOM 2806 C CA . ALA B 1 76 ? -3.4 1.787 -14.391 1 76.25 76 ALA B CA 1
ATOM 2807 C C . ALA B 1 76 ? -3.986 0.626 -15.188 1 76.25 76 ALA B C 1
ATOM 2809 O O . ALA B 1 76 ? -5.191 0.588 -15.445 1 76.25 76 ALA B O 1
ATOM 2810 N N . TRP B 1 77 ? -3.18 -0.333 -15.594 1 81.06 77 TRP B N 1
ATOM 2811 C CA . TRP B 1 77 ? -3.617 -1.446 -16.438 1 81.06 77 TRP B CA 1
ATOM 2812 C C . TRP B 1 77 ? -4.168 -2.582 -15.578 1 81.06 77 TRP B C 1
ATOM 2814 O O . TRP B 1 77 ? -4.652 -3.588 -16.109 1 81.06 77 TRP B O 1
ATOM 2824 N N . LYS B 1 78 ? -4.07 -2.436 -14.305 1 84.56 78 LYS B N 1
ATOM 2825 C CA . LYS B 1 78 ? -4.684 -3.383 -13.383 1 84.56 78 LYS B CA 1
ATOM 2826 C C . LYS B 1 78 ? -5.961 -2.811 -12.781 1 84.56 78 LYS B C 1
ATOM 2828 O O . LYS B 1 78 ? -6.129 -1.591 -12.711 1 84.56 78 LYS B O 1
ATOM 2833 N N . SER B 1 79 ? -6.828 -3.715 -12.352 1 83.62 79 SER B N 1
ATOM 2834 C CA . SER B 1 79 ? -8.055 -3.273 -11.695 1 83.62 79 SER B CA 1
ATOM 2835 C C . SER B 1 79 ? -7.773 -2.746 -10.289 1 83.62 79 SER B C 1
ATOM 2837 O O . SER B 1 79 ? -6.762 -3.102 -9.68 1 83.62 79 SER B O 1
ATOM 2839 N N . PRO B 1 80 ? -8.688 -1.943 -9.836 1 84.19 80 PRO B N 1
ATOM 2840 C CA . PRO B 1 80 ? -8.508 -1.476 -8.461 1 84.19 80 PRO B CA 1
ATOM 2841 C C . PRO B 1 80 ? -8.406 -2.621 -7.461 1 84.19 80 PRO B C 1
ATOM 2843 O O . PRO B 1 80 ? -7.652 -2.529 -6.484 1 84.19 80 PRO B O 1
ATOM 2846 N N . LEU B 1 81 ? -9.141 -3.645 -7.715 1 85.38 81 LEU B N 1
ATOM 2847 C CA . LEU B 1 81 ? -9.078 -4.805 -6.832 1 85.38 81 LEU B CA 1
ATOM 2848 C C . LEU B 1 81 ? -7.68 -5.406 -6.812 1 85.38 81 LEU B C 1
ATOM 2850 O O . LEU B 1 81 ? -7.148 -5.719 -5.746 1 85.38 81 LEU B O 1
ATOM 2854 N N . GLU B 1 82 ? -7.129 -5.531 -7.914 1 84.62 82 GLU B N 1
ATOM 2855 C CA . GLU B 1 82 ? -5.777 -6.074 -8.008 1 84.62 82 GLU B CA 1
ATOM 2856 C C . GLU B 1 82 ? -4.766 -5.164 -7.309 1 84.62 82 GLU B C 1
ATOM 2858 O O . GLU B 1 82 ? -3.871 -5.641 -6.609 1 84.62 82 GLU B O 1
ATOM 2863 N N . ASN B 1 83 ? -4.957 -3.963 -7.449 1 85.06 83 ASN B N 1
ATOM 2864 C CA . ASN B 1 83 ? -4.016 -2.973 -6.941 1 85.06 83 ASN B CA 1
ATOM 2865 C C . ASN B 1 83 ? -4.008 -2.938 -5.418 1 85.06 83 ASN B C 1
ATOM 2867 O O . ASN B 1 83 ? -2.947 -2.818 -4.801 1 85.06 83 ASN B O 1
ATOM 2871 N N . VAL B 1 84 ? -5.133 -3.043 -4.852 1 84.56 84 VAL B N 1
ATOM 2872 C CA . VAL B 1 84 ? -5.227 -2.863 -3.408 1 84.56 84 VAL B CA 1
ATOM 2873 C C . VAL B 1 84 ? -4.613 -4.066 -2.695 1 84.56 84 VAL B C 1
ATOM 2875 O O . VAL B 1 84 ? -4.246 -3.979 -1.522 1 84.56 84 VAL B O 1
ATOM 2878 N N . PHE B 1 85 ? -4.422 -5.109 -3.408 1 83 85 PHE B N 1
ATOM 2879 C CA . PHE B 1 85 ? -3.859 -6.297 -2.777 1 83 85 PHE B CA 1
ATOM 2880 C C . PHE B 1 85 ? -2.381 -6.441 -3.117 1 83 85 PHE B C 1
ATOM 2882 O O . PHE B 1 85 ? -1.728 -7.391 -2.68 1 83 85 PHE B O 1
ATOM 2889 N N . MET B 1 86 ? -1.917 -5.5 -3.789 1 84.5 86 MET B N 1
ATOM 2890 C CA . MET B 1 86 ? -0.491 -5.535 -4.102 1 84.5 86 MET B CA 1
ATOM 2891 C C . MET B 1 86 ? 0.341 -5.137 -2.887 1 84.5 86 MET B C 1
ATOM 2893 O O . MET B 1 86 ? -0.12 -4.367 -2.039 1 84.5 86 MET B O 1
ATOM 2897 N N . TRP B 1 87 ? 1.444 -5.68 -2.816 1 88.06 87 TRP B N 1
ATOM 2898 C CA . TRP B 1 87 ? 2.496 -5.34 -1.864 1 88.06 87 TRP B CA 1
ATOM 2899 C C . TRP B 1 87 ? 3.742 -4.836 -2.586 1 88.06 87 TRP B C 1
ATOM 2901 O O . TRP B 1 87 ? 4.402 -5.594 -3.301 1 88.06 87 TRP B O 1
ATOM 2911 N N . ILE B 1 88 ? 4.184 -3.631 -2.408 1 90.31 88 ILE B N 1
ATOM 2912 C CA . ILE B 1 88 ? 5.336 -2.973 -3.012 1 90.31 88 ILE B CA 1
ATOM 2913 C C . ILE B 1 88 ? 5.391 -3.289 -4.504 1 90.31 88 ILE B C 1
ATOM 2915 O O . ILE B 1 88 ? 6.383 -3.832 -4.996 1 90.31 88 ILE B O 1
ATOM 2919 N N . GLY B 1 89 ? 4.348 -3.027 -5.227 1 88.06 89 GLY B N 1
ATOM 2920 C CA . GLY B 1 89 ? 4.32 -3.1 -6.68 1 88.06 89 GLY B CA 1
ATOM 2921 C C . GLY B 1 89 ? 4.012 -4.488 -7.203 1 88.06 89 GLY B C 1
ATOM 2922 O O . GLY B 1 89 ? 4.004 -4.715 -8.414 1 88.06 89 GLY B O 1
ATOM 2923 N N . GLY B 1 90 ? 3.771 -5.484 -6.383 1 89.12 90 GLY B N 1
ATOM 2924 C CA . GLY B 1 90 ? 3.467 -6.84 -6.812 1 89.12 90 GLY B CA 1
ATOM 2925 C C . GLY B 1 90 ? 2.873 -7.695 -5.711 1 89.12 90 GLY B C 1
ATOM 2926 O O . GLY B 1 90 ? 2.355 -7.172 -4.719 1 89.12 90 GLY B O 1
ATOM 2927 N N . TRP B 1 91 ? 2.848 -9.023 -5.984 1 87.06 91 TRP B N 1
ATOM 2928 C CA . TRP B 1 91 ? 2.314 -9.938 -4.98 1 87.06 91 TRP B CA 1
ATOM 2929 C C . TRP B 1 91 ? 3.287 -10.094 -3.816 1 87.06 91 TRP B C 1
ATOM 2931 O O . TRP B 1 91 ? 4.488 -9.859 -3.967 1 87.06 91 TRP B O 1
ATOM 2941 N N . ARG B 1 92 ? 2.771 -10.414 -2.691 1 87.38 92 ARG B N 1
ATOM 2942 C CA . ARG B 1 92 ? 3.613 -10.664 -1.526 1 87.38 92 ARG B CA 1
ATOM 2943 C C . ARG B 1 92 ? 4.348 -11.992 -1.658 1 87.38 92 ARG B C 1
ATOM 2945 O O . ARG B 1 92 ? 3.734 -13.023 -1.95 1 87.38 92 ARG B O 1
ATOM 2952 N N . PRO B 1 93 ? 5.648 -12.008 -1.436 1 90.12 93 PRO B N 1
ATOM 2953 C CA . PRO B 1 93 ? 6.445 -13.211 -1.652 1 90.12 93 PRO B CA 1
ATOM 2954 C C . PRO B 1 93 ? 5.965 -14.398 -0.814 1 90.12 93 PRO B C 1
ATOM 2956 O O . PRO B 1 93 ? 5.988 -15.539 -1.28 1 90.12 93 PRO B O 1
ATOM 2959 N N . THR B 1 94 ? 5.477 -14.18 0.313 1 87 94 THR B N 1
ATOM 2960 C CA . THR B 1 94 ? 5.051 -15.266 1.197 1 87 94 THR B CA 1
ATOM 2961 C C . THR B 1 94 ? 3.826 -15.977 0.632 1 87 94 THR B C 1
ATOM 2963 O O . THR B 1 94 ? 3.475 -17.062 1.081 1 87 94 THR B O 1
ATOM 2966 N N . MET B 1 95 ? 3.205 -15.344 -0.312 1 83.31 95 MET B N 1
ATOM 2967 C CA . MET B 1 95 ? 2.057 -15.969 -0.962 1 83.31 95 MET B CA 1
ATOM 2968 C C . MET B 1 95 ? 2.459 -17.266 -1.644 1 83.31 95 MET B C 1
ATOM 2970 O O . MET B 1 95 ? 1.627 -18.156 -1.84 1 83.31 95 MET B O 1
ATOM 2974 N N . VAL B 1 96 ? 3.68 -17.359 -1.988 1 86.31 96 VAL B N 1
ATOM 2975 C CA . VAL B 1 96 ? 4.199 -18.547 -2.656 1 86.31 96 VAL B CA 1
ATOM 2976 C C . VAL B 1 96 ? 4.008 -19.766 -1.762 1 86.31 96 VAL B C 1
ATOM 2978 O O . VAL B 1 96 ? 3.672 -20.844 -2.244 1 86.31 96 VAL B O 1
ATOM 2981 N N . PHE B 1 97 ? 4.156 -19.594 -0.541 1 85.31 97 PHE B N 1
ATOM 2982 C CA . PHE B 1 97 ? 4.082 -20.719 0.393 1 85.31 97 PHE B CA 1
ATOM 2983 C C . PHE B 1 97 ? 2.633 -21.078 0.687 1 85.31 97 PHE B C 1
ATOM 2985 O O . PHE B 1 97 ? 2.305 -22.266 0.843 1 85.31 97 PHE B O 1
ATOM 2992 N N . GLN B 1 98 ? 1.826 -20.062 0.733 1 79.25 98 GLN B N 1
ATOM 2993 C CA . GLN B 1 98 ? 0.407 -20.312 0.971 1 79.25 98 GLN B CA 1
ATOM 2994 C C . GLN B 1 98 ? -0.203 -21.141 -0.154 1 79.25 98 GLN B C 1
ATOM 2996 O O . GLN B 1 98 ? -1.015 -22.031 0.096 1 79.25 98 GLN B O 1
ATOM 3001 N N . LEU B 1 99 ? 0.239 -20.828 -1.271 1 79.88 99 LEU B N 1
ATOM 3002 C CA . LEU B 1 99 ? -0.251 -21.578 -2.424 1 79.88 99 LEU B CA 1
ATOM 3003 C C . LEU B 1 99 ? 0.23 -23.016 -2.375 1 79.88 99 LEU B C 1
ATOM 3005 O O . LEU B 1 99 ? -0.531 -23.938 -2.678 1 79.88 99 LEU B O 1
ATOM 3009 N N . ALA B 1 100 ? 1.441 -23.172 -1.998 1 82.5 100 ALA B N 1
ATOM 3010 C CA . ALA B 1 100 ? 1.999 -24.531 -1.911 1 82.5 100 ALA B CA 1
ATOM 3011 C C . ALA B 1 100 ? 1.285 -25.344 -0.84 1 82.5 100 ALA B C 1
ATOM 3013 O O . ALA B 1 100 ? 0.972 -26.516 -1.055 1 82.5 100 ALA B O 1
ATOM 3014 N N . TYR B 1 101 ? 0.993 -24.734 0.242 1 76.06 101 TYR B N 1
ATOM 3015 C CA . TYR B 1 101 ? 0.299 -25.422 1.323 1 76.06 101 TYR B CA 1
ATOM 3016 C C . TYR B 1 101 ? -1.141 -25.734 0.935 1 76.06 101 TYR B C 1
ATOM 3018 O O . TYR B 1 101 ? -1.659 -26.797 1.261 1 76.06 101 TYR B O 1
ATOM 3026 N N . ALA B 1 102 ? -1.703 -24.828 0.281 1 72.5 102 ALA B N 1
ATOM 3027 C CA . ALA B 1 102 ? -3.072 -25.031 -0.183 1 72.5 102 ALA B CA 1
ATOM 3028 C C . ALA B 1 102 ? -3.145 -26.188 -1.179 1 72.5 102 ALA B C 1
ATOM 3030 O O . ALA B 1 102 ? -4.055 -27.016 -1.11 1 72.5 102 ALA B O 1
ATOM 3031 N N . GLN B 1 103 ? -2.248 -26.219 -1.967 1 71 103 GLN B N 1
ATOM 3032 C CA . GLN B 1 103 ? -2.199 -27.281 -2.963 1 71 103 GLN B CA 1
ATOM 3033 C C . GLN B 1 103 ? -1.939 -28.641 -2.307 1 71 103 GLN B C 1
ATOM 3035 O O . GLN B 1 103 ? -2.531 -29.656 -2.695 1 71 103 GLN B O 1
ATOM 3040 N N . ALA B 1 104 ? -1.072 -28.578 -1.36 1 71 104 ALA B N 1
ATOM 3041 C CA . ALA B 1 104 ? -0.765 -29.812 -0.641 1 71 104 ALA B CA 1
ATOM 3042 C C . ALA B 1 104 ? -1.973 -30.297 0.157 1 71 104 ALA B C 1
ATOM 3044 O O . ALA B 1 104 ? -2.225 -31.5 0.245 1 71 104 ALA B O 1
ATOM 3045 N N . GLY B 1 105 ? -2.646 -29.328 0.769 1 65.94 105 GLY B N 1
ATOM 3046 C CA . GLY B 1 105 ? -3.848 -29.688 1.508 1 65.94 105 GLY B CA 1
ATOM 3047 C C . GLY B 1 105 ? -4.949 -30.234 0.625 1 65.94 105 GLY B C 1
ATOM 3048 O O . GLY B 1 105 ? -5.613 -31.219 0.988 1 65.94 105 GLY B O 1
ATOM 3049 N N . GLN B 1 106 ? -5.137 -29.625 -0.413 1 62.44 106 GLN B N 1
ATOM 3050 C CA . GLN B 1 106 ? -6.137 -30.094 -1.369 1 62.44 106 GLN B CA 1
ATOM 3051 C C . GLN B 1 106 ? -5.816 -31.5 -1.856 1 62.44 106 GLN B C 1
ATOM 3053 O O . GLN B 1 106 ? -6.715 -32.344 -1.997 1 62.44 106 GLN B O 1
ATOM 3058 N N . GLN B 1 107 ? -4.59 -31.578 -2.045 1 60 107 GLN B N 1
ATOM 3059 C CA . GLN B 1 107 ? -4.148 -32.906 -2.502 1 60 107 GLN B CA 1
ATOM 3060 C C . GLN B 1 107 ? -4.355 -33.969 -1.422 1 60 107 GLN B C 1
ATOM 3062 O O . GLN B 1 107 ? -4.75 -35.094 -1.72 1 60 107 GLN B O 1
ATOM 3067 N N . MET B 1 108 ? -4.059 -33.469 -0.234 1 54.59 108 MET B N 1
ATOM 3068 C CA . MET B 1 108 ? -4.27 -34.375 0.887 1 54.59 108 MET B CA 1
ATOM 3069 C C . MET B 1 108 ? -5.75 -34.719 1.035 1 54.59 108 MET B C 1
ATOM 3071 O O . MET B 1 108 ? -6.098 -35.875 1.277 1 54.59 108 MET B O 1
ATOM 3075 N N . GLU B 1 109 ? -6.523 -33.719 0.938 1 55.34 109 GLU B N 1
ATOM 3076 C CA . GLU B 1 109 ? -7.961 -33.969 1.031 1 55.34 109 GLU B CA 1
ATOM 3077 C C .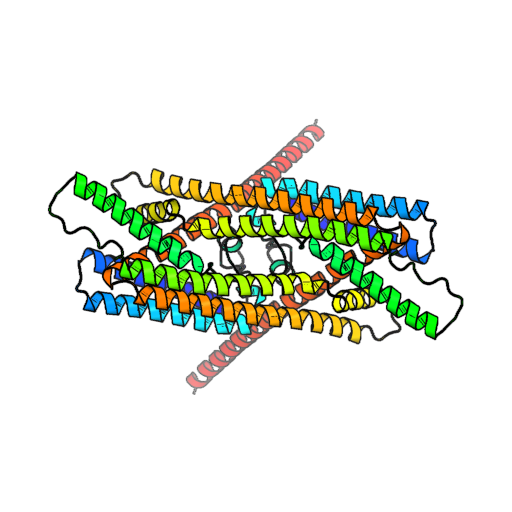 GLU B 1 109 ? -8.453 -34.844 -0.105 1 55.34 109 GLU B C 1
ATOM 3079 O O . GLU B 1 109 ? -9.266 -35.75 0.111 1 55.34 109 GLU B O 1
ATOM 3084 N N . ALA B 1 110 ? -7.973 -34.531 -1.221 1 53.56 110 ALA B N 1
ATOM 3085 C CA . ALA B 1 110 ? -8.344 -35.344 -2.373 1 53.56 110 ALA B CA 1
ATOM 3086 C C . ALA B 1 110 ? -7.875 -36.781 -2.201 1 53.56 110 ALA B C 1
ATOM 3088 O O . ALA B 1 110 ? -8.602 -37.719 -2.533 1 53.56 110 ALA B O 1
ATOM 3089 N N . GLU B 1 111 ? -6.676 -36.875 -1.69 1 51.66 111 GLU B N 1
ATOM 3090 C CA . GLU B 1 111 ? -6.121 -38.188 -1.441 1 51.66 111 GLU B CA 1
ATOM 3091 C C . GLU B 1 111 ? -6.922 -38.938 -0.373 1 51.66 111 GLU B C 1
ATOM 3093 O O . GLU B 1 111 ? -7.152 -40.125 -0.486 1 51.66 111 GLU B O 1
ATOM 3098 N N . LEU B 1 112 ? -7.145 -38.156 0.659 1 49.38 112 LEU B N 1
ATOM 3099 C CA . LEU B 1 112 ? -7.949 -38.75 1.72 1 49.38 112 LEU B CA 1
ATOM 3100 C C . LEU B 1 112 ? -9.312 -39.188 1.189 1 49.38 112 LEU B C 1
ATOM 3102 O O . LEU B 1 112 ? -9.797 -40.281 1.533 1 49.38 112 LEU B O 1
ATOM 3106 N N . ALA B 1 113 ? -9.844 -38.344 0.415 1 49.81 113 ALA B N 1
ATOM 3107 C CA . ALA B 1 113 ? -11.133 -38.688 -0.185 1 49.81 113 ALA B CA 1
ATOM 3108 C C . ALA B 1 113 ? -11 -39.906 -1.081 1 49.81 113 ALA B C 1
ATOM 3110 O O . ALA B 1 113 ? -11.859 -40.812 -1.065 1 49.81 113 ALA B O 1
ATOM 3111 N N . GLU B 1 114 ? -9.977 -39.844 -1.912 1 51 114 GLU B N 1
ATOM 3112 C CA . GLU B 1 114 ? -9.719 -41 -2.752 1 51 114 GLU B CA 1
ATOM 3113 C C . GLU B 1 114 ? -9.406 -42.219 -1.906 1 51 114 GLU B C 1
ATOM 3115 O O . GLU B 1 114 ? -9.828 -43.344 -2.234 1 51 114 GLU B O 1
ATOM 3120 N N . PHE B 1 115 ? -8.422 -42 -0.969 1 47.75 115 PHE B N 1
ATOM 3121 C CA . PHE B 1 115 ? -8.133 -43.094 -0.055 1 47.75 115 PHE B CA 1
ATOM 3122 C C . PHE B 1 115 ? -9.422 -43.688 0.534 1 47.75 115 PHE B C 1
ATOM 3124 O O . PHE B 1 115 ? -9.586 -44.875 0.636 1 47.75 115 PHE B O 1
ATOM 3131 N N . LEU B 1 116 ? -10.188 -42.812 1.007 1 45.66 116 LEU B N 1
ATOM 3132 C CA . LEU B 1 116 ? -11.453 -43.312 1.547 1 45.66 116 LEU B CA 1
ATOM 3133 C C . LEU B 1 116 ? -12.289 -43.969 0.456 1 45.66 116 LEU B C 1
ATOM 3135 O O . LEU B 1 116 ? -13.117 -44.844 0.742 1 45.66 116 LEU B O 1
ATOM 3139 N N . GLN B 1 117 ? -12.156 -43.312 -0.773 1 46.38 117 GLN B N 1
ATOM 3140 C CA . GLN B 1 117 ? -12.852 -44.062 -1.813 1 46.38 117 GLN B CA 1
ATOM 3141 C C . GLN B 1 117 ? -11.984 -45.219 -2.334 1 46.38 117 GLN B C 1
ATOM 3143 O O . GLN B 1 117 ? -12.461 -46.344 -2.486 1 46.38 117 GLN B O 1
ATOM 3148 N N . ASP B 1 118 ? -11.195 -45.156 -3.539 1 43.03 118 ASP B N 1
ATOM 3149 C CA . ASP B 1 118 ? -10.43 -46.25 -4.148 1 43.03 118 ASP B CA 1
ATOM 3150 C C . ASP B 1 118 ? -9.039 -46.375 -3.533 1 43.03 118 ASP B C 1
ATOM 3152 O O . ASP B 1 118 ? -8.367 -45.344 -3.326 1 43.03 118 ASP B O 1
ATOM 3156 N N . LEU B 1 119 ? -8.469 -47.656 -2.941 1 36.53 119 LEU B N 1
ATOM 3157 C CA . LEU B 1 119 ? -7.191 -48.188 -2.48 1 36.53 119 LEU B CA 1
ATOM 3158 C C . LEU B 1 119 ? -6.059 -47.781 -3.424 1 36.53 119 LEU B C 1
ATOM 3160 O O . LEU B 1 119 ? -4.887 -47.844 -3.051 1 36.53 119 LEU B O 1
ATOM 3164 N N . ASP B 1 120 ? -6.129 -47.906 -4.852 1 34.66 120 ASP B N 1
ATOM 3165 C CA . ASP B 1 120 ? -5.008 -48.156 -5.758 1 34.66 120 ASP B CA 1
ATOM 3166 C C . ASP B 1 120 ? -4.41 -46.844 -6.254 1 34.66 120 ASP B C 1
ATOM 3168 O O . ASP B 1 120 ? -3.502 -46.844 -7.09 1 34.66 120 ASP B O 1
ATOM 3172 N N . THR B 1 121 ? -5.211 -45.906 -6.527 1 35.91 121 THR B N 1
ATOM 3173 C CA . THR B 1 121 ? -4.609 -44.906 -7.414 1 35.91 121 THR B CA 1
ATOM 3174 C C . THR B 1 121 ? -3.531 -44.125 -6.684 1 35.91 121 THR B C 1
ATOM 3176 O O . THR B 1 121 ? -3.779 -43.562 -5.605 1 35.91 121 THR B O 1
ATOM 3179 N N . PRO B 1 122 ? -2.309 -44.312 -7.047 1 34.88 122 PRO B N 1
ATOM 3180 C CA . PRO B 1 122 ? -1.14 -43.625 -6.5 1 34.88 122 PRO B CA 1
ATOM 3181 C C . PRO B 1 122 ? -1.343 -42.125 -6.398 1 34.88 122 PRO B C 1
ATOM 3183 O O . PRO B 1 122 ? -1.715 -41.469 -7.379 1 34.88 122 PRO B O 1
ATOM 3186 N N . SER B 1 123 ? -1.992 -41.562 -5.504 1 40.47 123 SER B N 1
ATOM 3187 C CA . SER B 1 123 ? -2.355 -40.219 -5.039 1 40.47 123 SER B CA 1
ATOM 3188 C C . SER B 1 123 ? -1.285 -39.219 -5.406 1 40.47 123 SER B C 1
ATOM 3190 O O . SER B 1 123 ? -0.093 -39.531 -5.395 1 40.47 123 SER B O 1
ATOM 3192 N N . MET B 1 124 ? -1.549 -38.156 -6.262 1 41.69 124 MET B N 1
ATOM 3193 C CA . MET B 1 124 ? -0.855 -36.906 -6.52 1 41.69 124 MET B CA 1
ATOM 3194 C C . MET B 1 124 ? -0.113 -36.438 -5.277 1 41.69 124 MET B C 1
ATOM 3196 O O . MET B 1 124 ? -0.685 -36.375 -4.188 1 41.69 124 MET B O 1
ATOM 3200 N N . ALA B 1 125 ? 1.258 -36.375 -5.293 1 48.34 125 ALA B N 1
ATOM 3201 C CA . ALA B 1 125 ? 2.398 -36.594 -4.414 1 48.34 125 ALA B CA 1
ATOM 3202 C C . ALA B 1 125 ? 2.5 -35.531 -3.34 1 48.34 125 ALA B C 1
ATOM 3204 O O . ALA B 1 125 ? 2.469 -34.344 -3.648 1 48.34 125 ALA B O 1
ATOM 3205 N N . SER B 1 126 ? 1.801 -35.562 -2.188 1 64.94 126 SER B N 1
ATOM 3206 C CA . SER B 1 126 ? 1.973 -34.875 -0.904 1 64.94 126 SER B CA 1
ATOM 3207 C C . SER B 1 126 ? 3.424 -34.469 -0.69 1 64.94 126 SER B C 1
ATOM 3209 O O . SER B 1 126 ? 4.336 -35.031 -1.299 1 64.94 126 SER B O 1
ATOM 3211 N N . LEU B 1 127 ? 3.52 -33.219 -0.387 1 78.44 127 LEU B N 1
ATOM 3212 C CA . LEU B 1 127 ? 4.844 -32.719 -0.029 1 78.44 127 LEU B CA 1
ATOM 3213 C C . LEU B 1 127 ? 5.504 -33.625 0.994 1 78.44 127 LEU B C 1
ATOM 3215 O O . LEU B 1 127 ? 4.879 -34.031 1.982 1 78.44 127 LEU B O 1
ATOM 3219 N N . SER B 1 128 ? 6.621 -34.188 0.586 1 84.12 128 SER B N 1
ATOM 3220 C CA . SER B 1 128 ? 7.387 -35 1.531 1 84.12 128 SER B CA 1
ATOM 3221 C C . SER B 1 128 ? 7.789 -34.188 2.754 1 84.12 128 SER B C 1
ATOM 3223 O O . SER B 1 128 ? 7.727 -32.938 2.736 1 84.12 128 SER B O 1
ATOM 3225 N N . ALA B 1 129 ? 8.125 -34.875 3.824 1 83.19 129 ALA B N 1
ATOM 3226 C CA . ALA B 1 129 ? 8.586 -34.188 5.035 1 83.19 129 ALA B CA 1
ATOM 3227 C C . ALA B 1 129 ? 9.812 -33.344 4.746 1 83.19 129 ALA B C 1
ATOM 3229 O O . ALA B 1 129 ? 9.953 -32.25 5.305 1 83.19 129 ALA B O 1
ATOM 3230 N N . LYS B 1 130 ? 10.68 -33.875 3.865 1 90.44 130 LYS B N 1
ATOM 3231 C CA . LYS B 1 130 ? 11.867 -33.125 3.488 1 90.44 130 LYS B CA 1
ATOM 3232 C C . LYS B 1 130 ? 11.5 -31.859 2.73 1 90.44 130 LYS B C 1
ATOM 3234 O O . LYS B 1 130 ? 12.086 -30.797 2.959 1 90.44 130 LYS B O 1
ATOM 3239 N N . GLN B 1 131 ? 10.586 -32 1.828 1 91.5 131 GLN B N 1
ATOM 3240 C CA . GLN B 1 131 ? 10.109 -30.828 1.094 1 91.5 131 GLN B CA 1
ATOM 3241 C C . GLN B 1 131 ? 9.477 -29.812 2.035 1 91.5 131 GLN B C 1
ATOM 3243 O O . GLN B 1 131 ? 9.734 -28.609 1.92 1 91.5 131 GLN B O 1
ATOM 3248 N N . LEU B 1 132 ? 8.719 -30.25 3.027 1 87.44 132 LEU B N 1
ATOM 3249 C CA . LEU B 1 132 ? 8.055 -29.375 3.98 1 87.44 132 LEU B CA 1
ATOM 3250 C C . LEU B 1 132 ? 9.07 -28.609 4.82 1 87.44 132 LEU B C 1
ATOM 3252 O O . LEU B 1 132 ? 8.875 -27.438 5.133 1 87.44 132 LEU B O 1
ATOM 3256 N N . GLN B 1 133 ? 10.109 -29.312 5.188 1 90.56 133 GLN B N 1
ATOM 3257 C CA . GLN B 1 133 ? 11.164 -28.656 5.953 1 90.56 133 GLN B CA 1
ATOM 3258 C C . GLN B 1 133 ? 11.859 -27.578 5.129 1 90.56 133 GLN B C 1
ATOM 3260 O O . GLN B 1 133 ? 12.141 -26.5 5.629 1 90.56 133 GLN B O 1
ATOM 3265 N N . ARG B 1 134 ? 12.148 -27.906 3.885 1 94.06 134 ARG B N 1
ATOM 3266 C CA . ARG B 1 134 ? 12.805 -26.953 3 1 94.06 134 ARG B CA 1
ATOM 3267 C C . ARG B 1 134 ? 11.922 -25.75 2.736 1 94.06 134 ARG B C 1
ATOM 3269 O O . ARG B 1 134 ? 12.406 -24.609 2.656 1 94.06 134 ARG B O 1
ATOM 3276 N N . ILE B 1 135 ? 10.664 -25.984 2.596 1 92.12 135 ILE B N 1
ATOM 3277 C CA . ILE B 1 135 ? 9.711 -24.906 2.389 1 92.12 135 ILE B CA 1
ATOM 3278 C C . ILE B 1 135 ? 9.648 -24.031 3.635 1 92.12 135 ILE B C 1
ATOM 3280 O O . ILE B 1 135 ? 9.641 -22.797 3.531 1 92.12 135 ILE B O 1
ATOM 3284 N N . SER B 1 136 ? 9.641 -24.688 4.789 1 90.06 136 SER B N 1
ATOM 3285 C CA . SER B 1 136 ? 9.602 -23.938 6.043 1 90.06 136 SER B CA 1
ATOM 3286 C C . SER B 1 136 ? 10.844 -23.062 6.203 1 90.06 136 SER B C 1
ATOM 3288 O O . SER B 1 136 ? 10.75 -21.906 6.637 1 90.06 136 SER B O 1
ATOM 3290 N N . ASP B 1 137 ? 11.953 -23.625 5.844 1 94.38 137 ASP B N 1
ATOM 3291 C CA . ASP B 1 137 ? 13.195 -22.859 5.91 1 94.38 137 ASP B CA 1
ATOM 3292 C C . ASP B 1 137 ? 13.156 -21.672 4.969 1 94.38 137 ASP B C 1
ATOM 3294 O O . ASP B 1 137 ? 13.57 -20.562 5.344 1 94.38 137 ASP B O 1
ATOM 3298 N N . LEU B 1 138 ? 12.734 -21.906 3.779 1 95.69 138 LEU B N 1
ATOM 3299 C CA . LEU B 1 138 ? 12.617 -20.828 2.795 1 95.69 138 LEU B CA 1
ATOM 3300 C C . LEU B 1 138 ? 11.625 -19.766 3.258 1 95.69 138 LEU B C 1
ATOM 3302 O O . LEU B 1 138 ? 11.836 -18.578 3.035 1 95.69 138 LEU B O 1
ATOM 3306 N N . GLN B 1 139 ? 10.586 -20.172 3.883 1 92.88 139 GLN B N 1
ATOM 3307 C CA . GLN B 1 139 ? 9.555 -19.266 4.379 1 92.88 139 GLN B CA 1
ATOM 3308 C C . GLN B 1 139 ? 10.109 -18.328 5.441 1 92.88 139 GLN B C 1
ATOM 3310 O O . GLN B 1 139 ? 9.805 -17.125 5.441 1 92.88 139 GLN B O 1
ATOM 3315 N N . VAL B 1 140 ? 10.898 -18.875 6.32 1 93.25 140 VAL B N 1
ATOM 3316 C CA . VAL B 1 140 ? 11.477 -18.078 7.391 1 93.25 140 VAL B CA 1
ATOM 3317 C C . VAL B 1 140 ? 12.375 -16.984 6.797 1 93.25 140 VAL B C 1
ATOM 3319 O O . VAL B 1 140 ? 12.297 -15.82 7.191 1 93.25 140 VAL B O 1
ATOM 3322 N N . VAL B 1 141 ? 13.172 -17.359 5.848 1 95.38 141 VAL B N 1
ATOM 3323 C CA . VAL B 1 141 ? 14.094 -16.422 5.215 1 95.38 141 VAL B CA 1
ATOM 3324 C C . VAL B 1 141 ? 13.312 -15.367 4.438 1 95.38 141 VAL B C 1
ATOM 3326 O O . VAL B 1 141 ? 13.625 -14.18 4.508 1 95.38 141 VAL B O 1
ATOM 3329 N N . THR B 1 142 ? 12.336 -15.789 3.754 1 94.88 142 THR B N 1
ATOM 3330 C CA . THR B 1 142 ? 11.531 -14.891 2.936 1 94.88 142 THR B CA 1
ATOM 3331 C C . THR B 1 142 ? 10.742 -13.922 3.812 1 94.88 142 THR B C 1
ATOM 3333 O O . THR B 1 142 ? 10.633 -12.734 3.5 1 94.88 142 THR B O 1
ATOM 3336 N N . GLN B 1 143 ? 10.219 -14.453 4.891 1 91.31 143 GLN B N 1
ATOM 3337 C CA . GLN B 1 143 ? 9.453 -13.617 5.809 1 91.31 143 GLN B CA 1
ATOM 3338 C C . GLN B 1 143 ? 10.328 -12.531 6.422 1 91.31 143 GLN B C 1
ATOM 3340 O O . GLN B 1 143 ? 9.898 -11.383 6.57 1 91.31 143 GLN B O 1
ATOM 3345 N N . LYS B 1 144 ? 11.469 -12.867 6.77 1 94.5 144 LYS B N 1
ATOM 3346 C CA . LYS B 1 144 ? 12.406 -11.898 7.328 1 94.5 144 LYS B CA 1
ATOM 3347 C C . LYS B 1 144 ? 12.734 -10.805 6.312 1 94.5 144 LYS B C 1
ATOM 3349 O O . LYS B 1 144 ? 12.766 -9.617 6.656 1 94.5 144 LYS B O 1
ATOM 3354 N N . ALA B 1 145 ? 13 -11.242 5.121 1 96.19 145 ALA B N 1
ATOM 3355 C CA . ALA B 1 145 ? 13.297 -10.281 4.066 1 96.19 145 ALA B CA 1
ATOM 3356 C C . ALA B 1 145 ? 12.094 -9.383 3.795 1 96.19 145 ALA B C 1
ATOM 3358 O O . ALA B 1 145 ? 12.25 -8.18 3.568 1 96.19 145 ALA B O 1
ATOM 3359 N N . GLU B 1 146 ? 10.906 -9.922 3.791 1 92.88 146 GLU B N 1
ATOM 3360 C CA . GLU B 1 146 ? 9.672 -9.164 3.611 1 92.88 146 GLU B CA 1
ATOM 3361 C C . GLU B 1 146 ? 9.5 -8.117 4.711 1 92.88 146 GLU B C 1
ATOM 3363 O O . GLU B 1 146 ? 9.102 -6.984 4.441 1 92.88 146 GLU B O 1
ATOM 3368 N N . ASP B 1 147 ? 9.781 -8.539 5.887 1 89.56 147 ASP B N 1
ATOM 3369 C CA . ASP B 1 147 ? 9.672 -7.625 7.02 1 89.56 147 ASP B CA 1
ATOM 3370 C C . ASP B 1 147 ? 10.648 -6.457 6.879 1 89.56 147 ASP B C 1
ATOM 3372 O O . ASP B 1 147 ? 10.297 -5.312 7.188 1 89.56 147 ASP B O 1
ATOM 3376 N N . GLU B 1 148 ? 11.766 -6.781 6.5 1 94.12 148 GLU B N 1
ATOM 3377 C CA . GLU B 1 148 ? 12.758 -5.734 6.305 1 94.12 148 GLU B CA 1
ATOM 3378 C C . GLU B 1 148 ? 12.32 -4.742 5.23 1 94.12 148 GLU B C 1
ATOM 3380 O O . GLU B 1 148 ? 12.461 -3.529 5.402 1 94.12 148 GLU B O 1
ATOM 3385 N N . LEU B 1 149 ? 11.82 -5.25 4.172 1 93.69 149 LEU B N 1
ATOM 3386 C CA . LEU B 1 149 ? 11.344 -4.387 3.098 1 93.69 149 LEU B CA 1
ATOM 3387 C C . LEU B 1 149 ? 10.133 -3.578 3.545 1 93.69 149 LEU B C 1
ATOM 3389 O O . LEU B 1 149 ? 10.008 -2.4 3.203 1 93.69 149 LEU B O 1
ATOM 3393 N N . GLY B 1 150 ? 9.266 -4.23 4.305 1 86.81 150 GLY B N 1
ATOM 3394 C CA . GLY B 1 150 ? 8.125 -3.52 4.867 1 86.81 150 GLY B CA 1
ATOM 3395 C C . GLY B 1 150 ? 8.531 -2.371 5.773 1 86.81 150 GLY B C 1
ATOM 3396 O O . GLY B 1 150 ? 7.93 -1.297 5.73 1 86.81 150 GLY B O 1
ATOM 3397 N N . HIS B 1 151 ? 9.547 -2.578 6.508 1 85.94 151 HIS B N 1
ATOM 3398 C CA . HIS B 1 151 ? 10.07 -1.541 7.391 1 85.94 151 HIS B CA 1
ATOM 3399 C C . HIS B 1 151 ? 10.656 -0.381 6.59 1 85.94 151 HIS B C 1
ATOM 3401 O O . HIS B 1 151 ? 10.414 0.785 6.918 1 85.94 151 HIS B O 1
ATOM 3407 N N . ARG B 1 152 ? 11.367 -0.696 5.609 1 88.56 152 ARG B N 1
ATOM 3408 C CA . ARG B 1 152 ? 11.945 0.335 4.754 1 88.56 152 ARG B CA 1
ATOM 3409 C C . ARG B 1 152 ? 10.859 1.16 4.078 1 88.56 152 ARG B C 1
ATOM 3411 O O . ARG B 1 152 ? 10.992 2.377 3.938 1 88.56 152 ARG B O 1
ATOM 3418 N N . GLN B 1 153 ? 9.844 0.507 3.654 1 86.69 153 GLN B N 1
ATOM 3419 C CA . GLN B 1 153 ? 8.711 1.212 3.055 1 86.69 153 GLN B CA 1
ATOM 3420 C C . GLN B 1 153 ? 8.086 2.188 4.047 1 86.69 153 GLN B C 1
ATOM 3422 O O . GLN B 1 153 ? 7.754 3.32 3.689 1 86.69 153 GLN B O 1
ATOM 3427 N N . ALA B 1 154 ? 7.898 1.743 5.273 1 80.12 154 ALA B N 1
ATOM 3428 C CA . ALA B 1 154 ? 7.328 2.586 6.324 1 80.12 154 ALA B CA 1
ATOM 3429 C C . ALA B 1 154 ? 8.18 3.832 6.547 1 80.12 154 ALA B C 1
ATOM 3431 O O . ALA B 1 154 ? 7.656 4.938 6.691 1 80.12 154 ALA B O 1
ATOM 3432 N N . ILE B 1 155 ? 9.453 3.611 6.52 1 81.69 155 ILE B N 1
ATOM 3433 C CA . ILE B 1 155 ? 10.375 4.719 6.715 1 81.69 155 ILE B CA 1
ATOM 3434 C C . ILE B 1 155 ? 10.234 5.723 5.574 1 81.69 155 ILE B C 1
ATOM 3436 O O . ILE B 1 155 ? 10.219 6.934 5.805 1 81.69 155 ILE B O 1
ATOM 3440 N N . LEU B 1 156 ? 10.148 5.242 4.371 1 80.5 156 LEU B N 1
ATOM 3441 C CA . LEU B 1 156 ? 9.992 6.113 3.211 1 80.5 156 LEU B CA 1
ATOM 3442 C C . LEU B 1 156 ? 8.68 6.875 3.279 1 80.5 156 LEU B C 1
ATOM 3444 O O . LEU B 1 156 ? 8.633 8.07 2.973 1 80.5 156 LEU B O 1
ATOM 3448 N N . GLN B 1 157 ? 7.672 6.211 3.699 1 74.62 157 GLN B N 1
ATOM 3449 C CA . GLN B 1 157 ? 6.355 6.836 3.797 1 74.62 157 GLN B CA 1
ATOM 3450 C C . GLN B 1 157 ? 6.336 7.91 4.879 1 74.62 157 GLN B C 1
ATOM 3452 O O . GLN B 1 157 ? 5.695 8.953 4.715 1 74.62 157 GLN B O 1
ATOM 3457 N N . GLN B 1 158 ? 7.043 7.66 5.895 1 70.12 158 GLN B N 1
ATOM 3458 C CA . GLN B 1 158 ? 7.137 8.625 6.984 1 70.12 158 GLN B CA 1
ATOM 3459 C C . GLN B 1 158 ? 8.031 9.805 6.602 1 70.12 158 GLN B C 1
ATOM 3461 O O . GLN B 1 158 ? 7.898 10.898 7.152 1 70.12 158 GLN B O 1
ATOM 3466 N N . GLY B 1 159 ? 8.898 9.523 5.707 1 68.12 159 GLY B N 1
ATOM 3467 C CA . GLY B 1 159 ? 9.914 10.5 5.352 1 68.12 159 GLY B CA 1
ATOM 3468 C C . GLY B 1 159 ? 9.359 11.688 4.578 1 68.12 159 GLY B C 1
ATOM 3469 O O . GLY B 1 159 ? 10.023 12.719 4.449 1 68.12 159 GLY B O 1
ATOM 3470 N N . LEU B 1 160 ? 8.242 11.57 4.027 1 65.5 160 LEU B N 1
ATOM 3471 C CA . LEU B 1 160 ? 7.684 12.727 3.328 1 65.5 160 LEU B CA 1
ATOM 3472 C C . LEU B 1 160 ? 7.445 13.883 4.289 1 65.5 160 LEU B C 1
ATOM 3474 O O . LEU B 1 160 ? 7.418 15.039 3.875 1 65.5 160 LEU B O 1
ATOM 3478 N N . VAL B 1 161 ? 7.395 13.57 5.535 1 60.19 161 VAL B N 1
ATOM 3479 C CA . VAL B 1 161 ? 7.156 14.625 6.516 1 60.19 161 VAL B CA 1
ATOM 3480 C C . VAL B 1 161 ? 8.445 14.945 7.262 1 60.19 161 VAL B C 1
ATOM 3482 O O . VAL B 1 161 ? 8.445 15.719 8.219 1 60.19 161 VAL B O 1
ATOM 3485 N N . ASP B 1 162 ? 9.422 14.523 6.715 1 59.72 162 ASP B N 1
ATOM 3486 C CA . ASP B 1 162 ? 10.656 14.828 7.43 1 59.72 162 ASP B CA 1
ATOM 3487 C C . ASP B 1 162 ? 10.953 16.328 7.41 1 59.72 162 ASP B C 1
ATOM 3489 O O . ASP B 1 162 ? 10.461 17.047 6.535 1 59.72 162 ASP B O 1
ATOM 3493 N N . GLN B 1 163 ? 11.602 16.641 8.312 1 58.09 163 GLN B N 1
ATOM 3494 C CA . GLN B 1 163 ? 11.906 18.031 8.633 1 58.09 163 GLN B CA 1
ATOM 3495 C C . GLN B 1 163 ? 12.328 18.797 7.387 1 58.09 163 GLN B C 1
ATOM 3497 O O . GLN B 1 163 ? 11.82 19.891 7.121 1 58.09 163 GLN B O 1
ATOM 3502 N N . PRO B 1 164 ? 13.141 18.234 6.746 1 58.19 164 PRO B N 1
ATOM 3503 C CA . PRO B 1 164 ? 13.555 19.047 5.594 1 58.19 164 PRO B CA 1
ATOM 3504 C C . PRO B 1 164 ? 12.406 19.312 4.621 1 58.19 164 PRO B C 1
ATOM 3506 O O . PRO B 1 164 ? 12.297 20.406 4.078 1 58.19 164 PRO B O 1
ATOM 3509 N N . LEU B 1 165 ? 11.586 18.344 4.508 1 64 165 LEU B N 1
ATOM 3510 C CA . LEU B 1 165 ? 10.516 18.531 3.537 1 64 165 LEU B CA 1
ATOM 3511 C C . LEU B 1 165 ? 9.477 19.516 4.055 1 64 165 LEU B C 1
ATOM 3513 O O . LEU B 1 165 ? 8.953 20.328 3.291 1 64 165 LEU B O 1
ATOM 3517 N N . LEU B 1 166 ? 9.391 19.422 5.273 1 64.19 166 LEU B N 1
ATOM 3518 C CA . LEU B 1 166 ? 8.43 20.328 5.891 1 64.19 166 LEU B CA 1
ATOM 3519 C C . LEU B 1 166 ? 8.914 21.781 5.812 1 64.19 166 LEU B C 1
ATOM 3521 O O . LEU B 1 166 ? 8.141 22.672 5.477 1 64.19 166 LEU B O 1
ATOM 3525 N N . THR B 1 167 ? 10.141 21.953 6.172 1 62.91 167 THR B N 1
ATOM 3526 C CA . THR B 1 167 ? 10.727 23.281 6.141 1 62.91 167 THR B CA 1
ATOM 3527 C C . THR B 1 167 ? 10.711 23.859 4.727 1 62.91 167 THR B C 1
ATOM 3529 O O . THR B 1 167 ? 10.367 25.031 4.527 1 62.91 167 THR B O 1
ATOM 3532 N N . LEU B 1 168 ? 10.992 23 3.916 1 64.31 168 LEU B N 1
ATOM 353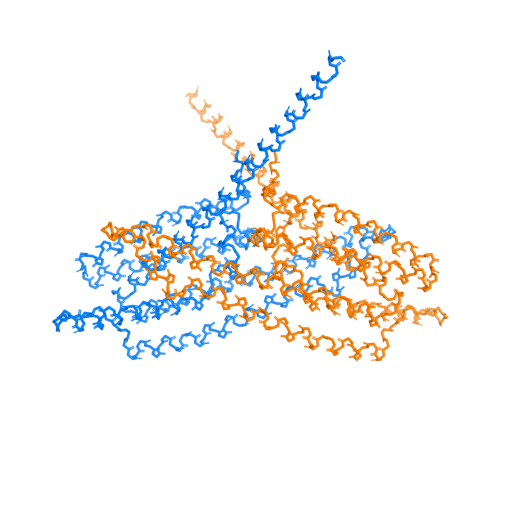3 C CA . LEU B 1 168 ? 11.055 23.422 2.523 1 64.31 168 LEU B CA 1
ATOM 3534 C C . LEU B 1 168 ? 9.664 23.781 2.002 1 64.31 168 LEU B C 1
ATOM 3536 O O . LEU B 1 168 ? 9.492 24.766 1.291 1 64.31 168 LEU B O 1
ATOM 3540 N N . ALA B 1 169 ? 8.758 22.953 2.426 1 64.31 169 ALA B N 1
ATOM 3541 C CA . ALA B 1 169 ? 7.383 23.219 1.996 1 64.31 169 ALA B CA 1
ATOM 3542 C C . ALA B 1 169 ? 6.879 24.547 2.557 1 64.31 169 ALA B C 1
ATOM 3544 O O . ALA B 1 169 ? 6.195 25.297 1.861 1 64.31 169 ALA B O 1
ATOM 3545 N N . ALA B 1 170 ? 7.246 24.812 3.727 1 62.81 170 ALA B N 1
ATOM 3546 C CA . ALA B 1 170 ? 6.832 26.047 4.375 1 62.81 170 ALA B CA 1
ATOM 3547 C C . ALA B 1 170 ? 7.441 27.266 3.678 1 62.81 170 ALA B C 1
ATOM 3549 O O . ALA B 1 170 ? 6.77 28.281 3.492 1 62.81 170 ALA B O 1
ATOM 3550 N N . VAL B 1 171 ? 8.648 27.172 3.354 1 61.38 171 VAL B N 1
ATOM 3551 C CA . VAL B 1 171 ? 9.344 28.266 2.691 1 61.38 171 VAL B CA 1
ATOM 3552 C C . VAL B 1 171 ? 8.719 28.516 1.317 1 61.38 171 VAL B C 1
ATOM 3554 O O . VAL B 1 171 ? 8.516 29.672 0.921 1 61.38 171 VAL B O 1
ATOM 3557 N N . GLU B 1 172 ? 8.438 27.484 0.588 1 61.66 172 GLU B N 1
ATOM 3558 C CA . GLU B 1 172 ? 7.895 27.578 -0.763 1 61.66 172 GLU B CA 1
ATOM 3559 C C . GLU B 1 172 ? 6.52 28.234 -0.757 1 61.66 172 GLU B C 1
ATOM 3561 O O . GLU B 1 172 ? 6.207 29.047 -1.634 1 61.66 172 GLU B O 1
ATOM 3566 N N . LEU B 1 173 ? 5.797 27.891 0.167 1 56.72 173 LEU B N 1
ATOM 3567 C CA . LEU B 1 173 ? 4.406 28.344 0.169 1 56.72 173 LEU B CA 1
ATOM 3568 C C . LEU B 1 173 ? 4.281 29.719 0.799 1 56.72 173 LEU B C 1
ATOM 3570 O O . LEU B 1 173 ? 3.281 30.406 0.599 1 56.72 173 LEU B O 1
ATOM 3574 N N . SER B 1 174 ? 5.125 30.078 1.875 1 55 174 SER B N 1
ATOM 3575 C CA . SER B 1 174 ? 5.086 31.422 2.459 1 55 174 SER B CA 1
ATOM 3576 C C . SER B 1 174 ? 5.395 32.5 1.415 1 55 174 SER B C 1
ATOM 3578 O O . SER B 1 174 ? 5.207 33.688 1.664 1 55 174 SER B O 1
ATOM 3580 N N . GLY B 1 175 ? 5.453 32.25 0.301 1 50.34 175 GLY B N 1
ATOM 3581 C CA . GLY B 1 175 ? 5.68 33.281 -0.688 1 50.34 175 GLY B CA 1
ATOM 3582 C C . GLY B 1 175 ? 6.934 34.094 -0.42 1 50.34 175 GLY B C 1
ATOM 3583 O O . GLY B 1 175 ? 7.098 35.188 -0.957 1 50.34 175 GLY B O 1
ATOM 3584 N N . ASP B 1 176 ? 7.543 34.125 0.798 1 48.62 176 ASP B N 1
ATOM 3585 C CA . ASP B 1 176 ? 8.641 35.094 0.946 1 48.62 176 ASP B CA 1
ATOM 3586 C C . ASP B 1 176 ? 9.477 35.156 -0.33 1 48.62 176 ASP B C 1
ATOM 3588 O O . ASP B 1 176 ? 10.141 34.188 -0.705 1 48.62 176 ASP B O 1
ATOM 3592 N N . ALA B 1 177 ? 8.969 35.875 -1.138 1 42.34 177 ALA B N 1
ATOM 3593 C CA . ALA B 1 177 ? 9.422 36.469 -2.391 1 42.34 177 ALA B CA 1
ATOM 3594 C C . ALA B 1 177 ? 10.922 36.75 -2.357 1 42.34 177 ALA B C 1
ATOM 3596 O O . ALA B 1 177 ? 11.531 37 -3.396 1 42.34 177 ALA B O 1
ATOM 3597 N N . SER B 1 178 ? 11.375 37.469 -1.391 1 43.16 178 SER B N 1
ATOM 3598 C CA . SER B 1 178 ? 12.758 37.875 -1.575 1 43.16 178 SER B CA 1
ATOM 3599 C C . SER B 1 178 ? 13.672 36.688 -1.819 1 43.16 178 SER B C 1
ATOM 3601 O O . SER B 1 178 ? 14.844 36.875 -2.164 1 43.16 178 SER B O 1
ATOM 3603 N N . ALA B 1 179 ? 13.547 35.719 -0.939 1 43.12 179 ALA B N 1
ATOM 3604 C CA . ALA B 1 179 ? 14.5 34.625 -1.123 1 43.12 179 ALA B CA 1
ATOM 3605 C C . ALA B 1 179 ? 14.219 33.875 -2.418 1 43.12 179 ALA B C 1
ATOM 3607 O O . ALA B 1 179 ? 13.062 33.562 -2.721 1 43.12 179 ALA B O 1
ATOM 3608 N N . GLU B 1 180 ? 14.852 33.781 -3.328 1 44.88 180 GLU B N 1
ATOM 3609 C CA . GLU B 1 180 ? 14.93 33.219 -4.676 1 44.88 180 GLU B CA 1
ATOM 3610 C C . GLU B 1 180 ? 14.18 31.906 -4.77 1 44.88 180 GLU B C 1
ATOM 3612 O O . GLU B 1 180 ? 14.531 30.938 -4.086 1 44.88 180 GLU B O 1
ATOM 3617 N N . GLN B 1 181 ? 12.695 31.797 -4.988 1 50.78 181 GLN B N 1
ATOM 3618 C CA . GLN B 1 181 ? 11.602 30.859 -5.246 1 50.78 181 GLN B CA 1
ATOM 3619 C C . GLN B 1 181 ? 12.133 29.516 -5.754 1 50.78 181 GLN B C 1
ATOM 3621 O O . GLN B 1 181 ? 11.625 28.469 -5.371 1 50.78 181 GLN B O 1
ATOM 3626 N N . HIS B 1 182 ? 13.133 29.672 -6.629 1 55.81 182 HIS B N 1
ATOM 3627 C CA . HIS B 1 182 ? 13.641 28.594 -7.453 1 55.81 182 HIS B CA 1
ATOM 3628 C C . HIS B 1 182 ? 14.445 27.594 -6.617 1 55.81 182 HIS B C 1
ATOM 3630 O O . HIS B 1 182 ? 14.273 26.375 -6.758 1 55.81 182 HIS B O 1
ATOM 3636 N N . PRO B 1 183 ? 14.984 28.219 -5.57 1 57.38 183 PRO B N 1
ATOM 3637 C CA . PRO B 1 183 ? 15.828 27.25 -4.867 1 57.38 183 PRO B CA 1
ATOM 3638 C C . PRO B 1 183 ? 15.023 26.328 -3.938 1 57.38 183 PRO B C 1
ATOM 3640 O O . PRO B 1 183 ? 15.305 25.141 -3.848 1 57.38 183 PRO B O 1
ATOM 3643 N N . ALA B 1 184 ? 13.938 26.938 -3.334 1 63.5 184 ALA B N 1
ATOM 3644 C CA . ALA B 1 184 ? 13.172 26.125 -2.398 1 63.5 184 ALA B CA 1
ATOM 3645 C C . ALA B 1 184 ? 12.336 25.078 -3.139 1 63.5 184 ALA B C 1
ATOM 3647 O O . ALA B 1 184 ? 12.195 23.953 -2.676 1 63.5 184 ALA B O 1
ATOM 3648 N N . GLU B 1 185 ? 11.883 25.578 -4.266 1 67.12 185 GLU B N 1
ATOM 3649 C CA . GLU B 1 185 ? 11.109 24.625 -5.059 1 67.12 185 GLU B CA 1
ATOM 3650 C C . GLU B 1 185 ? 11.984 23.469 -5.559 1 67.12 185 GLU B C 1
ATOM 3652 O O . GLU B 1 185 ? 11.555 22.312 -5.562 1 67.12 185 GLU B O 1
ATOM 3657 N N . HIS B 1 186 ? 13.156 23.891 -5.895 1 73.56 186 HIS B N 1
ATOM 3658 C CA . HIS B 1 186 ? 14.07 22.859 -6.375 1 73.56 186 HIS B CA 1
ATOM 3659 C C . HIS B 1 186 ? 14.492 21.922 -5.242 1 73.56 186 HIS B C 1
ATOM 3661 O O . HIS B 1 186 ? 14.609 20.703 -5.441 1 73.56 186 HIS B O 1
ATOM 3667 N N . ALA B 1 187 ? 14.625 22.516 -4.145 1 75.75 187 ALA B N 1
ATOM 3668 C CA . ALA B 1 187 ? 15.031 21.703 -2.996 1 75.75 187 ALA B CA 1
ATOM 3669 C C . ALA B 1 187 ? 13.93 20.734 -2.592 1 75.75 187 ALA B C 1
ATOM 3671 O O . ALA B 1 187 ? 14.203 19.594 -2.221 1 75.75 187 ALA B O 1
ATOM 3672 N N . LEU B 1 188 ? 12.82 21.234 -2.752 1 78.38 188 LEU B N 1
ATOM 3673 C CA . LEU B 1 188 ? 11.68 20.391 -2.41 1 78.38 188 LEU B CA 1
ATOM 3674 C C . LEU B 1 188 ? 11.531 19.25 -3.404 1 78.38 188 LEU B C 1
ATOM 3676 O O . LEU B 1 188 ? 11.32 18.094 -3.008 1 78.38 188 LEU B O 1
ATOM 3680 N N . THR B 1 189 ? 11.695 19.578 -4.609 1 79.69 189 THR B N 1
ATOM 3681 C CA . THR B 1 189 ? 11.617 18.562 -5.656 1 79.69 189 THR B CA 1
ATOM 3682 C C . THR B 1 189 ? 12.734 17.531 -5.5 1 79.69 189 THR B C 1
ATOM 3684 O O . THR B 1 189 ? 12.508 16.328 -5.668 1 79.69 189 THR B O 1
ATOM 3687 N N . ASP B 1 190 ? 13.859 18.031 -5.117 1 82.38 190 ASP B N 1
ATOM 3688 C CA . ASP B 1 190 ? 14.984 17.125 -4.914 1 82.38 190 ASP B CA 1
ATOM 3689 C C . ASP B 1 190 ? 14.727 16.172 -3.752 1 82.38 190 ASP B C 1
ATOM 3691 O O . ASP B 1 190 ? 15.062 14.992 -3.826 1 82.38 190 ASP B O 1
ATOM 3695 N N . ALA B 1 191 ? 14.156 16.703 -2.705 1 80.81 191 ALA B N 1
ATOM 3696 C CA . ALA B 1 191 ? 13.859 15.883 -1.533 1 80.81 191 ALA B CA 1
ATOM 3697 C C . ALA B 1 191 ? 12.836 14.805 -1.861 1 80.81 191 ALA B C 1
ATOM 3699 O O . ALA B 1 191 ? 12.945 13.664 -1.401 1 80.81 191 ALA B O 1
ATOM 3700 N N . VAL B 1 192 ? 11.945 15.211 -2.6 1 83.06 192 VAL B N 1
ATOM 3701 C CA . VAL B 1 192 ? 10.93 14.258 -3.029 1 83.06 192 VAL B CA 1
ATOM 3702 C C . VAL B 1 192 ? 11.555 13.219 -3.961 1 83.06 192 VAL B C 1
ATOM 3704 O O . VAL B 1 192 ? 11.258 12.023 -3.859 1 83.06 192 VAL B O 1
ATOM 3707 N N . ASP B 1 193 ? 12.406 13.672 -4.84 1 84.56 193 ASP B N 1
ATOM 3708 C CA . ASP B 1 193 ? 13.078 12.766 -5.77 1 84.56 193 ASP B CA 1
ATOM 3709 C C . ASP B 1 193 ? 13.914 11.727 -5.027 1 84.56 193 ASP B C 1
ATOM 3711 O O . ASP B 1 193 ? 14.039 10.586 -5.473 1 84.56 193 ASP B O 1
ATOM 3715 N N . GLU B 1 194 ? 14.461 12.148 -3.973 1 85.75 194 GLU B N 1
ATOM 3716 C CA . GLU B 1 194 ? 15.227 11.203 -3.16 1 85.75 194 GLU B CA 1
ATOM 3717 C C . GLU B 1 194 ? 14.328 10.102 -2.609 1 85.75 194 GLU B C 1
ATOM 3719 O O . GLU B 1 194 ? 14.719 8.93 -2.568 1 85.75 194 GLU B O 1
ATOM 3724 N N . LYS B 1 195 ? 13.211 10.484 -2.162 1 86.75 195 LYS B N 1
ATOM 3725 C CA . LYS B 1 195 ? 12.258 9.5 -1.659 1 86.75 195 LYS B CA 1
ATOM 3726 C C . LYS B 1 195 ? 11.773 8.578 -2.777 1 86.75 195 LYS B C 1
ATOM 3728 O O . LYS B 1 195 ? 11.57 7.383 -2.562 1 86.75 195 LYS B O 1
ATOM 3733 N N . VAL B 1 196 ? 11.594 9.117 -3.938 1 87.75 196 VAL B N 1
ATOM 3734 C CA . VAL B 1 196 ? 11.18 8.328 -5.094 1 87.75 196 VAL B CA 1
ATOM 3735 C C . VAL B 1 196 ? 12.273 7.328 -5.461 1 87.75 196 VAL B C 1
ATOM 3737 O O . VAL B 1 196 ? 11.977 6.18 -5.805 1 87.75 196 VAL B O 1
ATOM 3740 N N . LYS B 1 197 ? 13.445 7.789 -5.387 1 91.5 197 LYS B N 1
ATOM 3741 C CA . LYS B 1 197 ? 14.562 6.883 -5.633 1 91.5 197 LYS B CA 1
ATOM 3742 C C . LYS B 1 197 ? 14.586 5.75 -4.609 1 91.5 197 LYS B C 1
ATOM 3744 O O . LYS B 1 197 ? 14.906 4.605 -4.949 1 91.5 197 LYS B O 1
ATOM 3749 N N . GLY B 1 198 ? 14.305 6.098 -3.434 1 91.94 198 GLY B N 1
ATOM 3750 C CA . GLY B 1 198 ? 14.18 5.074 -2.41 1 91.94 198 GLY B CA 1
ATOM 3751 C C . GLY B 1 198 ? 13.109 4.043 -2.73 1 91.94 198 GLY B C 1
ATOM 3752 O O . GLY B 1 198 ? 13.297 2.85 -2.488 1 91.94 198 GLY B O 1
ATOM 3753 N N . LEU B 1 199 ? 12.039 4.484 -3.271 1 91.19 199 LEU B N 1
ATOM 3754 C CA . LEU B 1 199 ? 10.969 3.584 -3.68 1 91.19 199 LEU B CA 1
ATOM 3755 C C . LEU B 1 199 ? 11.422 2.689 -4.828 1 91.19 199 LEU B C 1
ATOM 3757 O O . LEU B 1 199 ? 11.047 1.515 -4.891 1 91.19 199 LEU B O 1
ATOM 3761 N N . GLU B 1 200 ? 12.172 3.281 -5.688 1 94.62 200 GLU B N 1
ATOM 3762 C CA . GLU B 1 200 ? 12.727 2.502 -6.793 1 94.62 200 GLU B CA 1
ATOM 3763 C C . GLU B 1 200 ? 13.57 1.338 -6.281 1 94.62 200 GLU B C 1
ATOM 3765 O O . GLU B 1 200 ? 13.383 0.196 -6.711 1 94.62 200 GLU B O 1
ATOM 3770 N N . ASP B 1 201 ? 14.422 1.672 -5.41 1 96 201 ASP B N 1
ATOM 3771 C CA . ASP B 1 201 ? 15.273 0.638 -4.828 1 96 201 ASP B CA 1
ATOM 3772 C C . ASP B 1 201 ? 14.445 -0.427 -4.117 1 96 201 ASP B C 1
ATOM 3774 O O . ASP B 1 201 ? 14.734 -1.62 -4.227 1 96 201 ASP B O 1
ATOM 3778 N N . LEU B 1 202 ? 13.516 0.044 -3.416 1 95.38 202 LEU B N 1
ATOM 3779 C CA . LEU B 1 202 ? 12.633 -0.859 -2.691 1 95.38 202 LEU B CA 1
ATOM 3780 C C . LEU B 1 202 ? 11.906 -1.8 -3.65 1 95.38 202 LEU B C 1
ATOM 3782 O O . LEU B 1 202 ? 11.805 -3 -3.389 1 95.38 202 LEU B O 1
ATOM 3786 N N . CYS B 1 203 ? 11.398 -1.285 -4.715 1 95.31 203 CYS B N 1
ATOM 3787 C CA . CYS B 1 203 ? 10.688 -2.082 -5.707 1 95.31 203 CYS B CA 1
ATOM 3788 C C . CYS B 1 203 ? 11.609 -3.125 -6.332 1 95.31 203 CYS B C 1
ATOM 3790 O O . CYS B 1 203 ? 11.211 -4.273 -6.523 1 95.31 203 CYS B O 1
ATOM 3792 N N . HIS B 1 204 ? 12.836 -2.742 -6.617 1 96.88 204 HIS B N 1
ATOM 3793 C CA . HIS B 1 204 ? 13.805 -3.676 -7.168 1 96.88 204 HIS B CA 1
ATOM 3794 C C . HIS B 1 204 ? 14.078 -4.824 -6.203 1 96.88 204 HIS B C 1
ATOM 3796 O O . HIS B 1 204 ? 14.086 -5.992 -6.602 1 96.88 204 HIS B O 1
ATOM 3802 N N . ASP B 1 205 ? 14.281 -4.453 -5.031 1 97.38 205 ASP B N 1
ATOM 3803 C CA . ASP B 1 205 ? 14.57 -5.469 -4.027 1 97.38 205 ASP B CA 1
ATOM 3804 C C . ASP B 1 205 ? 13.383 -6.41 -3.832 1 97.38 205 ASP B C 1
ATOM 3806 O O . ASP B 1 205 ? 13.562 -7.617 -3.66 1 97.38 205 ASP B O 1
ATOM 3810 N N . ALA B 1 206 ? 12.234 -5.848 -3.793 1 97.06 206 ALA B N 1
ATOM 3811 C CA . ALA B 1 206 ? 11.031 -6.66 -3.637 1 97.06 206 ALA B CA 1
ATOM 3812 C C . ALA B 1 206 ? 10.867 -7.633 -4.805 1 97.06 206 ALA B C 1
ATOM 3814 O O . ALA B 1 206 ? 10.516 -8.797 -4.605 1 97.06 206 ALA B O 1
ATOM 3815 N N . ASP B 1 207 ? 11.117 -7.156 -5.988 1 97 207 ASP B N 1
ATOM 3816 C CA . ASP B 1 207 ? 10.984 -8.008 -7.168 1 97 207 ASP B CA 1
ATOM 3817 C C . ASP B 1 207 ? 12.055 -9.094 -7.184 1 97 207 ASP B C 1
ATOM 3819 O O . ASP B 1 207 ? 11.797 -10.219 -7.609 1 97 207 ASP B O 1
ATOM 3823 N N . ARG B 1 208 ? 13.234 -8.719 -6.781 1 97.06 208 ARG B N 1
ATOM 3824 C CA . ARG B 1 208 ? 14.273 -9.727 -6.648 1 97.06 208 ARG B CA 1
ATOM 3825 C C . ARG B 1 208 ? 13.867 -10.812 -5.656 1 97.06 208 ARG B C 1
ATOM 3827 O O . ARG B 1 208 ? 14.07 -12 -5.91 1 97.06 208 ARG B O 1
ATOM 3834 N N . LEU B 1 209 ? 13.367 -10.414 -4.555 1 97.44 209 LEU B N 1
ATOM 3835 C CA . LEU B 1 209 ? 12.898 -11.359 -3.547 1 97.44 209 LEU B CA 1
ATOM 3836 C C . LEU B 1 209 ? 11.805 -12.266 -4.109 1 97.44 209 LEU B C 1
ATOM 3838 O O . LEU B 1 209 ? 11.812 -13.477 -3.877 1 97.44 209 LEU B O 1
ATOM 3842 N N . ARG B 1 210 ? 10.852 -11.727 -4.84 1 96.12 210 ARG B N 1
ATOM 3843 C CA . ARG B 1 210 ? 9.773 -12.492 -5.465 1 96.12 210 ARG B CA 1
ATOM 3844 C C . ARG B 1 210 ? 10.328 -13.531 -6.426 1 96.12 210 ARG B C 1
ATOM 3846 O O . ARG B 1 210 ? 9.977 -14.711 -6.34 1 96.12 210 ARG B O 1
ATOM 3853 N N . CYS B 1 211 ? 11.188 -13.039 -7.285 1 96.5 211 CYS B N 1
ATOM 3854 C CA . CYS B 1 211 ? 11.766 -13.922 -8.289 1 96.5 211 CYS B CA 1
ATOM 3855 C C . CYS B 1 211 ? 12.586 -15.031 -7.641 1 96.5 211 CYS B C 1
ATOM 3857 O O . CYS B 1 211 ? 12.438 -16.203 -7.992 1 96.5 211 CYS B O 1
ATOM 3859 N N . ASP B 1 212 ? 13.383 -14.648 -6.707 1 96.81 212 ASP B N 1
ATOM 3860 C CA . ASP B 1 212 ? 14.227 -15.609 -6.012 1 96.81 212 ASP B CA 1
ATOM 3861 C C . ASP B 1 212 ? 13.383 -16.625 -5.25 1 96.81 212 ASP B C 1
ATOM 3863 O O . ASP B 1 212 ? 13.68 -17.828 -5.266 1 96.81 212 ASP B O 1
ATOM 3867 N N . THR B 1 213 ? 12.383 -16.172 -4.562 1 96.25 213 THR B N 1
ATOM 3868 C CA . THR B 1 213 ? 11.523 -17.047 -3.779 1 96.25 213 THR B CA 1
ATOM 3869 C C . THR B 1 213 ? 10.797 -18.047 -4.684 1 96.25 213 THR B C 1
ATOM 3871 O O . THR B 1 213 ? 10.703 -19.234 -4.363 1 96.25 213 THR B O 1
ATOM 3874 N N . LEU B 1 214 ? 10.281 -17.531 -5.766 1 95.5 214 LEU B N 1
ATOM 3875 C CA . LEU B 1 214 ? 9.586 -18.406 -6.711 1 95.5 214 LEU B CA 1
ATOM 3876 C C . LEU B 1 214 ? 10.523 -19.469 -7.262 1 95.5 214 LEU B C 1
ATOM 3878 O O . LEU B 1 214 ? 10.18 -20.656 -7.289 1 95.5 214 LEU B O 1
ATOM 3882 N N . LYS B 1 215 ? 11.695 -19.078 -7.645 1 96.25 215 LYS B N 1
ATOM 3883 C CA . LYS B 1 215 ? 12.68 -20 -8.203 1 96.25 215 LYS B CA 1
ATOM 3884 C C . LYS B 1 215 ? 13.062 -21.062 -7.188 1 96.25 215 LYS B C 1
ATOM 3886 O O . LYS B 1 215 ? 13.141 -22.25 -7.52 1 96.25 215 LYS B O 1
ATOM 3891 N N . LYS B 1 216 ? 13.312 -20.688 -5.98 1 96.94 216 LYS B N 1
ATOM 3892 C CA . LYS B 1 216 ? 13.703 -21.625 -4.93 1 96.94 216 LYS B CA 1
ATOM 3893 C C . LYS B 1 216 ? 12.555 -22.578 -4.605 1 96.94 216 LYS B C 1
ATOM 3895 O O . LYS B 1 216 ? 12.789 -23.75 -4.32 1 96.94 216 LYS B O 1
ATOM 3900 N N . MET B 1 217 ? 11.352 -22.047 -4.648 1 95 217 MET B N 1
ATOM 3901 C CA . MET B 1 217 ? 10.18 -22.891 -4.434 1 95 217 MET B CA 1
ATOM 3902 C C . MET B 1 217 ? 10.094 -23.984 -5.496 1 95 217 MET B C 1
ATOM 3904 O O . MET B 1 217 ? 9.875 -25.141 -5.18 1 95 217 MET B O 1
ATOM 3908 N N . LEU B 1 218 ? 10.289 -23.609 -6.719 1 95.19 218 LEU B N 1
ATOM 3909 C CA . LEU B 1 218 ? 10.188 -24.547 -7.828 1 95.19 218 LEU B CA 1
ATOM 3910 C C . LEU B 1 218 ? 11.273 -25.609 -7.742 1 95.19 218 LEU B C 1
ATOM 3912 O O . LEU B 1 218 ? 11.086 -26.75 -8.195 1 95.19 218 LEU B O 1
ATOM 3916 N N . LYS B 1 219 ? 12.414 -25.266 -7.129 1 95.19 219 LYS B N 1
ATOM 3917 C CA . LYS B 1 219 ? 13.523 -26.203 -6.984 1 95.19 219 LYS B CA 1
ATOM 3918 C C . LYS B 1 219 ? 13.234 -27.219 -5.887 1 95.19 219 LYS B C 1
ATOM 3920 O O . LYS B 1 219 ? 13.789 -28.328 -5.895 1 95.19 219 LYS B O 1
ATOM 3925 N N . ILE B 1 220 ? 12.406 -26.859 -4.961 1 95.38 220 ILE B N 1
ATOM 3926 C CA . ILE B 1 220 ? 12.047 -27.75 -3.869 1 95.38 220 ILE B CA 1
ATOM 3927 C C . ILE B 1 220 ? 11.031 -28.781 -4.359 1 95.38 220 ILE B C 1
ATOM 3929 O O . ILE B 1 220 ? 11.023 -29.938 -3.904 1 95.38 220 ILE B O 1
ATOM 3933 N N . LEU B 1 221 ? 10.156 -28.422 -5.273 1 92.5 221 LEU B N 1
ATOM 3934 C CA . LEU B 1 221 ? 9.047 -29.234 -5.754 1 92.5 221 LEU B CA 1
ATOM 3935 C C . LEU B 1 221 ? 9.523 -30.203 -6.84 1 92.5 221 LEU B C 1
ATOM 3937 O O . LEU B 1 221 ? 10.5 -29.922 -7.535 1 92.5 221 LEU B O 1
ATOM 3941 N N . THR B 1 222 ? 8.859 -31.312 -6.883 1 91.81 222 THR B N 1
ATOM 3942 C CA . THR B 1 222 ? 9.07 -32.188 -8.039 1 91.81 222 THR B CA 1
ATOM 3943 C C . THR B 1 222 ? 8.508 -31.547 -9.305 1 91.81 222 THR B C 1
ATOM 3945 O O . THR B 1 222 ? 7.688 -30.625 -9.227 1 91.81 222 THR B O 1
ATOM 3948 N N . PRO B 1 223 ? 8.906 -32 -10.414 1 92.12 223 PRO B N 1
ATOM 3949 C CA . PRO B 1 223 ? 8.414 -31.406 -11.656 1 92.12 223 PRO B CA 1
ATOM 3950 C C . PRO B 1 223 ? 6.895 -31.422 -11.758 1 92.12 223 PRO B C 1
ATOM 3952 O O . PRO B 1 223 ? 6.289 -30.438 -12.203 1 92.12 223 PRO B O 1
ATOM 3955 N N . VAL B 1 224 ? 6.301 -32.5 -11.359 1 89.62 224 VAL B N 1
ATOM 3956 C CA . VAL B 1 224 ? 4.844 -32.594 -11.414 1 89.62 224 VAL B CA 1
ATOM 3957 C C . VAL B 1 224 ? 4.227 -31.594 -10.438 1 89.62 224 VAL B C 1
ATOM 3959 O O . VAL B 1 224 ? 3.283 -30.875 -10.789 1 89.62 224 VAL B O 1
ATOM 3962 N N . GLN B 1 225 ? 4.793 -31.5 -9.234 1 86.44 225 GLN B N 1
ATOM 3963 C CA . GLN B 1 225 ? 4.312 -30.562 -8.227 1 86.44 225 GLN B CA 1
ATOM 3964 C C . GLN B 1 225 ? 4.492 -29.125 -8.688 1 86.44 225 GLN B C 1
ATOM 3966 O O . GLN B 1 225 ? 3.615 -28.281 -8.469 1 86.44 225 GLN B O 1
ATOM 3971 N N . ALA B 1 226 ? 5.594 -28.875 -9.281 1 92.5 226 ALA B N 1
ATOM 3972 C CA . ALA B 1 226 ? 5.898 -27.531 -9.766 1 92.5 226 ALA B CA 1
ATOM 3973 C C . ALA B 1 226 ? 4.926 -27.109 -10.859 1 92.5 226 ALA B C 1
ATOM 3975 O O . ALA B 1 226 ? 4.457 -25.969 -10.875 1 92.5 226 ALA B O 1
ATOM 3976 N N . ALA B 1 227 ? 4.68 -28.016 -11.734 1 91 227 ALA B N 1
ATOM 3977 C CA . ALA B 1 227 ? 3.73 -27.734 -12.812 1 91 227 ALA B CA 1
ATOM 3978 C C . ALA B 1 227 ? 2.344 -27.422 -12.25 1 91 227 ALA B C 1
ATOM 3980 O O . ALA B 1 227 ? 1.7 -26.453 -12.672 1 91 227 ALA B O 1
ATOM 3981 N N . GLN B 1 228 ? 1.932 -28.219 -11.32 1 85.31 228 GLN B N 1
ATOM 3982 C CA . GLN B 1 228 ? 0.63 -28 -10.695 1 85.31 228 GLN B CA 1
ATOM 3983 C C . GLN B 1 228 ? 0.585 -26.672 -9.969 1 85.31 228 GLN B C 1
ATOM 3985 O O . GLN B 1 228 ? -0.421 -25.953 -10.023 1 85.31 228 GLN B O 1
ATOM 3990 N N . TYR B 1 229 ? 1.622 -26.406 -9.328 1 87.62 229 TYR B N 1
ATOM 3991 C CA . TYR B 1 229 ? 1.746 -25.156 -8.586 1 87.62 229 TYR B CA 1
ATOM 3992 C C . TYR B 1 229 ? 1.611 -23.953 -9.516 1 87.62 229 TYR B C 1
ATOM 3994 O O . TYR B 1 229 ? 0.875 -23.016 -9.211 1 87.62 229 TYR B O 1
ATOM 4002 N N . LEU B 1 230 ? 2.328 -23.969 -10.555 1 89.44 230 LEU B N 1
ATOM 4003 C CA . LEU B 1 230 ? 2.336 -22.859 -11.492 1 89.44 230 LEU B CA 1
ATOM 4004 C C . LEU B 1 230 ? 0.968 -22.688 -12.148 1 89.44 230 LEU B C 1
ATOM 4006 O O . LEU B 1 230 ? 0.523 -21.562 -12.383 1 89.44 230 LEU B O 1
ATOM 4010 N N . VAL B 1 231 ? 0.338 -23.766 -12.461 1 85.81 231 VAL B N 1
ATOM 4011 C CA . VAL B 1 231 ? -1.003 -23.703 -13.031 1 85.81 231 VAL B CA 1
ATOM 4012 C C . VAL B 1 231 ? -1.966 -23.062 -12.031 1 85.81 231 VAL B C 1
ATOM 4014 O O . VAL B 1 231 ? -2.756 -22.188 -12.391 1 85.81 231 VAL B O 1
ATOM 4017 N N . ALA B 1 232 ? -1.868 -23.5 -10.789 1 81.81 232 ALA B N 1
ATOM 4018 C CA . ALA B 1 232 ? -2.734 -22.953 -9.742 1 81.81 232 ALA B CA 1
ATOM 4019 C C . ALA B 1 232 ? -2.494 -21.453 -9.547 1 81.81 232 ALA B C 1
ATOM 4021 O O . ALA B 1 232 ? -3.443 -20.688 -9.375 1 81.81 232 ALA B O 1
ATOM 4022 N N . ALA B 1 233 ? -1.254 -21.062 -9.547 1 84.25 233 ALA B N 1
ATOM 4023 C CA . ALA B 1 233 ? -0.893 -19.656 -9.391 1 84.25 233 ALA B CA 1
ATOM 4024 C C . ALA B 1 233 ? -1.475 -18.812 -10.516 1 84.25 233 ALA B C 1
ATOM 4026 O O . ALA B 1 233 ? -2.025 -17.734 -10.266 1 84.25 233 ALA B O 1
ATOM 4027 N N . ALA B 1 234 ? -1.337 -19.312 -11.68 1 84.38 234 ALA B N 1
ATOM 4028 C CA . ALA B 1 234 ? -1.84 -18.594 -12.852 1 84.38 234 ALA B CA 1
ATOM 4029 C C . ALA B 1 234 ? -3.361 -18.484 -12.812 1 84.38 234 ALA B C 1
ATOM 4031 O O . ALA B 1 234 ? -3.928 -17.438 -13.148 1 84.38 234 ALA B O 1
ATOM 4032 N N . GLN B 1 235 ? -3.982 -19.531 -12.469 1 80.88 235 GLN B N 1
ATOM 4033 C CA . GLN B 1 235 ? -5.441 -19.547 -12.414 1 80.88 235 GLN B CA 1
ATOM 4034 C C . GLN B 1 235 ? -5.965 -18.578 -11.367 1 80.88 235 GLN B C 1
ATOM 4036 O O . GLN B 1 235 ? -6.957 -17.875 -11.602 1 80.88 235 GLN B O 1
ATOM 4041 N N . LEU B 1 236 ? -5.32 -18.578 -10.305 1 80.38 236 LEU B N 1
ATOM 4042 C CA . LEU B 1 236 ? -5.715 -17.641 -9.258 1 80.38 236 LEU B CA 1
ATOM 4043 C C . LEU B 1 236 ? -5.574 -16.203 -9.734 1 80.38 236 LEU B C 1
ATOM 4045 O O . LEU B 1 236 ? -6.469 -15.375 -9.508 1 80.38 236 LEU B O 1
ATOM 4049 N N . GLN B 1 237 ? -4.484 -15.906 -10.273 1 83.5 237 GLN B N 1
ATOM 4050 C CA . GLN B 1 237 ? -4.238 -14.562 -10.789 1 83.5 237 GLN B CA 1
ATOM 4051 C C . GLN B 1 237 ? -5.293 -14.156 -11.812 1 83.5 237 GLN B C 1
ATOM 4053 O O . GLN B 1 237 ? -5.773 -13.023 -11.812 1 83.5 237 GLN B O 1
ATOM 4058 N N . MET B 1 238 ? -5.617 -15.047 -12.656 1 81.19 238 MET B N 1
ATOM 4059 C CA . MET B 1 238 ? -6.609 -14.773 -13.695 1 81.19 238 MET B CA 1
ATOM 4060 C C . MET B 1 238 ? -7.988 -14.562 -13.086 1 81.19 238 MET B C 1
ATOM 4062 O O . MET B 1 238 ? -8.75 -13.703 -13.539 1 81.19 238 MET B O 1
ATOM 4066 N N . ALA B 1 239 ? -8.258 -15.359 -12.148 1 81.25 239 ALA B N 1
ATOM 4067 C CA 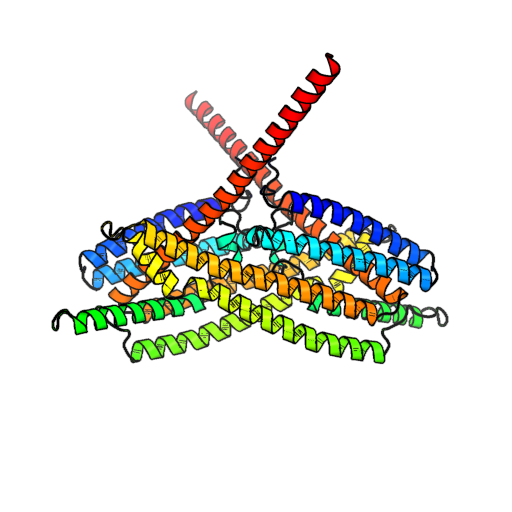. ALA B 1 239 ? -9.555 -15.25 -11.484 1 81.25 239 ALA B CA 1
ATOM 4068 C C . ALA B 1 239 ? -9.703 -13.898 -10.789 1 81.25 239 ALA B C 1
ATOM 4070 O O . ALA B 1 239 ? -10.742 -13.242 -10.891 1 81.25 239 ALA B O 1
ATOM 4071 N N . ILE B 1 240 ? -8.711 -13.523 -10.164 1 81.44 240 ILE B N 1
ATOM 4072 C CA . ILE B 1 240 ? -8.734 -12.25 -9.461 1 81.44 240 ILE B CA 1
ATOM 4073 C C . ILE B 1 240 ? -8.891 -11.109 -10.469 1 81.44 240 ILE B C 1
ATOM 4075 O O . ILE B 1 240 ? -9.633 -10.156 -10.219 1 81.44 240 ILE B O 1
ATOM 4079 N N . ARG B 1 241 ? -8.234 -11.227 -11.492 1 84.19 241 ARG B N 1
ATOM 4080 C CA . ARG B 1 241 ? -8.336 -10.211 -12.539 1 84.19 241 ARG B CA 1
ATOM 4081 C C . ARG B 1 241 ? -9.758 -10.133 -13.094 1 84.19 241 ARG B C 1
ATOM 4083 O O . ARG B 1 241 ? -10.297 -9.039 -13.281 1 84.19 241 ARG B O 1
ATOM 4090 N N . ARG B 1 242 ? -10.289 -11.195 -13.383 1 83.19 242 ARG B N 1
ATOM 4091 C CA . ARG B 1 242 ? -11.648 -11.242 -13.922 1 83.19 242 ARG B CA 1
ATOM 4092 C C . ARG B 1 242 ? -12.641 -10.602 -12.961 1 83.19 242 ARG B C 1
ATOM 4094 O O . ARG B 1 242 ? -13.5 -9.82 -13.383 1 83.19 242 ARG B O 1
ATOM 4101 N N . ILE B 1 243 ? -12.484 -10.984 -11.75 1 82.94 243 ILE B N 1
ATOM 4102 C CA . ILE B 1 243 ? -13.375 -10.438 -10.734 1 82.94 243 ILE B CA 1
ATOM 4103 C C . ILE B 1 243 ? -13.164 -8.938 -10.617 1 82.94 243 ILE B C 1
ATOM 4105 O O . ILE B 1 243 ? -14.133 -8.172 -10.508 1 82.94 243 ILE B O 1
ATOM 4109 N N . GLY B 1 244 ? -11.93 -8.547 -10.633 1 85.44 244 GLY B N 1
ATOM 4110 C CA . GLY B 1 244 ? -11.609 -7.129 -10.547 1 85.44 244 GLY B CA 1
ATOM 4111 C C . GLY B 1 244 ? -12.172 -6.32 -11.703 1 85.44 244 GLY B C 1
ATOM 4112 O O . GLY B 1 244 ? -12.719 -5.234 -11.492 1 85.44 244 GLY B O 1
ATOM 4113 N N . VAL B 1 245 ? -12.008 -6.824 -12.812 1 84.62 245 VAL B N 1
ATOM 4114 C CA . VAL B 1 245 ? -12.508 -6.145 -14.008 1 84.62 245 VAL B CA 1
ATOM 4115 C C . VAL B 1 245 ? -14.031 -6.074 -13.961 1 84.62 245 VAL B C 1
ATOM 4117 O O . VAL B 1 245 ? -14.625 -5.055 -14.32 1 84.62 245 VAL B O 1
ATOM 4120 N N . ALA B 1 246 ? -14.609 -7.125 -13.531 1 83.5 246 ALA B N 1
ATOM 4121 C CA . ALA B 1 246 ? -16.062 -7.16 -13.422 1 83.5 246 ALA B CA 1
ATOM 4122 C C . ALA B 1 246 ? -16.562 -6.121 -12.414 1 83.5 246 ALA B C 1
ATOM 4124 O O . ALA B 1 246 ? -17.547 -5.434 -12.672 1 83.5 246 ALA B O 1
ATOM 4125 N N . LYS B 1 247 ? -15.938 -6.031 -11.391 1 82.5 247 LYS B N 1
ATOM 4126 C CA . LYS B 1 247 ? -16.328 -5.066 -10.359 1 82.5 247 LYS B CA 1
ATOM 4127 C C . LYS B 1 247 ? -16.125 -3.635 -10.852 1 82.5 247 LYS B C 1
ATOM 4129 O O . LYS B 1 247 ? -16.922 -2.75 -10.523 1 82.5 247 LYS B O 1
ATOM 4134 N N . GLN B 1 248 ? -15.094 -3.502 -11.523 1 80.19 248 GLN B N 1
ATOM 4135 C CA . GLN B 1 248 ? -14.836 -2.184 -12.094 1 80.19 248 GLN B CA 1
ATOM 4136 C C . GLN B 1 248 ? -15.914 -1.804 -13.109 1 80.19 248 GLN B C 1
ATOM 4138 O O . GLN B 1 248 ? -16.359 -0.656 -13.148 1 80.19 248 GLN B O 1
ATOM 4143 N N . GLY B 1 249 ? -16.266 -2.74 -13.914 1 74.88 249 GLY B N 1
ATOM 4144 C CA . GLY B 1 249 ? -17.312 -2.512 -14.891 1 74.88 249 GLY B CA 1
ATOM 4145 C C . GLY B 1 249 ? -18.672 -2.24 -14.258 1 74.88 249 GLY B C 1
ATOM 4146 O O . GLY B 1 249 ? -19.422 -1.377 -14.719 1 74.88 249 GLY B O 1
ATOM 4147 N N . ALA B 1 250 ? -18.953 -2.959 -13.227 1 72.81 250 ALA B N 1
ATOM 4148 C CA . ALA B 1 250 ? -20.219 -2.775 -12.531 1 72.81 250 ALA B CA 1
ATOM 4149 C C . ALA B 1 250 ? -20.297 -1.392 -11.891 1 72.81 250 ALA B C 1
ATOM 4151 O O . ALA B 1 250 ? -21.359 -0.759 -11.883 1 72.81 250 ALA B O 1
ATOM 4152 N N . ALA B 1 251 ? -19.25 -1.022 -11.477 1 69.69 251 ALA B N 1
ATOM 4153 C CA . ALA B 1 251 ? -19.188 0.301 -10.867 1 69.69 251 ALA B CA 1
ATOM 4154 C C . ALA B 1 251 ? -19.391 1.398 -11.906 1 69.69 251 ALA B C 1
ATOM 4156 O O . ALA B 1 251 ? -20.047 2.406 -11.641 1 69.69 251 ALA B O 1
ATOM 4157 N N . GLU B 1 252 ? -18.891 1.116 -13.047 1 68.19 252 GLU B N 1
ATOM 4158 C CA . GLU B 1 252 ? -19.016 2.078 -14.141 1 68.19 252 GLU B CA 1
ATOM 4159 C C . GLU B 1 252 ? -20.438 2.105 -14.688 1 68.19 252 GLU B C 1
ATOM 4161 O O . GLU B 1 252 ? -20.938 3.162 -15.078 1 68.19 252 GLU B O 1
ATOM 4166 N N . GLN B 1 253 ? -21.078 0.908 -14.727 1 61.75 253 GLN B N 1
ATOM 4167 C CA . GLN B 1 253 ? -22.453 0.817 -15.219 1 61.75 253 GLN B CA 1
ATOM 4168 C C . GLN B 1 253 ? -23.422 1.487 -14.25 1 61.75 253 GLN B C 1
ATOM 4170 O O . GLN B 1 253 ? -24.375 2.15 -14.68 1 61.75 253 GLN B O 1
ATOM 4175 N N . HIS B 1 254 ? -23.188 1.166 -13.062 1 57.5 254 HIS B N 1
ATOM 4176 C CA . HIS B 1 254 ? -24.047 1.818 -12.07 1 57.5 254 HIS B CA 1
ATOM 4177 C C . HIS B 1 254 ? -23.953 3.336 -12.18 1 57.5 254 HIS B C 1
ATOM 4179 O O . HIS B 1 254 ? -24.953 4.035 -12.016 1 57.5 254 HIS B O 1
ATOM 4185 N N . LYS B 1 255 ? -22.875 3.736 -12.648 1 57.53 255 LYS B N 1
ATOM 4186 C CA . LYS B 1 255 ? -22.641 5.16 -12.875 1 57.53 255 LYS B CA 1
ATOM 4187 C C . LYS B 1 255 ? -23.484 5.684 -14.031 1 57.53 255 LYS B C 1
ATOM 4189 O O . LYS B 1 255 ? -24.078 6.758 -13.938 1 57.53 255 LYS B O 1
ATOM 4194 N N . ASN B 1 256 ? -23.266 4.902 -15.031 1 54.72 256 ASN B N 1
ATOM 4195 C CA . ASN B 1 256 ? -23.984 5.289 -16.234 1 54.72 256 ASN B CA 1
ATOM 4196 C C . ASN B 1 256 ? -25.5 5.215 -16.031 1 54.72 256 ASN B C 1
ATOM 4198 O O . ASN B 1 256 ? -26.25 6.02 -16.594 1 54.72 256 ASN B O 1
ATOM 4202 N N . GLY B 1 257 ? -25.781 4.297 -15.227 1 48.59 257 GLY B N 1
ATOM 4203 C CA . GLY B 1 257 ? -27.203 4.188 -14.945 1 48.59 257 GLY B CA 1
ATOM 4204 C C . GLY B 1 257 ? -27.734 5.32 -14.094 1 48.59 257 GLY B C 1
ATOM 4205 O O . GLY B 1 257 ? -28.812 5.867 -14.367 1 48.59 257 GLY B O 1
ATOM 4206 N N . ASP B 1 258 ? -27.016 5.684 -13.172 1 50.28 258 ASP B N 1
ATOM 4207 C CA . ASP B 1 258 ? -27.438 6.773 -12.297 1 50.28 258 ASP B CA 1
ATOM 4208 C C . ASP B 1 258 ? -27.406 8.109 -13.031 1 50.28 258 ASP B C 1
ATOM 4210 O O . ASP B 1 258 ? -28.266 8.969 -12.812 1 50.28 258 ASP B O 1
ATOM 4214 N N . GLU B 1 259 ? -26.375 8.242 -13.844 1 50.88 259 GLU B N 1
ATOM 4215 C CA . GLU B 1 259 ? -26.328 9.438 -14.672 1 50.88 259 GLU B CA 1
ATOM 4216 C C . GLU B 1 259 ? -27.516 9.5 -15.633 1 50.88 259 GLU B C 1
ATOM 4218 O O . GLU B 1 259 ? -28.062 10.57 -15.867 1 50.88 259 GLU B O 1
ATOM 4223 N N . LEU B 1 260 ? -27.828 8.391 -16.078 1 52.41 260 LEU B N 1
ATOM 4224 C CA . LEU B 1 260 ? -28.984 8.305 -16.953 1 52.41 260 LEU B CA 1
ATOM 4225 C C . LEU B 1 260 ? -30.266 8.57 -16.188 1 52.41 260 LEU B C 1
ATOM 4227 O O . LEU B 1 260 ? -31.172 9.266 -16.672 1 52.41 260 LEU B O 1
ATOM 4231 N N . GLU B 1 261 ? -30.219 8.008 -15.062 1 52 261 GLU B N 1
ATOM 4232 C CA . GLU B 1 261 ? -31.406 8.234 -14.242 1 52 261 GLU B CA 1
ATOM 4233 C C . GLU B 1 261 ? -31.484 9.695 -13.789 1 52 261 GLU B C 1
ATOM 4235 O O . GLU B 1 261 ? -32.562 10.273 -13.75 1 52 261 GLU B O 1
ATOM 4240 N N . HIS B 1 262 ? -30.328 10.164 -13.477 1 51.97 262 HIS B N 1
ATOM 4241 C CA . HIS B 1 262 ? -30.297 11.578 -13.109 1 51.97 262 HIS B CA 1
ATOM 4242 C C . HIS B 1 262 ? -30.641 12.461 -14.305 1 51.97 262 HIS B C 1
ATOM 4244 O O . HIS B 1 262 ? -31.359 13.453 -14.164 1 51.97 262 HIS B O 1
ATOM 4250 N N . LYS B 1 263 ? -30.156 12.141 -15.43 1 54.44 263 LYS B N 1
ATOM 4251 C CA . LYS B 1 263 ? -30.5 12.859 -16.656 1 54.44 263 LYS B CA 1
ATOM 4252 C C . LYS B 1 263 ? -31.969 12.68 -17 1 54.44 263 LYS B C 1
ATOM 4254 O O . LYS B 1 263 ? -32.625 13.633 -17.438 1 54.44 263 LYS B O 1
ATOM 4259 N N . ASN B 1 264 ? -32.375 11.523 -16.812 1 53.56 264 ASN B N 1
ATOM 4260 C CA . ASN B 1 264 ? -33.781 11.258 -17.078 1 53.56 264 ASN B CA 1
ATOM 4261 C C . ASN B 1 264 ? -34.688 11.945 -16.047 1 53.56 264 ASN B C 1
ATOM 4263 O O . ASN B 1 264 ? -35.781 12.375 -16.375 1 53.56 264 ASN B O 1
ATOM 4267 N N . GLY B 1 265 ? -34.125 11.961 -14.891 1 52.28 265 GLY B N 1
ATOM 4268 C CA . GLY B 1 265 ? -34.875 12.672 -13.867 1 52.28 265 GLY B CA 1
ATOM 4269 C C . GLY B 1 265 ? -34.906 14.172 -14.094 1 52.28 265 GLY B C 1
ATOM 4270 O O . GLY B 1 265 ? -35.938 14.82 -13.82 1 52.28 265 GLY B O 1
ATOM 4271 N N . GLU B 1 266 ? -33.844 14.633 -14.562 1 55.81 266 GLU B N 1
ATOM 4272 C CA . GLU B 1 266 ? -33.812 16.047 -14.906 1 55.81 266 GLU B CA 1
ATOM 4273 C C . GLU B 1 266 ? -34.688 16.344 -16.109 1 55.81 266 GLU B C 1
ATOM 4275 O O . GLU B 1 266 ? -35.344 17.391 -16.172 1 55.81 266 GLU B O 1
ATOM 4280 N N . THR B 1 267 ? -34.719 15.453 -17.031 1 57.62 267 THR B N 1
ATOM 4281 C CA . THR B 1 267 ? -35.562 15.617 -18.203 1 57.62 267 THR B CA 1
ATOM 4282 C C . THR B 1 267 ? -37.031 15.555 -17.797 1 57.62 267 THR B C 1
ATOM 4284 O O . THR B 1 267 ? -37.875 16.312 -18.328 1 57.62 267 THR B O 1
ATOM 4287 N N . GLU B 1 268 ? -37.312 14.789 -16.891 1 55.81 268 GLU B N 1
ATOM 4288 C CA . GLU B 1 268 ? -38.688 14.688 -16.469 1 55.81 268 GLU B CA 1
ATOM 4289 C C . GLU B 1 268 ? -39.125 15.922 -15.68 1 55.81 268 GLU B C 1
ATOM 4291 O O . GLU B 1 268 ? -40.281 16.375 -15.797 1 55.81 268 GLU B O 1
ATOM 4296 N N . THR B 1 269 ? -38.125 16.469 -14.992 1 58.66 269 THR B N 1
ATOM 4297 C CA . THR B 1 269 ? -38.469 17.688 -14.25 1 58.66 269 THR B CA 1
ATOM 4298 C C . THR B 1 269 ? -38.594 18.875 -15.195 1 58.66 269 THR B C 1
ATOM 4300 O O . THR B 1 269 ? -39.469 19.719 -15.008 1 58.66 269 THR B O 1
ATOM 4303 N N . HIS B 1 270 ? -37.844 18.828 -16.188 1 56.22 270 HIS B N 1
ATOM 4304 C CA . HIS B 1 270 ? -37.938 19.891 -17.172 1 56.22 270 HIS B CA 1
ATOM 4305 C C . HIS B 1 270 ? -39.25 19.766 -17.969 1 56.22 270 HIS B C 1
ATOM 4307 O O . HIS B 1 270 ? -39.844 20.766 -18.359 1 56.22 270 HIS B O 1
ATOM 4313 N N . THR B 1 271 ? -39.625 18.578 -18.188 1 53.34 271 THR B N 1
ATOM 4314 C CA . THR B 1 271 ? -40.844 18.344 -18.938 1 53.34 271 THR B CA 1
ATOM 4315 C C . THR B 1 271 ? -42.062 18.703 -18.094 1 53.34 271 THR B C 1
ATOM 4317 O O . THR B 1 271 ? -43.062 19.219 -18.609 1 53.34 271 THR B O 1
ATOM 4320 N N . LYS B 1 272 ? -41.906 18.625 -16.844 1 53.19 272 LYS B N 1
ATOM 4321 C CA . LYS B 1 272 ? -43.031 18.969 -15.977 1 53.19 272 LYS B CA 1
ATOM 4322 C C . LYS B 1 272 ? -43.125 20.484 -15.789 1 53.19 272 LYS B C 1
ATOM 4324 O O . LYS B 1 272 ? -44.219 21.016 -15.648 1 53.19 272 LYS B O 1
ATOM 4329 N N . GLU B 1 273 ? -42 21.156 -15.719 1 53.16 273 GLU B N 1
ATOM 4330 C CA . GLU B 1 273 ? -42 22.594 -15.547 1 53.16 273 GLU B CA 1
ATOM 4331 C C . GLU B 1 273 ? -42.531 23.297 -16.797 1 53.16 273 GLU B C 1
ATOM 4333 O O . GLU B 1 273 ? -43.219 24.312 -16.703 1 53.16 273 GLU B O 1
ATOM 4338 N N . THR B 1 274 ? -42.281 22.703 -17.859 1 51.5 274 THR B N 1
ATOM 4339 C CA . THR B 1 274 ? -42.781 23.281 -19.094 1 51.5 274 THR B CA 1
ATOM 4340 C C . THR B 1 274 ? -44.281 23.062 -19.219 1 51.5 274 THR B C 1
ATOM 4342 O O . THR B 1 274 ? -45 23.875 -19.812 1 51.5 274 THR B O 1
ATOM 4345 N N . LYS B 1 275 ? -44.781 22.016 -18.641 1 54 275 LYS B N 1
ATOM 4346 C CA . LYS B 1 275 ? -46.188 21.75 -18.75 1 54 275 LYS B CA 1
ATOM 4347 C C . LYS B 1 275 ? -47 22.656 -17.797 1 54 275 LYS B C 1
ATOM 4349 O O . LYS B 1 275 ? -48.188 22.891 -18 1 54 275 LYS B O 1
ATOM 4354 N N . GLN B 1 276 ? -46.312 22.969 -16.656 1 51.97 276 GLN B N 1
ATOM 4355 C CA . GLN B 1 276 ? -47.031 23.797 -15.688 1 51.97 276 GLN B CA 1
ATOM 4356 C C . GLN B 1 276 ? -47.062 25.25 -16.141 1 51.97 276 GLN B C 1
ATOM 4358 O O . GLN B 1 276 ? -47.969 26 -15.742 1 51.97 276 GLN B O 1
ATOM 4363 N N . SER B 1 277 ? -46.094 25.609 -16.906 1 53.09 277 SER B N 1
ATOM 4364 C CA . SER B 1 277 ? -46.125 27 -17.344 1 53.09 277 SER B CA 1
ATOM 4365 C C . SER B 1 277 ? -47.125 27.203 -18.484 1 53.09 277 SER B C 1
ATOM 4367 O O . SER B 1 277 ? -47.375 28.328 -18.906 1 53.09 277 SER B O 1
ATOM 4369 N N . SER B 1 278 ? -47.469 26.062 -19.172 1 50.47 278 SER B N 1
ATOM 4370 C CA . SER B 1 278 ? -48.406 26.234 -20.281 1 50.47 278 SER B CA 1
ATOM 4371 C C . SER B 1 278 ? -49.844 26.203 -19.797 1 50.47 278 SER B C 1
ATOM 4373 O O . SER B 1 278 ? -50.781 26.297 -20.594 1 50.47 278 SER B O 1
ATOM 4375 N N . LEU B 1 279 ? -50.156 26.016 -18.453 1 37.34 279 LEU B N 1
ATOM 4376 C CA . LEU B 1 279 ? -51.562 26.281 -18.062 1 37.34 279 LEU B CA 1
ATOM 4377 C C . LEU B 1 279 ? -51.719 27.703 -17.562 1 37.34 279 LEU B C 1
ATOM 4379 O O . LEU B 1 279 ? -50.875 28.203 -16.812 1 37.34 279 LEU B O 1
#

Sequence (558 aa):
MGSLSGPNNEPYVDFHSKWKEEQEQLTDELRSALDADLGEMQLRELVRKVETHYEEYYAAKDDAVRQNVLTVMQPAWKSPLENVFMWIGGWRPTMVFQLAYAQAGQQMEAELAEFLQDLDTPSMASLSAKQLQRISDLQVVTQKAEDELGHRQAILQQGLVDQPLLTLAAVELSGDASAEQHPAEHALTDAVDEKVKGLEDLCHDADRLRCDTLKKMLKILTPVQAAQYLVAAAQLQMAIRRIGVAKQGAAEQHKNGDELEHKNGETETHTKETKQSSLMGSLSGPNNEPYVDFHSKWKEEQEQLTDELRSALDADLGEMQLRELVRKVETHYEEYYAAKDDAVRQNVLTVMQPAWKSPLENVFMWIGGWRPTMVFQLAYAQAGQQMEAELAEFLQDLDTPSMASLSAKQLQRISDLQVVTQKAEDELGHRQAILQQGLVDQPLLTLAAVELSGDASAEQHPAEHALTDAVDEKVKGLEDLCHDADRLRCDTLKKMLKILTPVQAAQYLVAAAQLQMAIRRIGVAKQGAAEQHKNGDELEHKNGETETHTKETKQSSL